Protein AF-A0A6N7L4E0-F1 (afdb_monomer_lite)

Sequence (389 aa):
MPSTTTPTAGPAHPGGAPLRPAPVGLRPPAEMTAEELTAEIDALTAHQYAPALRHHPDSNLQIMFEIAPRRAALTAERTRRQRDQAEAEKAQQRAREQQARRERTGFGARDADGRYPVLVDGVRRGTVWRSGRSWWCALDGEEGFPDDTGTRWEAADRLVVLLDVRAAAVRDEEERAVAPAGWVPGGDWRGLERLDVVRIPGGRSGPAWGRPWRMTGREEHRGGRVSFRFEPADADEPSRGVVLFGENLERFVRPTPEAAAALAPAPFRLAHPEEFAQRRLLDVMDELASLSRVPGAEEAAGEAIGLLSGVEEGRSADPEADMRRIAELAGELCRIVGDPGAQDWRSQQYHHRVADDAQRRAQRAAERFAQGGGALSDAYREVLAHSLS

Organism: NCBI:txid212423

Structure (mmCIF, N/CA/C/O backbone):
data_AF-A0A6N7L4E0-F1
#
_entry.id   AF-A0A6N7L4E0-F1
#
loop_
_atom_site.group_PDB
_atom_site.id
_atom_site.type_symbol
_atom_site.label_atom_id
_atom_site.label_alt_id
_atom_site.label_comp_id
_atom_site.label_asym_id
_atom_site.label_entity_id
_atom_site.label_seq_id
_atom_site.pdbx_PDB_ins_code
_atom_site.Cartn_x
_atom_site.Cartn_y
_atom_site.Cartn_z
_atom_site.occupancy
_atom_site.B_iso_or_equiv
_atom_site.auth_seq_id
_atom_site.auth_comp_id
_atom_site.auth_asym_id
_atom_site.auth_atom_id
_atom_site.pdbx_PDB_model_num
ATOM 1 N N . MET A 1 1 ? 17.041 80.423 -52.678 1.00 42.09 1 MET A N 1
ATOM 2 C CA . MET A 1 1 ? 16.221 79.596 -53.586 1.00 42.09 1 MET A CA 1
ATOM 3 C C . MET A 1 1 ? 16.215 78.192 -52.998 1.00 42.09 1 MET A C 1
ATOM 5 O O . MET A 1 1 ? 17.283 77.593 -52.970 1.00 42.09 1 MET A O 1
ATOM 9 N N . PRO A 1 2 ? 15.111 77.732 -52.390 1.00 37.91 2 PRO A N 1
ATOM 10 C CA . PRO A 1 2 ? 15.063 76.436 -51.726 1.00 37.91 2 PRO A CA 1
ATOM 11 C C . PRO A 1 2 ? 14.837 75.335 -52.764 1.00 37.91 2 PRO A C 1
ATOM 13 O O . PRO A 1 2 ? 13.921 75.427 -53.580 1.00 37.91 2 PRO A O 1
ATOM 16 N N . SER A 1 3 ? 15.682 74.308 -52.731 1.00 33.88 3 SER A N 1
ATOM 17 C CA . SER A 1 3 ? 15.512 73.102 -53.538 1.00 33.88 3 SER A CA 1
ATOM 18 C C . SER A 1 3 ? 14.535 72.165 -52.841 1.00 33.88 3 SER A C 1
ATOM 20 O O . SER A 1 3 ? 14.830 71.584 -51.798 1.00 33.88 3 SER A O 1
ATOM 22 N N . THR A 1 4 ? 13.360 72.037 -53.442 1.00 39.75 4 THR A N 1
ATOM 23 C CA . THR A 1 4 ? 12.344 71.022 -53.178 1.00 39.75 4 THR A CA 1
ATOM 24 C C . THR A 1 4 ? 12.983 69.634 -53.224 1.00 39.75 4 THR A C 1
ATOM 26 O O . THR A 1 4 ? 13.408 69.177 -54.282 1.00 39.75 4 THR A O 1
ATOM 29 N N . THR A 1 5 ? 13.059 68.958 -52.078 1.00 36.38 5 THR A N 1
ATOM 30 C CA . THR A 1 5 ? 13.362 67.523 -52.022 1.00 36.38 5 THR A CA 1
ATOM 31 C C . THR A 1 5 ? 12.083 66.804 -51.628 1.00 36.38 5 THR A C 1
ATOM 33 O O . THR A 1 5 ? 11.622 66.890 -50.493 1.00 36.38 5 THR A O 1
ATOM 36 N N . THR A 1 6 ? 11.465 66.161 -52.612 1.00 36.56 6 THR A N 1
ATOM 37 C CA . THR A 1 6 ? 10.312 65.279 -52.443 1.00 36.56 6 THR A CA 1
ATOM 38 C C . THR A 1 6 ? 10.733 64.089 -51.576 1.00 36.56 6 THR A C 1
ATOM 40 O O . THR A 1 6 ? 11.675 63.393 -51.960 1.00 36.56 6 THR A O 1
ATOM 43 N N . PRO A 1 7 ? 10.089 63.814 -50.427 1.00 38.84 7 PRO A N 1
ATOM 44 C CA . PRO A 1 7 ? 10.342 62.578 -49.710 1.00 38.84 7 PRO A CA 1
ATOM 45 C C . PRO A 1 7 ? 9.721 61.426 -50.502 1.00 38.84 7 PRO A C 1
ATOM 47 O O . PRO A 1 7 ? 8.503 61.326 -50.655 1.00 38.84 7 PRO A O 1
ATOM 50 N N . THR A 1 8 ? 10.587 60.575 -51.041 1.00 37.09 8 THR A N 1
ATOM 51 C CA . THR A 1 8 ? 10.245 59.272 -51.604 1.00 37.09 8 THR A CA 1
ATOM 52 C C . THR A 1 8 ? 9.469 58.482 -50.556 1.00 37.09 8 THR A C 1
ATOM 54 O O . THR A 1 8 ? 9.960 58.280 -49.445 1.00 37.09 8 THR A O 1
ATOM 57 N N . ALA A 1 9 ? 8.254 58.054 -50.902 1.00 41.88 9 ALA A N 1
ATOM 58 C CA . ALA A 1 9 ? 7.481 57.120 -50.102 1.00 41.88 9 ALA A CA 1
ATOM 59 C C . ALA A 1 9 ? 8.353 55.893 -49.796 1.00 41.88 9 ALA A C 1
ATOM 61 O O . ALA A 1 9 ? 8.749 55.160 -50.705 1.00 41.88 9 ALA A O 1
ATOM 62 N N . GLY A 1 10 ? 8.687 55.704 -48.517 1.00 35.72 10 GLY A N 1
ATOM 63 C CA . GLY A 1 10 ? 9.264 54.453 -48.048 1.00 35.72 10 GLY A CA 1
ATOM 64 C C . GLY A 1 10 ? 8.302 53.302 -48.363 1.00 35.72 10 GLY A C 1
ATOM 65 O O . GLY A 1 10 ? 7.088 53.528 -48.430 1.00 35.72 10 GLY A O 1
ATOM 66 N N . PRO A 1 11 ? 8.814 52.083 -48.592 1.00 37.94 11 PRO A N 1
ATOM 67 C CA . PRO A 1 11 ? 7.969 50.932 -48.864 1.00 37.94 11 PRO A CA 1
ATOM 68 C C . PRO A 1 11 ? 6.944 50.803 -47.740 1.00 37.94 11 PRO A C 1
ATOM 70 O O . PRO A 1 11 ? 7.303 50.800 -46.562 1.00 37.94 11 PRO A O 1
ATOM 73 N N . ALA A 1 12 ? 5.665 50.732 -48.115 1.00 40.75 12 ALA A N 1
ATOM 74 C CA . ALA A 1 12 ? 4.606 50.370 -47.195 1.00 40.75 12 ALA A CA 1
ATOM 75 C C . ALA A 1 12 ? 5.044 49.086 -46.488 1.00 40.75 12 ALA A C 1
ATOM 77 O O . ALA A 1 12 ? 5.217 48.050 -47.136 1.00 40.75 12 ALA A O 1
ATOM 78 N N . HIS A 1 13 ? 5.275 49.166 -45.173 1.00 38.72 13 HIS A N 1
ATOM 79 C CA . HIS A 1 13 ? 5.383 47.967 -44.361 1.00 38.72 13 HIS A CA 1
ATOM 80 C C . HIS A 1 13 ? 4.155 47.118 -44.697 1.00 38.72 13 HIS A C 1
ATOM 82 O O . HIS A 1 13 ? 3.045 47.661 -44.647 1.00 38.72 13 HIS A O 1
ATOM 88 N N . PRO A 1 14 ? 4.313 45.842 -45.094 1.00 40.22 14 PRO A N 1
ATOM 89 C CA . PRO A 1 14 ? 3.167 44.970 -45.239 1.00 40.22 14 PRO A CA 1
ATOM 90 C C . PRO A 1 14 ? 2.502 44.953 -43.870 1.00 40.22 14 PRO A C 1
ATOM 92 O O . PRO A 1 14 ? 3.066 44.433 -42.908 1.00 40.22 14 PRO A O 1
ATOM 95 N N . GLY A 1 15 ? 1.360 45.635 -43.774 1.00 41.25 15 GLY A N 1
ATOM 96 C CA . GLY A 1 15 ? 0.551 45.666 -42.575 1.00 41.25 15 GLY A CA 1
ATOM 97 C C . GLY A 1 15 ? 0.226 44.225 -42.238 1.00 41.25 15 GLY A C 1
ATOM 98 O O . GLY A 1 15 ? -0.573 43.595 -42.931 1.00 41.25 15 GLY A O 1
ATOM 99 N N . GLY A 1 16 ? 0.904 43.695 -41.218 1.00 42.06 16 GLY A N 1
ATOM 100 C CA . GLY A 1 16 ? 0.518 42.442 -40.600 1.00 42.06 16 GLY A CA 1
ATOM 101 C C . GLY A 1 16 ? -0.951 42.577 -40.238 1.00 42.06 16 GLY A C 1
ATOM 102 O O . GLY A 1 16 ? -1.352 43.580 -39.644 1.00 42.06 16 GLY A O 1
ATOM 103 N N . ALA A 1 17 ? -1.769 41.622 -40.681 1.00 49.41 17 ALA A N 1
ATOM 104 C CA . ALA A 1 17 ? -3.164 41.575 -40.276 1.00 49.41 17 ALA A CA 1
ATOM 105 C C . ALA A 1 17 ? -3.219 41.734 -38.744 1.00 49.41 17 ALA A C 1
ATOM 107 O O . ALA A 1 17 ? -2.440 41.062 -38.060 1.00 49.41 17 ALA A O 1
ATOM 108 N N . PRO A 1 18 ? -4.063 42.633 -38.203 1.00 54.28 18 PRO A N 1
ATOM 109 C CA . PRO A 1 18 ? -4.075 42.903 -36.775 1.00 54.28 18 PRO A CA 1
ATOM 110 C C . PRO A 1 18 ? -4.286 41.592 -36.018 1.00 54.28 18 PRO A C 1
ATOM 112 O O . PRO A 1 18 ? -5.176 40.807 -36.363 1.00 54.28 18 PRO A O 1
ATOM 115 N N . LEU A 1 19 ? -3.437 41.350 -35.013 1.00 56.00 19 LEU A N 1
ATOM 116 C CA . LEU A 1 19 ? -3.573 40.220 -34.101 1.00 56.00 19 LEU A CA 1
ATOM 117 C C . LEU A 1 19 ? -5.031 40.135 -33.636 1.00 56.00 19 LEU A C 1
ATOM 119 O O . LEU A 1 19 ? -5.610 41.127 -33.186 1.00 56.00 19 LEU A O 1
ATOM 123 N N . ARG A 1 20 ? -5.641 38.949 -33.757 1.00 60.81 20 ARG A N 1
ATOM 124 C CA . ARG A 1 20 ? -6.945 38.703 -33.132 1.00 60.81 20 ARG A CA 1
ATOM 125 C C . ARG A 1 20 ? -6.784 38.988 -31.633 1.00 60.81 20 ARG A C 1
ATOM 127 O O . ARG A 1 20 ? -5.831 38.467 -31.055 1.00 60.81 20 ARG A O 1
ATOM 134 N N . PRO A 1 21 ? -7.672 39.781 -31.006 1.00 62.41 21 PRO A N 1
ATOM 135 C CA . PRO A 1 21 ? -7.577 40.035 -29.575 1.00 62.41 21 PRO A CA 1
ATOM 136 C C . PRO A 1 21 ? -7.607 38.699 -28.832 1.00 62.41 21 PRO A C 1
ATOM 138 O O . PRO A 1 21 ? -8.381 37.804 -29.195 1.00 62.41 21 PRO A O 1
ATOM 141 N N . ALA A 1 22 ? -6.745 38.551 -27.825 1.00 60.94 22 ALA A N 1
ATOM 142 C CA . ALA A 1 22 ? -6.743 37.353 -27.007 1.00 60.94 22 ALA A CA 1
ATOM 143 C C . ALA A 1 22 ? -8.133 37.179 -26.368 1.00 60.94 22 ALA A C 1
ATOM 145 O O . ALA A 1 22 ? -8.739 38.169 -25.944 1.00 60.94 22 ALA A O 1
ATOM 146 N N . PRO A 1 23 ? -8.660 35.945 -26.277 1.00 67.50 23 PRO A N 1
ATOM 147 C CA . PRO A 1 23 ? -9.941 35.667 -25.637 1.00 67.50 23 PRO A CA 1
ATOM 148 C C . PRO A 1 23 ? -9.780 35.703 -24.108 1.00 67.50 23 PRO A C 1
ATOM 150 O O . PRO A 1 23 ? -10.012 34.713 -23.421 1.00 67.50 23 PRO A O 1
ATOM 153 N N . VAL A 1 24 ? -9.305 36.825 -23.570 1.00 71.50 24 VAL A N 1
ATOM 154 C CA . VAL A 1 24 ? -9.120 37.023 -22.133 1.00 71.50 24 VAL A CA 1
ATOM 155 C C . VAL A 1 24 ? -10.444 37.503 -21.555 1.00 71.50 24 VAL A C 1
ATOM 157 O O . VAL A 1 24 ? -10.904 38.606 -21.853 1.00 71.50 24 VAL A O 1
ATOM 160 N N . GLY A 1 25 ? -11.072 36.669 -20.727 1.00 74.50 25 GLY A N 1
ATOM 161 C CA . GLY A 1 25 ? -12.235 37.078 -19.954 1.00 74.50 25 GLY A CA 1
ATOM 162 C C . GLY A 1 25 ? -11.837 38.115 -18.901 1.00 74.50 25 GLY A C 1
ATOM 163 O O . GLY A 1 25 ? -10.817 37.979 -18.228 1.00 74.50 25 GLY A O 1
ATOM 164 N N . LEU A 1 26 ? -12.657 39.154 -18.724 1.00 78.38 26 LEU A N 1
ATOM 165 C CA . LEU A 1 26 ? -12.427 40.188 -17.701 1.00 78.38 26 LEU A CA 1
ATOM 166 C C . LEU A 1 26 ? -12.955 39.789 -16.315 1.00 78.38 26 LEU A C 1
ATOM 168 O O . LEU A 1 26 ? -12.646 40.441 -15.320 1.00 78.38 26 LEU A O 1
ATOM 172 N N . ARG A 1 27 ? -13.762 38.725 -16.232 1.00 87.69 27 ARG A N 1
ATOM 173 C CA . ARG A 1 27 ? -14.420 38.328 -14.984 1.00 87.69 27 ARG A CA 1
ATOM 174 C C . ARG A 1 27 ? -13.405 37.740 -13.991 1.00 87.69 27 ARG A C 1
ATOM 176 O O . ARG A 1 27 ? -12.576 36.923 -14.397 1.00 87.69 27 ARG A O 1
ATOM 183 N N . PRO A 1 28 ? -13.432 38.103 -12.701 1.00 88.75 28 PRO A N 1
ATOM 184 C CA . PRO A 1 28 ? -12.543 37.512 -11.704 1.00 88.75 28 PRO A CA 1
ATOM 185 C C . PRO A 1 28 ? -12.698 35.980 -11.620 1.00 88.75 28 PRO A C 1
ATOM 187 O O . PRO A 1 28 ? -13.830 35.496 -11.617 1.00 88.75 28 PRO A O 1
ATOM 190 N N . PRO A 1 29 ? -11.604 35.199 -11.486 1.00 88.38 29 PRO A N 1
ATOM 191 C CA . PRO A 1 29 ? -11.682 33.736 -11.389 1.00 88.38 29 PRO A CA 1
ATOM 192 C C . PRO A 1 29 ? -12.602 33.239 -10.264 1.00 88.38 29 PRO A C 1
ATOM 194 O O . PRO A 1 29 ? -13.311 32.250 -10.425 1.00 88.38 29 PRO A O 1
ATOM 197 N N . ALA A 1 30 ? -12.632 33.953 -9.134 1.00 89.06 30 ALA A N 1
ATOM 198 C CA . ALA A 1 30 ? -13.443 33.602 -7.970 1.00 89.06 30 ALA A CA 1
ATOM 199 C C . ALA A 1 30 ? -14.960 33.634 -8.240 1.00 89.06 30 ALA A C 1
ATOM 201 O O . ALA A 1 30 ? -15.703 32.925 -7.568 1.00 89.06 30 ALA A O 1
ATOM 202 N N . GLU A 1 31 ? -15.412 34.405 -9.229 1.00 91.62 31 GLU A N 1
ATOM 203 C CA . GLU A 1 31 ? -16.831 34.574 -9.580 1.00 91.62 31 GLU A CA 1
ATOM 204 C C . GLU A 1 31 ? -17.287 33.629 -10.701 1.00 91.62 31 GLU A C 1
ATOM 206 O O . GLU A 1 31 ? -18.465 33.584 -11.047 1.00 91.62 31 GLU A O 1
ATOM 211 N N . MET A 1 32 ? -16.358 32.880 -11.295 1.00 91.00 32 MET A N 1
ATOM 212 C CA . MET A 1 32 ? -16.646 31.943 -12.379 1.00 91.00 32 MET A CA 1
ATOM 213 C C . MET A 1 32 ? -17.101 30.596 -11.823 1.00 91.00 32 MET A C 1
ATOM 215 O O . MET A 1 32 ? -16.642 30.168 -10.767 1.00 91.00 32 MET A O 1
ATOM 219 N N . THR A 1 33 ? -17.960 29.878 -12.532 1.00 92.31 33 THR A N 1
ATOM 220 C CA . THR A 1 33 ? -18.273 28.465 -12.258 1.00 92.31 33 THR A CA 1
ATOM 221 C C . THR A 1 33 ? -17.112 27.549 -12.675 1.00 92.31 33 THR A C 1
ATOM 223 O O . THR A 1 33 ? -16.181 27.968 -13.361 1.00 92.31 33 THR A O 1
ATOM 226 N N . ALA A 1 34 ? -17.132 26.280 -12.251 1.00 87.81 34 ALA A N 1
ATOM 227 C CA . ALA A 1 34 ? -16.090 25.314 -12.622 1.00 87.81 34 ALA A CA 1
ATOM 228 C C . ALA A 1 34 ? -16.039 25.045 -14.140 1.00 87.81 34 ALA A C 1
ATOM 230 O O . ALA A 1 34 ? -14.954 24.888 -14.707 1.00 87.81 34 ALA A O 1
ATOM 231 N N . GLU A 1 35 ? -17.203 25.033 -14.793 1.00 90.06 35 GLU A N 1
ATOM 232 C CA . GLU A 1 35 ? -17.332 24.876 -16.244 1.00 90.06 35 GLU A CA 1
ATOM 233 C C . GLU A 1 35 ? -16.752 26.085 -16.979 1.00 90.06 35 GLU A C 1
ATOM 235 O O . GLU A 1 35 ? -15.947 25.924 -17.892 1.00 90.06 35 GLU A O 1
ATOM 240 N N . GLU A 1 36 ? -17.064 27.299 -16.519 1.00 90.75 36 GLU A N 1
ATOM 241 C CA . GLU A 1 36 ? -16.532 28.532 -17.105 1.00 90.75 36 GLU A CA 1
ATOM 242 C C . GLU A 1 36 ? -15.015 28.657 -16.915 1.00 90.75 36 GLU A C 1
ATOM 244 O O . GLU A 1 36 ? -14.316 29.056 -17.845 1.00 90.75 36 GLU A O 1
ATOM 249 N N . LEU A 1 37 ? -14.485 28.289 -15.740 1.00 88.69 37 LEU A N 1
ATOM 250 C CA . LEU A 1 37 ? -13.037 28.246 -15.496 1.00 88.69 37 LEU A CA 1
ATOM 251 C C . LEU A 1 37 ? -12.341 27.293 -16.472 1.00 88.69 37 LEU A C 1
ATOM 253 O O . LEU A 1 37 ? -11.295 27.627 -17.022 1.00 88.69 37 LEU A O 1
ATOM 257 N N . THR A 1 38 ? -12.920 26.111 -16.689 1.00 89.94 38 THR A N 1
ATOM 258 C CA . THR A 1 38 ? -12.357 25.090 -17.582 1.00 89.94 38 THR A CA 1
ATOM 259 C C . THR A 1 38 ? -12.405 25.552 -19.035 1.00 89.94 38 THR A C 1
ATOM 261 O O . THR A 1 38 ? -11.373 25.554 -19.701 1.00 89.94 38 THR A O 1
ATOM 264 N N . ALA A 1 39 ? -13.555 26.051 -19.491 1.00 89.56 39 ALA A N 1
ATOM 265 C CA . ALA A 1 39 ? -13.721 26.564 -20.845 1.00 89.56 39 ALA A CA 1
ATOM 266 C C . ALA A 1 39 ? -12.768 27.733 -21.156 1.00 89.56 39 ALA A C 1
ATOM 268 O O . ALA A 1 39 ? -12.201 27.789 -22.248 1.00 89.56 39 ALA A O 1
ATOM 269 N N . GLU A 1 40 ? -12.542 28.649 -20.207 1.00 89.94 40 GLU A N 1
ATOM 270 C CA . GLU A 1 40 ? -11.616 29.771 -20.409 1.00 89.94 40 GLU A CA 1
ATOM 271 C C . GLU A 1 40 ? -10.146 29.315 -20.407 1.00 89.94 40 GLU A C 1
ATOM 273 O O . GLU A 1 40 ? -9.361 29.771 -21.239 1.00 89.94 40 GLU A O 1
ATOM 278 N N . ILE A 1 41 ? -9.761 28.369 -19.540 1.00 88.00 41 ILE A N 1
ATOM 279 C CA . ILE A 1 41 ? -8.416 27.765 -19.562 1.00 88.00 41 ILE A CA 1
ATOM 280 C C . ILE A 1 41 ? -8.153 27.074 -20.906 1.00 88.00 41 ILE A C 1
ATOM 282 O O . ILE A 1 41 ? -7.072 27.253 -21.481 1.00 88.00 41 ILE A O 1
ATOM 286 N N . ASP A 1 42 ? -9.128 26.325 -21.419 1.00 87.81 42 ASP A N 1
ATOM 287 C CA . ASP A 1 42 ? -9.017 25.600 -22.686 1.00 87.81 42 ASP A CA 1
ATOM 288 C C . ASP A 1 42 ? -8.927 26.572 -23.869 1.00 87.81 42 ASP A C 1
ATOM 290 O O . ASP A 1 42 ? -8.060 26.415 -24.733 1.00 87.81 42 ASP A O 1
ATOM 294 N N . ALA A 1 43 ? -9.735 27.638 -23.870 1.00 86.62 43 ALA A N 1
ATOM 295 C CA . ALA A 1 43 ? -9.681 28.688 -24.885 1.00 86.62 43 ALA A CA 1
ATOM 296 C C . ALA A 1 43 ? -8.330 29.427 -24.895 1.00 86.62 43 ALA A C 1
ATOM 298 O O . ALA A 1 43 ? -7.739 29.620 -25.961 1.00 86.62 43 ALA A O 1
ATOM 299 N N . LEU A 1 44 ? -7.800 29.798 -23.724 1.00 85.00 44 LEU A N 1
ATOM 300 C CA . LEU A 1 44 ? -6.491 30.453 -23.595 1.00 85.00 44 LEU A CA 1
ATOM 301 C C . LEU A 1 44 ? -5.341 29.523 -24.002 1.00 85.00 44 LEU A C 1
ATOM 303 O O . LEU A 1 44 ? -4.373 29.962 -24.623 1.00 85.00 44 LEU A O 1
ATOM 307 N N . THR A 1 45 ? -5.458 28.231 -23.696 1.00 85.12 45 THR A N 1
ATOM 308 C CA . THR A 1 45 ? -4.488 27.201 -24.094 1.00 85.12 45 THR A CA 1
ATOM 309 C C . THR A 1 45 ? -4.489 26.997 -25.606 1.00 85.12 45 THR A C 1
ATOM 311 O O . THR A 1 45 ? -3.431 27.057 -26.233 1.00 85.12 45 THR A O 1
ATOM 314 N N . ALA A 1 46 ? -5.665 26.836 -26.213 1.00 83.69 46 ALA A N 1
ATOM 315 C CA . ALA A 1 46 ? -5.809 26.722 -27.660 1.00 83.69 46 ALA A CA 1
ATOM 316 C C . ALA A 1 46 ? -5.272 27.967 -28.381 1.00 83.69 46 ALA A C 1
ATOM 318 O O . ALA A 1 46 ? -4.605 27.848 -29.409 1.00 83.69 46 ALA A O 1
ATOM 319 N N . HIS A 1 47 ? -5.506 29.155 -27.814 1.00 80.56 47 HIS A N 1
ATOM 320 C CA . HIS A 1 47 ? -4.985 30.401 -28.356 1.00 80.56 47 HIS A CA 1
ATOM 321 C C . HIS A 1 47 ? -3.453 30.458 -28.265 1.00 80.56 47 HIS A C 1
ATOM 323 O O . HIS A 1 47 ? -2.814 30.681 -29.285 1.00 80.56 47 HIS A O 1
ATOM 329 N N . GLN A 1 48 ? -2.845 30.147 -27.112 1.00 78.94 48 GLN A N 1
ATOM 330 C CA . GLN A 1 48 ? -1.382 30.126 -26.946 1.00 78.94 48 GLN A CA 1
ATOM 331 C C . GLN A 1 48 ? -0.669 29.206 -27.954 1.00 78.94 48 GLN A C 1
ATOM 333 O O . GLN A 1 48 ? 0.424 29.530 -28.421 1.00 78.94 48 GLN A O 1
ATOM 338 N N . TYR A 1 49 ? -1.265 28.059 -28.287 1.00 79.00 49 TYR A N 1
ATOM 339 C CA . TYR A 1 49 ? -0.672 27.085 -29.209 1.00 79.00 49 TYR A CA 1
ATOM 340 C C . TYR A 1 49 ? -1.113 27.254 -30.669 1.00 79.00 49 TYR A C 1
ATOM 342 O O . TYR A 1 49 ? -0.680 26.470 -31.519 1.00 79.00 49 TYR A O 1
ATOM 350 N N . ALA A 1 50 ? -1.916 28.275 -30.985 1.00 78.94 50 ALA A N 1
ATOM 351 C CA . ALA A 1 50 ? -2.392 28.523 -32.338 1.00 78.94 50 ALA A CA 1
ATOM 352 C C . ALA A 1 50 ? -1.208 28.751 -33.308 1.00 78.94 50 ALA A C 1
ATOM 354 O O . ALA A 1 50 ? -0.370 29.624 -33.059 1.00 78.94 50 ALA A O 1
ATOM 355 N N . PRO A 1 51 ? -1.141 28.033 -34.449 1.00 70.25 51 PRO A N 1
ATOM 356 C CA . PRO A 1 51 ? -0.046 28.167 -35.417 1.00 70.25 51 PRO A CA 1
ATOM 357 C C . PRO A 1 51 ? 0.162 29.604 -35.914 1.00 70.25 51 PRO A C 1
ATOM 359 O O . PRO A 1 51 ? 1.293 30.028 -36.136 1.00 70.25 51 PRO A O 1
ATOM 362 N N . ALA A 1 52 ? -0.926 30.373 -36.020 1.00 65.00 52 ALA A N 1
ATOM 363 C CA . ALA A 1 52 ? -0.916 31.764 -36.464 1.00 65.00 52 ALA A CA 1
ATOM 364 C C . ALA A 1 52 ? -0.157 32.717 -35.519 1.00 65.00 52 ALA A C 1
ATOM 366 O O . ALA A 1 52 ? 0.361 33.731 -35.975 1.00 65.00 52 ALA A O 1
ATOM 367 N N . LEU A 1 53 ? -0.053 32.398 -34.222 1.00 63.00 53 LEU A N 1
ATOM 368 C CA . LEU A 1 53 ? 0.667 33.231 -33.255 1.00 63.00 53 LEU A CA 1
ATOM 369 C C . LEU A 1 53 ? 2.172 32.938 -33.231 1.00 63.00 53 LEU A C 1
ATOM 371 O O . LEU A 1 53 ? 2.944 33.816 -32.865 1.00 63.00 53 LEU A O 1
ATOM 375 N N . ARG A 1 54 ? 2.630 31.759 -33.672 1.00 61.50 54 ARG A N 1
ATOM 376 C CA . ARG A 1 54 ? 4.057 31.374 -33.599 1.00 61.50 54 ARG A CA 1
ATOM 377 C C . ARG A 1 54 ? 4.991 32.204 -34.486 1.00 61.50 54 ARG A C 1
ATOM 379 O O . ARG A 1 54 ? 6.196 32.188 -34.266 1.00 61.50 54 ARG A O 1
ATOM 386 N N . HIS A 1 55 ? 4.449 32.908 -35.478 1.00 63.69 55 HIS A N 1
ATOM 387 C CA . HIS A 1 55 ? 5.227 33.668 -36.461 1.00 63.69 55 HIS A CA 1
ATOM 388 C C . HIS A 1 55 ? 5.050 35.190 -36.343 1.00 63.69 55 HIS A C 1
ATOM 390 O O . HIS A 1 55 ? 5.605 35.924 -37.156 1.00 63.69 55 HIS A O 1
ATOM 396 N N . HIS A 1 56 ? 4.296 35.671 -35.346 1.00 67.56 56 HIS A N 1
ATOM 397 C CA . HIS A 1 56 ? 4.075 37.101 -35.134 1.00 67.56 56 HIS A CA 1
ATOM 398 C C . HIS A 1 56 ? 5.006 37.632 -34.027 1.00 67.56 56 HIS A C 1
ATOM 400 O O . HIS A 1 56 ? 4.995 37.081 -32.932 1.00 67.56 56 HIS A O 1
ATOM 406 N N . PRO A 1 57 ? 5.797 38.695 -34.246 1.00 64.50 57 PRO A N 1
ATOM 407 C CA . PRO A 1 57 ? 6.739 39.203 -33.240 1.00 64.50 57 PRO A CA 1
ATOM 408 C C . PRO A 1 57 ? 6.052 39.684 -31.946 1.00 64.50 57 PRO A C 1
ATOM 410 O O . PRO A 1 57 ? 6.575 39.458 -30.857 1.00 64.50 57 PRO A O 1
ATOM 413 N N . ASP A 1 58 ? 4.846 40.252 -32.048 1.00 68.44 58 ASP A N 1
ATOM 414 C CA . ASP A 1 58 ? 4.097 40.762 -30.884 1.00 68.44 58 ASP A CA 1
ATOM 415 C C . ASP A 1 58 ? 3.305 39.689 -30.108 1.00 68.44 58 ASP A C 1
ATOM 417 O O . ASP A 1 58 ? 2.822 39.950 -29.004 1.00 68.44 58 ASP A O 1
ATOM 421 N N . SER A 1 59 ? 3.180 38.462 -30.631 1.00 70.62 59 SER A N 1
ATOM 422 C CA . SER A 1 59 ? 2.418 37.399 -29.953 1.00 70.62 59 SER A CA 1
ATOM 423 C C . SER A 1 59 ? 3.095 36.931 -28.666 1.00 70.62 59 SER A C 1
ATOM 425 O O . SER A 1 59 ? 2.416 36.580 -27.703 1.00 70.62 59 SER A O 1
ATOM 427 N N . ASN A 1 60 ? 4.429 36.973 -28.615 1.00 72.44 60 ASN A N 1
ATOM 428 C CA . ASN A 1 60 ? 5.190 36.599 -27.427 1.00 72.44 60 ASN A CA 1
ATOM 429 C C . ASN A 1 60 ? 4.885 37.529 -26.247 1.00 72.44 60 ASN A C 1
ATOM 431 O O . ASN A 1 60 ? 4.756 37.056 -25.119 1.00 72.44 60 ASN A O 1
ATOM 435 N N . LEU A 1 61 ? 4.706 38.829 -26.502 1.00 78.56 61 LEU A N 1
ATOM 436 C CA . LEU A 1 61 ? 4.339 39.797 -25.467 1.00 78.56 61 LEU A CA 1
ATOM 437 C C . LEU A 1 61 ? 2.922 39.530 -24.948 1.00 78.56 61 LEU A C 1
ATOM 439 O O . LEU A 1 61 ? 2.715 39.466 -23.739 1.00 78.56 61 LEU A O 1
ATOM 443 N N . GLN A 1 62 ? 1.967 39.275 -25.844 1.00 75.88 62 GLN A N 1
ATOM 444 C CA . GLN A 1 62 ? 0.591 38.940 -25.467 1.00 75.88 62 GLN A CA 1
ATOM 445 C C . GLN A 1 62 ? 0.502 37.625 -24.675 1.00 75.88 62 GLN A C 1
ATOM 447 O O . GLN A 1 62 ? -0.208 37.528 -23.670 1.00 75.88 62 GLN A O 1
ATOM 452 N N . ILE A 1 63 ? 1.273 36.611 -25.076 1.00 79.56 63 ILE A N 1
ATOM 453 C CA . ILE A 1 63 ? 1.365 35.343 -24.348 1.00 79.56 63 ILE A CA 1
ATOM 454 C C . ILE A 1 63 ? 1.935 35.569 -22.947 1.00 79.56 63 ILE A C 1
ATOM 456 O O . ILE A 1 63 ? 1.366 35.067 -21.978 1.00 79.56 63 ILE A O 1
ATOM 460 N N . MET A 1 64 ? 3.028 36.324 -22.826 1.00 78.94 64 MET A N 1
ATOM 461 C CA . MET A 1 64 ? 3.708 36.540 -21.549 1.00 78.94 64 MET A CA 1
ATOM 462 C C . MET A 1 64 ? 2.929 37.420 -20.573 1.00 78.94 64 MET A C 1
ATOM 464 O O . MET A 1 64 ? 2.930 37.126 -19.379 1.00 78.94 64 MET A O 1
ATOM 468 N N . PHE A 1 65 ? 2.295 38.492 -21.049 1.00 82.44 65 PHE A N 1
ATOM 469 C CA . PHE A 1 65 ? 1.720 39.516 -20.174 1.00 82.44 65 PHE A CA 1
ATOM 470 C C . PHE A 1 65 ? 0.206 39.398 -19.981 1.00 82.44 65 PHE A C 1
ATOM 472 O O . PHE A 1 65 ? -0.297 39.855 -18.959 1.00 82.44 65 PHE A O 1
ATOM 479 N N . GLU A 1 66 ? -0.519 38.745 -20.893 1.00 83.06 66 GLU A N 1
ATOM 480 C CA . GLU A 1 66 ? -1.984 38.646 -20.813 1.00 83.06 66 GLU A CA 1
ATOM 481 C C . GLU A 1 66 ? -2.440 37.197 -20.611 1.00 83.06 66 GLU A C 1
ATOM 483 O O . GLU A 1 66 ? -3.104 36.872 -19.624 1.00 83.06 66 GLU A O 1
ATOM 488 N N . ILE A 1 67 ? -2.040 36.296 -21.511 1.00 82.88 67 ILE A N 1
ATOM 489 C CA . ILE A 1 67 ? -2.583 34.930 -21.564 1.00 82.88 67 ILE A CA 1
ATOM 490 C C . ILE A 1 67 ? -2.010 34.055 -20.447 1.00 82.88 67 ILE A C 1
ATOM 492 O O . ILE A 1 67 ? -2.766 33.405 -19.720 1.00 82.88 67 ILE A O 1
ATOM 496 N N . ALA A 1 68 ? -0.683 34.020 -20.287 1.00 82.44 68 ALA A N 1
ATOM 497 C CA . ALA A 1 68 ? -0.039 33.166 -19.293 1.00 82.44 68 ALA A CA 1
ATOM 498 C C . ALA A 1 68 ? -0.412 33.553 -17.847 1.00 82.44 68 ALA A C 1
ATOM 500 O O . ALA A 1 68 ? -0.791 32.648 -17.095 1.00 82.44 68 ALA A O 1
ATOM 501 N N . PRO A 1 69 ? -0.404 34.844 -17.446 1.00 88.19 69 PRO A N 1
ATOM 502 C CA . PRO A 1 69 ? -0.814 35.243 -16.101 1.00 88.19 69 PRO A CA 1
ATOM 503 C C . PRO A 1 69 ? -2.291 34.943 -15.827 1.00 88.19 69 PRO A C 1
ATOM 505 O O . PRO A 1 69 ? -2.624 34.406 -14.768 1.00 88.19 69 PRO A O 1
ATOM 508 N N . ARG A 1 70 ? -3.182 35.207 -16.795 1.00 89.31 70 ARG A N 1
ATOM 509 C CA . ARG A 1 70 ? -4.612 34.897 -16.663 1.00 89.31 70 ARG A CA 1
ATOM 510 C C . ARG A 1 70 ? -4.846 33.399 -16.497 1.00 89.31 70 ARG A C 1
ATOM 512 O O . ARG A 1 70 ? -5.544 32.989 -15.570 1.00 89.31 70 ARG A O 1
ATOM 519 N N . ARG A 1 71 ? -4.233 32.570 -17.347 1.00 89.00 71 ARG A N 1
ATOM 520 C CA . ARG A 1 71 ? -4.357 31.110 -17.254 1.00 89.00 71 ARG A CA 1
ATOM 521 C C . ARG A 1 71 ? -3.832 30.589 -15.918 1.00 89.00 71 ARG A C 1
ATOM 523 O O . ARG A 1 71 ? -4.463 29.714 -15.326 1.00 89.00 71 ARG A O 1
ATOM 530 N N . ALA A 1 72 ? -2.717 31.132 -15.428 1.00 88.50 72 ALA A N 1
ATOM 531 C CA . ALA A 1 72 ? -2.174 30.772 -14.122 1.00 88.50 72 ALA A CA 1
ATOM 532 C C . ALA A 1 72 ? -3.168 31.086 -12.990 1.00 88.50 72 ALA A C 1
ATOM 534 O O . ALA A 1 72 ? -3.426 30.219 -12.156 1.00 88.50 72 ALA A O 1
ATOM 535 N N . ALA A 1 73 ? -3.795 32.266 -13.004 1.00 89.94 73 ALA A N 1
ATOM 536 C CA . ALA A 1 73 ? -4.801 32.651 -12.013 1.00 89.94 73 ALA A CA 1
ATOM 537 C C . ALA A 1 73 ? -6.054 31.750 -12.047 1.00 89.94 73 ALA A C 1
ATOM 539 O O . ALA A 1 73 ? -6.516 31.296 -11.000 1.00 89.94 73 ALA A O 1
ATOM 540 N N . LEU A 1 74 ? -6.574 31.435 -13.239 1.00 91.12 74 LEU A N 1
ATOM 541 C CA . LEU A 1 74 ? -7.721 30.528 -13.409 1.00 91.12 74 LEU A CA 1
ATOM 542 C C . LEU A 1 74 ? -7.397 29.103 -12.935 1.00 91.12 74 LEU A C 1
ATOM 544 O O . LEU A 1 74 ? -8.201 28.460 -12.258 1.00 91.12 74 LEU A O 1
ATOM 548 N N . THR A 1 75 ? -6.195 28.619 -13.254 1.00 90.81 75 THR A N 1
ATOM 549 C CA . THR A 1 75 ? -5.723 27.287 -12.849 1.00 90.81 75 THR A CA 1
ATOM 550 C C . THR A 1 75 ? -5.544 27.199 -11.334 1.00 90.81 75 THR A C 1
ATOM 552 O O . THR A 1 75 ? -5.930 26.197 -10.726 1.00 90.81 75 THR A O 1
ATOM 555 N N . ALA A 1 76 ? -5.010 28.251 -10.706 1.00 92.50 76 ALA A N 1
ATOM 556 C CA . ALA A 1 76 ? -4.868 28.330 -9.256 1.00 92.50 76 ALA A CA 1
ATOM 557 C C . ALA A 1 76 ? -6.234 28.273 -8.554 1.00 92.50 76 ALA A C 1
ATOM 559 O O . ALA A 1 76 ? -6.407 27.502 -7.610 1.00 92.50 76 ALA A O 1
ATOM 560 N N . GLU A 1 77 ? -7.225 29.013 -9.058 1.00 94.00 77 GLU A N 1
ATOM 561 C CA . GLU A 1 77 ? -8.587 29.003 -8.515 1.00 94.00 77 GLU A CA 1
ATOM 562 C C . GLU A 1 77 ? -9.253 27.627 -8.639 1.00 94.00 77 GLU A C 1
ATOM 564 O O . GLU A 1 77 ? -9.798 27.105 -7.664 1.00 94.00 77 GLU A O 1
ATOM 569 N N . ARG A 1 78 ? -9.163 26.993 -9.815 1.00 93.06 78 ARG A N 1
ATOM 570 C CA . ARG A 1 78 ? -9.660 25.624 -10.023 1.00 93.06 78 ARG A CA 1
ATOM 571 C C . ARG A 1 78 ? -9.018 24.644 -9.040 1.00 93.06 78 ARG A C 1
ATOM 573 O O . ARG A 1 78 ? -9.720 23.839 -8.433 1.00 93.06 78 ARG A O 1
ATOM 580 N N . THR A 1 79 ? -7.701 24.730 -8.867 1.00 92.31 79 THR A N 1
ATOM 581 C CA . THR A 1 79 ? -6.950 23.860 -7.951 1.00 92.31 79 THR A CA 1
ATOM 582 C C . THR A 1 79 ? -7.386 24.062 -6.500 1.00 92.31 79 THR A C 1
ATOM 584 O O . THR A 1 79 ? -7.590 23.086 -5.780 1.00 92.31 79 THR A O 1
ATOM 587 N N . ARG A 1 80 ? -7.589 25.317 -6.074 1.00 94.31 80 ARG A N 1
ATOM 588 C CA . ARG A 1 80 ? -8.109 25.642 -4.740 1.00 94.31 80 ARG A CA 1
ATOM 589 C C . ARG A 1 80 ? -9.468 24.985 -4.505 1.00 94.31 80 ARG A C 1
ATOM 591 O O . ARG A 1 80 ? -9.617 24.247 -3.542 1.00 94.31 80 ARG A O 1
ATOM 598 N N . ARG A 1 81 ? -10.420 25.160 -5.427 1.00 93.12 81 ARG A N 1
ATOM 599 C CA . ARG A 1 81 ? -11.768 24.576 -5.302 1.00 93.12 81 ARG A CA 1
ATOM 600 C C . ARG A 1 81 ? -11.756 23.054 -5.252 1.00 93.12 81 ARG A C 1
ATOM 602 O O . ARG A 1 81 ? -12.482 22.467 -4.460 1.00 93.12 81 ARG A O 1
ATOM 609 N N . GLN A 1 82 ? -10.923 22.415 -6.072 1.00 91.06 82 GLN A N 1
ATOM 610 C CA . GLN A 1 82 ? -10.760 20.961 -6.041 1.00 91.06 82 GLN A CA 1
ATOM 611 C C . G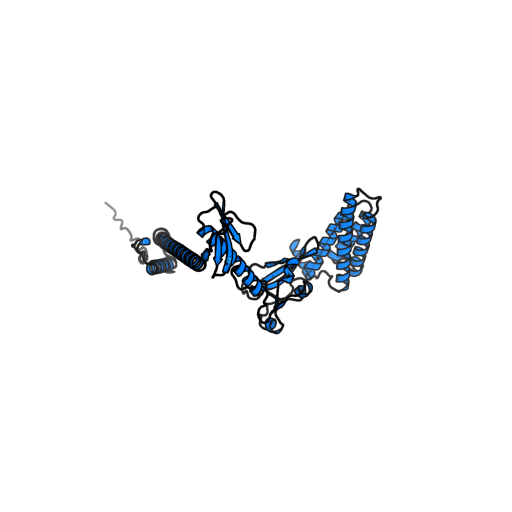LN A 1 82 ? -10.219 20.481 -4.693 1.00 91.06 82 GLN A C 1
ATOM 613 O O . GLN A 1 82 ? -10.680 19.469 -4.168 1.00 91.06 82 GLN A O 1
ATOM 618 N N . ARG A 1 83 ? -9.264 21.213 -4.113 1.00 92.56 83 ARG A N 1
ATOM 619 C CA . ARG A 1 83 ? -8.742 20.915 -2.780 1.00 92.56 83 ARG A CA 1
ATOM 620 C C . ARG A 1 83 ? -9.815 21.089 -1.708 1.00 92.56 83 ARG A C 1
ATOM 622 O O . ARG A 1 83 ? -9.993 20.174 -0.911 1.00 92.56 83 ARG A O 1
ATOM 629 N N . ASP A 1 84 ? -10.539 22.203 -1.720 1.00 92.44 84 ASP A N 1
ATOM 630 C CA . ASP A 1 84 ? -11.599 22.487 -0.746 1.00 92.44 84 ASP A CA 1
ATOM 631 C C . ASP A 1 84 ? -12.713 21.433 -0.821 1.00 92.44 84 ASP A C 1
ATOM 633 O O . ASP A 1 84 ? -13.173 20.933 0.205 1.00 92.44 84 ASP A O 1
ATOM 637 N N . GLN A 1 85 ? -13.097 21.023 -2.035 1.00 92.19 85 GLN A N 1
ATOM 638 C CA . GLN A 1 85 ? -14.050 19.937 -2.252 1.00 92.19 85 GLN A CA 1
ATOM 639 C C . GLN A 1 85 ? -13.518 18.606 -1.709 1.00 92.19 85 GLN A C 1
ATOM 641 O O . GLN A 1 85 ? -14.222 17.931 -0.962 1.00 92.19 85 GLN A O 1
ATOM 646 N N . ALA A 1 86 ? -12.272 18.242 -2.019 1.00 90.19 86 ALA A N 1
ATOM 647 C CA . ALA A 1 86 ? -11.668 17.011 -1.514 1.00 90.19 86 ALA A CA 1
ATOM 648 C C . ALA A 1 86 ? -11.535 17.012 0.021 1.00 90.19 86 ALA A C 1
ATOM 650 O O . ALA A 1 86 ? -11.679 15.969 0.661 1.00 90.19 86 ALA A O 1
ATOM 651 N N . GLU A 1 87 ? -11.256 18.163 0.635 1.00 92.19 87 GLU A N 1
ATOM 652 C CA . GLU A 1 87 ? -11.229 18.326 2.092 1.00 92.19 87 GLU A CA 1
ATOM 653 C C . GLU A 1 87 ? -12.638 18.207 2.696 1.00 92.19 87 GLU A C 1
ATOM 655 O O . GLU A 1 87 ? -12.809 17.505 3.697 1.00 92.19 87 GLU A O 1
ATOM 660 N N . ALA A 1 88 ? -13.655 18.796 2.061 1.00 90.75 88 ALA A N 1
ATOM 661 C CA . ALA A 1 88 ? -15.053 18.678 2.474 1.00 90.75 88 ALA A CA 1
ATOM 662 C C . ALA A 1 88 ? -15.576 17.236 2.361 1.00 90.75 88 ALA A C 1
ATOM 664 O O . ALA A 1 88 ? -16.199 16.735 3.297 1.00 90.75 88 ALA A O 1
ATOM 665 N N . GLU A 1 89 ? -15.282 16.539 1.264 1.00 92.50 89 GLU A N 1
ATOM 666 C CA . GLU A 1 89 ? -15.636 15.129 1.063 1.00 92.50 89 GLU A CA 1
ATOM 667 C C . GLU A 1 89 ? -14.966 14.236 2.114 1.00 92.50 89 GLU A C 1
ATOM 669 O O . GLU A 1 89 ? -15.635 13.425 2.760 1.00 92.50 89 GLU A O 1
ATOM 674 N N . LYS A 1 90 ? -13.668 14.444 2.382 1.00 89.81 90 LYS A N 1
ATOM 675 C CA . LYS A 1 90 ? -12.953 13.741 3.462 1.00 89.81 90 LYS A CA 1
ATOM 676 C C . LYS A 1 90 ? -13.569 14.014 4.832 1.00 89.81 90 LYS A C 1
ATOM 678 O O . LYS A 1 90 ? -13.678 13.093 5.641 1.00 89.81 90 LYS A O 1
ATOM 683 N N . ALA A 1 91 ? -13.965 15.254 5.117 1.00 87.81 91 ALA A N 1
ATOM 684 C CA . ALA A 1 91 ? -14.610 15.609 6.378 1.00 87.81 91 ALA A CA 1
ATOM 685 C C . ALA A 1 91 ? -15.990 14.945 6.519 1.00 87.81 91 ALA A C 1
ATOM 687 O O . ALA A 1 91 ? -16.284 14.367 7.567 1.00 87.81 91 ALA A O 1
ATOM 688 N N . GLN A 1 92 ? -16.805 14.955 5.460 1.00 92.69 92 GLN A N 1
ATOM 689 C CA . GLN A 1 92 ? -18.099 14.269 5.432 1.00 92.69 92 GLN A CA 1
ATOM 690 C C . GLN A 1 92 ? -17.945 12.759 5.619 1.00 92.69 92 GLN A C 1
ATOM 692 O O . GLN A 1 92 ? -18.695 12.158 6.387 1.00 92.69 92 GLN A O 1
ATOM 697 N N . GLN A 1 93 ? -16.962 12.143 4.962 1.00 90.44 93 GLN A N 1
ATOM 698 C CA . GLN A 1 93 ? -16.704 10.716 5.109 1.00 90.44 93 GLN A CA 1
ATOM 699 C C . GLN A 1 93 ? -16.283 10.359 6.539 1.00 90.44 93 GLN A C 1
ATOM 701 O O . GLN A 1 93 ? -16.871 9.458 7.134 1.00 90.44 93 GLN A O 1
ATOM 706 N N . ARG A 1 94 ? -15.363 11.123 7.141 1.00 87.06 94 ARG A N 1
ATOM 707 C CA . ARG A 1 94 ? -14.977 10.939 8.552 1.00 87.06 94 ARG A CA 1
ATOM 708 C C . ARG A 1 94 ? -16.164 11.080 9.503 1.00 87.06 94 ARG A C 1
ATOM 710 O O . ARG A 1 94 ? -16.275 10.304 10.449 1.00 87.06 94 ARG A O 1
ATOM 717 N N . ALA A 1 95 ? -17.057 12.039 9.252 1.00 88.81 95 ALA A N 1
ATOM 718 C CA . ALA A 1 95 ? -18.258 12.228 10.061 1.00 88.81 95 ALA A CA 1
ATOM 719 C C . ALA A 1 95 ? -19.220 11.032 9.953 1.00 88.81 95 ALA A C 1
ATOM 721 O O . ALA A 1 95 ? -19.719 10.559 10.973 1.00 88.81 95 ALA A O 1
ATOM 722 N N . ARG A 1 96 ? -19.432 10.495 8.741 1.00 92.12 96 ARG A N 1
ATOM 723 C CA . ARG A 1 96 ? -20.250 9.289 8.519 1.00 92.12 96 ARG A CA 1
ATOM 724 C C . ARG A 1 96 ? -19.655 8.062 9.204 1.00 92.12 96 ARG A C 1
ATOM 726 O O . ARG A 1 96 ? -20.377 7.340 9.881 1.00 92.12 96 ARG A O 1
ATOM 733 N N . GLU A 1 97 ? -18.347 7.850 9.075 1.00 88.75 97 GLU A N 1
ATOM 734 C CA . GLU A 1 97 ? -17.648 6.741 9.733 1.00 88.75 97 GLU A CA 1
ATOM 735 C C . GLU A 1 97 ? -17.736 6.848 11.260 1.00 88.75 97 GLU A C 1
ATOM 737 O O . GLU A 1 97 ? -18.010 5.857 11.936 1.00 88.75 97 GLU A O 1
ATOM 742 N N . GLN A 1 98 ? -17.569 8.052 11.817 1.00 87.81 98 GLN A N 1
ATOM 743 C CA . GLN A 1 98 ? -17.722 8.281 13.253 1.00 87.81 98 GLN A CA 1
ATOM 744 C C . GLN A 1 98 ? -19.162 8.040 13.723 1.00 87.81 98 GLN A C 1
ATOM 746 O O . GLN A 1 98 ? -19.370 7.452 14.784 1.00 87.81 98 GLN A O 1
ATOM 751 N N . GLN A 1 99 ? -20.163 8.473 12.953 1.00 90.06 99 GLN A N 1
ATOM 752 C CA . GLN A 1 99 ? -21.566 8.222 13.274 1.00 90.06 99 GLN A CA 1
ATOM 753 C C . GLN A 1 99 ? -21.882 6.721 13.255 1.00 90.06 99 GLN A C 1
ATOM 755 O O . GLN A 1 99 ? -22.434 6.213 14.228 1.00 90.06 99 GLN A O 1
ATOM 760 N N . ALA A 1 100 ? -21.456 6.001 12.215 1.00 89.50 100 ALA A N 1
ATOM 761 C CA . ALA A 1 100 ? -21.645 4.556 12.118 1.00 89.50 100 ALA A CA 1
ATOM 762 C C . ALA A 1 100 ? -20.992 3.812 13.296 1.00 89.50 100 ALA A C 1
ATOM 764 O O . ALA A 1 100 ? -21.594 2.907 13.872 1.00 89.50 100 ALA A O 1
ATOM 765 N N . ARG A 1 101 ? -19.786 4.217 13.723 1.00 90.69 101 ARG A N 1
ATOM 766 C CA . ARG A 1 101 ? -19.149 3.639 14.920 1.00 90.69 101 ARG A CA 1
ATOM 767 C C . ARG A 1 101 ? -19.933 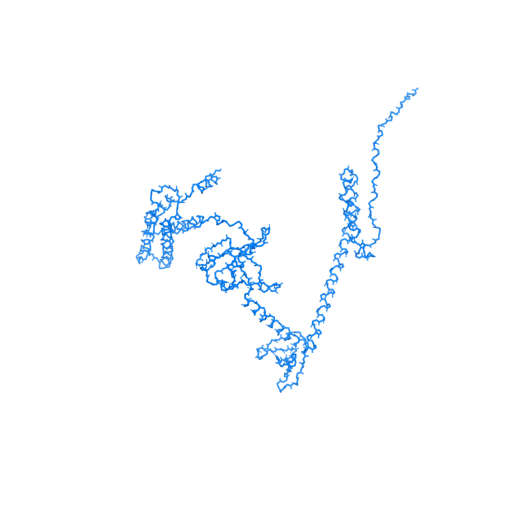3.936 16.194 1.00 90.69 101 ARG A C 1
ATOM 769 O O . ARG A 1 101 ? -20.099 3.038 17.017 1.00 90.69 101 ARG A O 1
ATOM 776 N N . ARG A 1 102 ? -20.459 5.154 16.358 1.00 88.81 102 ARG A N 1
ATOM 777 C CA . ARG A 1 102 ? -21.297 5.512 17.517 1.00 88.81 102 ARG A CA 1
ATOM 778 C C . ARG A 1 102 ? -22.576 4.685 17.590 1.00 88.81 102 ARG A C 1
ATOM 780 O O . ARG A 1 102 ? -22.937 4.266 18.680 1.00 88.81 102 ARG A O 1
ATOM 787 N N . GLU A 1 103 ? -23.228 4.426 16.461 1.00 91.12 103 GLU A N 1
ATOM 788 C CA . GLU A 1 103 ? -24.448 3.606 16.397 1.00 91.12 103 GLU A CA 1
ATOM 789 C C . GLU A 1 103 ? -24.190 2.143 16.793 1.00 91.12 103 GLU A C 1
ATOM 791 O O . GLU A 1 103 ? -25.019 1.521 17.454 1.00 91.12 103 GLU A O 1
ATOM 796 N N . ARG A 1 104 ? -23.010 1.611 16.454 1.00 91.38 104 ARG A N 1
ATOM 797 C CA . ARG A 1 104 ? -22.578 0.249 16.815 1.00 91.38 104 ARG A CA 1
ATOM 798 C C . ARG A 1 104 ? -22.105 0.116 18.264 1.00 91.38 104 ARG A C 1
ATOM 800 O O . ARG A 1 104 ? -22.064 -0.995 18.795 1.00 91.38 104 ARG A O 1
ATOM 807 N N . THR A 1 105 ? -21.708 1.224 18.889 1.00 93.12 105 THR A N 1
ATOM 808 C CA . THR A 1 105 ? -21.038 1.232 20.194 1.00 93.12 105 THR A CA 1
ATOM 809 C C . THR A 1 105 ? -22.027 1.495 21.325 1.00 93.12 105 THR A C 1
ATOM 811 O O . THR A 1 105 ? -22.658 2.546 21.399 1.00 93.12 105 THR A O 1
ATOM 814 N N . GLY A 1 106 ? -22.112 0.560 22.266 1.00 92.31 106 GLY A N 1
ATOM 815 C CA . GLY A 1 106 ? -22.878 0.680 23.502 1.00 92.31 106 GLY A CA 1
ATOM 816 C C . GLY A 1 106 ? -21.998 0.585 24.749 1.00 92.31 106 GLY A C 1
ATOM 817 O O . GLY A 1 106 ? -20.875 0.084 24.708 1.00 92.31 106 GLY A O 1
ATOM 818 N N . PHE A 1 107 ? -22.537 1.024 25.888 1.00 93.38 107 PHE A N 1
ATOM 819 C CA . PHE A 1 107 ? -21.912 0.837 27.199 1.00 93.38 107 PHE A CA 1
ATOM 820 C C . PHE A 1 107 ? -22.768 -0.0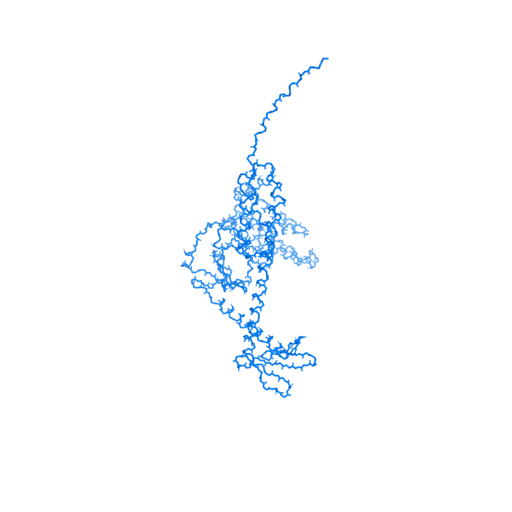62 28.082 1.00 93.38 107 PHE A C 1
ATOM 822 O O . PHE A 1 107 ? -23.971 0.157 28.221 1.00 93.38 107 PHE A O 1
ATOM 829 N N . GLY A 1 108 ? -22.126 -1.039 28.715 1.00 91.62 108 GLY A N 1
ATOM 830 C CA . GLY A 1 108 ? -22.721 -1.817 29.793 1.00 91.62 108 GLY A CA 1
ATOM 831 C C . GLY A 1 108 ? -22.769 -1.048 31.116 1.00 91.62 108 GLY A C 1
ATOM 832 O O . GLY A 1 108 ? -22.229 0.056 31.255 1.00 91.62 108 GLY A O 1
ATOM 833 N N . ALA A 1 109 ? -23.399 -1.669 32.114 1.00 92.94 109 ALA A N 1
ATOM 834 C CA . ALA A 1 109 ? -23.373 -1.174 33.484 1.00 92.94 109 ALA A CA 1
ATOM 835 C C . ALA A 1 109 ? -21.935 -1.148 34.025 1.00 92.94 109 ALA A C 1
ATOM 837 O O . ALA A 1 109 ? -21.129 -2.027 33.720 1.00 92.94 109 ALA A O 1
ATOM 838 N N . ARG A 1 110 ? -21.629 -0.128 34.832 1.00 93.88 110 ARG A N 1
ATOM 839 C CA . ARG A 1 110 ? -20.328 0.014 35.490 1.00 93.88 110 ARG A CA 1
ATOM 840 C C . ARG A 1 110 ? -20.113 -1.147 36.464 1.00 93.88 110 ARG A C 1
ATOM 842 O O . ARG A 1 110 ? -21.001 -1.423 37.269 1.00 93.88 110 ARG A O 1
ATOM 849 N N . ASP A 1 111 ? -18.956 -1.797 36.396 1.00 91.06 111 ASP A N 1
ATOM 850 C CA . ASP A 1 111 ? -18.593 -2.875 37.318 1.00 91.06 111 ASP A CA 1
ATOM 851 C C . ASP A 1 111 ? -18.087 -2.347 38.676 1.00 91.06 111 ASP A C 1
ATOM 853 O O . ASP A 1 111 ? -17.969 -1.136 38.899 1.00 91.06 111 ASP A O 1
ATOM 857 N N . ALA A 1 112 ? -17.816 -3.274 39.601 1.00 90.69 112 ALA A N 1
ATOM 858 C CA . ALA A 1 112 ? -17.334 -2.970 40.950 1.00 90.69 112 ALA A CA 1
ATOM 859 C C . ALA A 1 112 ? -15.963 -2.269 40.958 1.00 90.69 112 ALA A C 1
ATOM 861 O O . ALA A 1 112 ? -15.707 -1.438 41.828 1.00 90.69 112 ALA A O 1
ATOM 862 N N . ASP A 1 113 ? -15.127 -2.531 39.951 1.00 87.50 113 ASP A N 1
ATOM 863 C CA . ASP A 1 113 ? -13.819 -1.893 39.760 1.00 87.50 113 ASP A CA 1
ATOM 864 C C . ASP A 1 113 ? -13.936 -0.517 39.083 1.00 87.50 113 ASP A C 1
ATOM 866 O O . ASP A 1 113 ? -12.948 0.165 38.797 1.00 87.50 113 ASP A O 1
ATOM 870 N N . GLY A 1 114 ? -15.165 -0.082 38.811 1.00 89.75 114 GLY A N 1
ATOM 871 C CA . GLY A 1 114 ? -15.467 1.205 38.228 1.00 89.75 114 GLY A CA 1
ATOM 872 C C . GLY A 1 114 ? -15.235 1.287 36.719 1.00 89.75 114 GLY A C 1
ATOM 873 O O . GLY A 1 114 ? -15.223 2.411 36.199 1.00 89.75 114 GLY A O 1
ATOM 874 N N . ARG A 1 115 ? -15.082 0.154 36.030 1.00 92.00 115 ARG A N 1
ATOM 875 C CA . ARG A 1 115 ? -14.898 0.041 34.579 1.00 92.00 115 ARG A CA 1
ATOM 876 C C . ARG A 1 115 ? -16.248 -0.105 33.875 1.00 92.00 115 ARG A C 1
ATOM 878 O O . ARG A 1 115 ? -17.224 -0.599 34.431 1.00 92.00 115 ARG A O 1
ATOM 885 N N . TYR A 1 116 ? -16.316 0.366 32.638 1.00 93.31 116 TYR A N 1
ATOM 886 C CA . TYR A 1 116 ? -17.498 0.315 31.781 1.00 93.31 116 TYR A CA 1
ATOM 887 C C . TYR A 1 116 ? -17.249 -0.679 30.645 1.00 93.31 116 TYR A C 1
ATOM 889 O O . TYR A 1 116 ? -16.375 -0.421 29.813 1.00 93.31 116 TYR A O 1
ATOM 897 N N . PRO A 1 117 ? -17.993 -1.795 30.568 1.00 93.56 117 PRO A N 1
ATOM 898 C CA . PRO A 1 117 ? -17.945 -2.687 29.417 1.00 93.56 117 PRO A CA 1
ATOM 899 C C . PRO A 1 117 ? -18.325 -1.937 28.140 1.00 93.56 117 PRO A C 1
ATOM 901 O O . PRO A 1 117 ? -19.342 -1.242 28.113 1.00 93.56 117 PRO A O 1
ATOM 904 N N . VAL A 1 118 ? -17.523 -2.090 27.089 1.00 93.56 118 VAL A N 1
ATOM 905 C CA . VAL A 1 118 ? -17.830 -1.578 25.749 1.00 93.56 118 VAL A CA 1
ATOM 906 C C . VAL A 1 118 ? -18.430 -2.713 24.931 1.00 93.56 118 VAL A C 1
ATOM 908 O O . VAL A 1 118 ? -17.832 -3.787 24.790 1.00 93.56 118 VAL A O 1
ATOM 911 N N . LEU A 1 119 ? -19.635 -2.468 24.430 1.00 93.56 119 LEU A N 1
ATOM 912 C CA . LEU A 1 119 ? -20.372 -3.352 23.540 1.00 93.56 119 LEU A CA 1
ATOM 913 C C . LEU A 1 119 ? -20.200 -2.829 22.114 1.00 93.56 119 LEU A C 1
ATOM 915 O O . LEU A 1 119 ? -20.454 -1.654 21.870 1.00 93.56 119 LEU A O 1
ATOM 919 N N . VAL A 1 120 ? -19.795 -3.683 21.184 1.00 92.12 120 VAL A N 1
ATOM 920 C CA . VAL A 1 120 ? -19.759 -3.370 19.751 1.00 92.12 120 VAL A CA 1
ATOM 921 C C . VAL A 1 120 ? -20.660 -4.373 19.056 1.00 92.12 120 VAL A C 1
ATOM 923 O O . VAL A 1 120 ? -20.486 -5.579 19.237 1.00 92.12 120 VAL A O 1
ATOM 926 N N . ASP A 1 121 ? -21.666 -3.875 18.339 1.00 92.19 121 ASP A N 1
ATOM 927 C CA . ASP A 1 121 ? -22.700 -4.701 17.704 1.00 92.19 121 ASP A CA 1
ATOM 928 C C . ASP A 1 121 ? -23.409 -5.621 18.726 1.00 92.19 121 ASP A C 1
ATOM 930 O O . ASP A 1 121 ? -23.725 -6.779 18.463 1.00 92.19 121 ASP A O 1
ATOM 934 N N . GLY A 1 122 ? -23.607 -5.114 19.951 1.00 90.19 122 GLY A N 1
ATOM 935 C CA . GLY A 1 122 ? -24.240 -5.840 21.060 1.00 90.19 122 GLY A CA 1
ATOM 936 C C . GLY A 1 122 ? -23.343 -6.851 21.788 1.00 90.19 122 GLY A C 1
ATOM 937 O O . GLY A 1 122 ? -23.753 -7.390 22.815 1.00 90.19 122 GLY A O 1
ATOM 938 N N . VAL A 1 123 ? -22.111 -7.080 21.324 1.00 92.31 123 VAL A N 1
ATOM 939 C CA . VAL A 1 123 ? -21.164 -8.031 21.927 1.00 92.31 123 VAL A CA 1
ATOM 940 C C . VAL A 1 123 ? -20.120 -7.289 22.752 1.00 92.31 123 VAL A C 1
ATOM 942 O O . VAL A 1 123 ? -19.564 -6.287 22.308 1.00 92.31 123 VAL A O 1
ATOM 945 N N . ARG A 1 124 ? -19.802 -7.783 23.953 1.00 92.38 124 ARG A N 1
ATOM 946 C CA . ARG A 1 124 ? -18.707 -7.225 24.759 1.00 92.38 124 ARG A CA 1
ATOM 947 C C . ARG A 1 124 ? -17.372 -7.476 24.062 1.00 92.38 124 ARG A C 1
ATOM 949 O O . ARG A 1 124 ? -17.008 -8.627 23.855 1.00 92.38 124 ARG A O 1
ATOM 956 N N . ARG A 1 125 ? -16.649 -6.398 23.758 1.00 91.94 125 ARG A N 1
ATOM 957 C CA . ARG A 1 125 ? -15.314 -6.445 23.130 1.00 91.94 125 ARG A CA 1
ATOM 958 C C . ARG A 1 125 ? -14.214 -5.802 23.969 1.00 91.94 125 ARG A C 1
ATOM 960 O O . ARG A 1 125 ? -13.039 -5.857 23.635 1.00 91.94 125 ARG A O 1
ATOM 967 N N . GLY A 1 126 ? -14.581 -5.167 25.077 1.00 91.44 126 GLY A N 1
ATOM 968 C CA . GLY A 1 126 ? -13.593 -4.652 26.007 1.00 91.44 126 GLY A CA 1
ATOM 969 C C . GLY A 1 126 ? -14.187 -3.796 27.104 1.00 91.44 126 GLY A C 1
ATOM 970 O O . GLY A 1 126 ? -15.357 -3.943 27.473 1.00 91.44 126 GLY A O 1
ATOM 971 N N . THR A 1 127 ? -13.354 -2.930 27.662 1.00 92.75 127 THR A N 1
ATOM 972 C CA . THR A 1 127 ? -13.686 -2.144 28.852 1.00 92.75 127 THR A CA 1
ATOM 973 C C . THR A 1 127 ? -12.973 -0.806 28.803 1.00 92.75 127 THR A C 1
ATOM 975 O O . THR A 1 127 ? -11.801 -0.750 28.438 1.00 92.75 127 THR A O 1
ATOM 978 N N . VAL A 1 128 ? -13.655 0.258 29.222 1.00 92.56 128 VAL A N 1
ATOM 979 C CA . VAL A 1 128 ? -13.047 1.574 29.439 1.00 92.56 128 VAL A CA 1
ATOM 980 C C . VAL A 1 128 ? -13.183 1.994 30.891 1.00 92.56 128 VAL A C 1
ATOM 982 O O . VAL A 1 128 ? -14.208 1.754 31.526 1.00 92.56 128 VAL A O 1
ATOM 985 N N . TRP A 1 129 ? -12.168 2.634 31.448 1.00 91.88 129 TRP A N 1
ATOM 986 C CA . TRP A 1 129 ? -12.209 3.138 32.819 1.00 91.88 129 TRP A CA 1
ATOM 987 C C . TRP A 1 129 ? -11.461 4.450 32.921 1.00 91.88 129 TRP A C 1
ATOM 989 O O . TRP A 1 129 ? -10.660 4.802 32.063 1.00 91.88 129 TRP A O 1
ATOM 999 N N . ARG A 1 130 ? -11.740 5.197 33.982 1.00 90.56 130 ARG A N 1
ATOM 1000 C CA . ARG A 1 130 ? -11.033 6.440 34.262 1.00 90.56 130 ARG A CA 1
ATOM 1001 C C . ARG A 1 130 ? -9.987 6.179 35.333 1.00 90.56 130 ARG A C 1
ATOM 1003 O O . ARG A 1 130 ? -10.335 5.697 36.408 1.00 90.56 130 ARG A O 1
ATOM 1010 N N . SER A 1 131 ? -8.739 6.543 35.060 1.00 87.62 131 SER A N 1
ATOM 1011 C CA . SER A 1 131 ? -7.664 6.563 36.054 1.00 87.62 131 SER A CA 1
ATOM 1012 C C . SER A 1 131 ? -7.032 7.952 36.057 1.00 87.62 131 SER A C 1
ATOM 1014 O O . SER A 1 131 ? -6.461 8.405 35.064 1.00 87.62 131 SER A O 1
ATOM 1016 N N . GLY A 1 132 ? -7.218 8.682 37.159 1.00 86.00 132 GLY A N 1
ATOM 1017 C CA . GLY A 1 132 ? -6.838 10.090 37.257 1.00 86.00 132 GLY A CA 1
ATOM 1018 C C . GLY A 1 132 ? -7.597 10.982 36.263 1.00 86.00 132 GLY A C 1
ATOM 1019 O O . GLY A 1 132 ? -8.831 11.086 36.290 1.00 86.00 132 GLY A O 1
ATOM 1020 N N . ARG A 1 133 ? -6.846 11.679 35.404 1.00 85.12 133 ARG A N 1
ATOM 1021 C CA . ARG A 1 133 ? -7.393 12.598 34.390 1.00 85.12 133 ARG A CA 1
ATOM 1022 C C . ARG A 1 133 ? -7.654 11.937 33.038 1.00 85.12 133 ARG A C 1
ATOM 1024 O O . ARG A 1 133 ? -8.356 12.542 32.236 1.00 85.12 133 ARG A O 1
ATOM 1031 N N . SER A 1 134 ? -7.168 10.717 32.834 1.00 87.56 134 SER A N 1
ATOM 1032 C CA . SER A 1 134 ? -7.230 10.031 31.546 1.00 87.56 134 SER A CA 1
ATOM 1033 C C . SER A 1 134 ? -8.255 8.904 31.568 1.00 87.56 134 SER A C 1
ATOM 1035 O O . SER A 1 134 ? -8.502 8.267 32.605 1.00 87.56 134 SER A O 1
ATOM 1037 N N . TRP A 1 135 ? -8.855 8.660 30.410 1.00 88.31 135 TRP A N 1
ATOM 1038 C CA . TRP A 1 135 ? -9.593 7.433 30.161 1.00 88.31 135 TRP A CA 1
ATOM 1039 C C . TRP A 1 135 ? -8.638 6.381 29.613 1.00 88.31 135 TRP A C 1
ATOM 1041 O O . TRP A 1 135 ? -7.653 6.681 28.955 1.00 88.31 135 TRP A O 1
ATOM 1051 N N . TRP A 1 136 ? -8.907 5.139 29.960 1.00 88.94 136 TRP A N 1
ATOM 1052 C CA . TRP A 1 136 ? -8.133 3.973 29.581 1.00 88.94 136 TRP A CA 1
ATOM 1053 C C . TRP A 1 136 ? -9.069 3.007 28.886 1.00 88.94 136 TRP A C 1
ATOM 1055 O O . TRP A 1 136 ? -10.258 2.953 29.218 1.00 88.94 136 TRP A O 1
ATOM 1065 N N . CYS A 1 137 ? -8.535 2.239 27.946 1.00 88.31 137 CYS A N 1
ATOM 1066 C CA . CYS A 1 137 ? -9.272 1.193 27.256 1.00 88.31 137 CYS A CA 1
ATOM 1067 C C . CYS A 1 137 ? -8.465 -0.107 27.253 1.00 88.31 137 CYS A C 1
ATOM 1069 O O . CYS A 1 137 ? -7.240 -0.079 27.166 1.00 88.31 137 CYS A O 1
ATOM 1071 N N . ALA A 1 138 ? -9.160 -1.236 27.357 1.00 87.94 138 ALA A N 1
ATOM 1072 C CA . ALA A 1 138 ? -8.609 -2.578 27.204 1.00 87.94 138 ALA A CA 1
ATOM 1073 C C . ALA A 1 138 ? -9.507 -3.370 26.258 1.00 87.94 138 ALA A C 1
ATOM 1075 O O . ALA A 1 138 ? -10.730 -3.397 26.448 1.00 87.94 138 ALA A O 1
ATOM 1076 N N . LEU A 1 139 ? -8.896 -4.012 25.266 1.00 87.00 139 LEU A N 1
ATOM 1077 C CA . LEU A 1 139 ? -9.562 -4.841 24.268 1.00 87.00 139 LEU A CA 1
ATOM 1078 C C . LEU A 1 139 ? -9.447 -6.313 24.673 1.00 87.00 139 LEU A C 1
ATOM 1080 O O . LEU A 1 139 ? -8.344 -6.767 24.939 1.00 87.00 139 LEU A O 1
ATOM 1084 N N . ASP A 1 140 ? -10.564 -7.041 24.760 1.00 80.56 140 ASP A N 1
ATOM 1085 C CA . ASP A 1 140 ? -10.604 -8.495 25.023 1.00 80.56 140 ASP A CA 1
ATOM 1086 C C . ASP A 1 140 ? -9.675 -9.012 26.157 1.00 80.56 140 ASP A C 1
ATOM 1088 O O . ASP A 1 140 ? -9.193 -10.140 26.124 1.00 80.56 140 ASP A O 1
ATOM 1092 N N . GLY A 1 141 ? -9.443 -8.202 27.200 1.00 69.69 141 GLY A N 1
ATOM 1093 C CA . GLY A 1 141 ? -8.604 -8.568 28.353 1.00 69.69 141 GLY A CA 1
ATOM 1094 C C . GLY A 1 141 ? -7.106 -8.263 28.210 1.00 69.69 141 GLY A C 1
ATOM 1095 O O . GLY A 1 141 ? -6.353 -8.558 29.135 1.00 69.69 141 GLY A O 1
ATOM 1096 N N . GLU A 1 142 ? -6.677 -7.650 27.104 1.00 79.62 142 GLU A N 1
ATOM 1097 C CA . GLU A 1 142 ? -5.310 -7.145 26.917 1.00 79.62 142 GLU A CA 1
ATOM 1098 C C . GLU A 1 142 ? -4.990 -5.970 27.861 1.00 79.62 142 GLU A C 1
ATOM 1100 O O . GLU A 1 142 ? -5.891 -5.288 28.364 1.00 79.62 142 GLU A O 1
ATOM 1105 N N . GLU A 1 143 ? -3.695 -5.728 28.105 1.00 69.12 143 GLU A N 1
ATOM 1106 C CA . GLU A 1 143 ? -3.238 -4.598 28.921 1.00 69.12 143 GLU A CA 1
ATOM 1107 C C . GLU A 1 143 ? -3.769 -3.265 28.382 1.00 69.12 143 GLU A C 1
ATOM 1109 O O . GLU A 1 143 ? -3.834 -3.016 27.178 1.00 69.12 143 GLU A O 1
ATOM 1114 N N . GLY A 1 144 ? -4.190 -2.407 29.312 1.00 69.69 144 GLY A N 1
ATOM 1115 C CA . GLY A 1 144 ? -4.813 -1.139 28.980 1.00 69.69 144 GLY A CA 1
ATOM 1116 C C . GLY A 1 144 ? -3.830 -0.140 28.397 1.00 69.69 144 GLY A C 1
ATOM 1117 O O . GLY A 1 144 ? -2.751 0.059 28.951 1.00 69.69 144 GLY A O 1
ATOM 1118 N N . PHE A 1 145 ? -4.248 0.574 27.356 1.00 70.69 145 PHE A N 1
ATOM 1119 C CA . PHE A 1 145 ? -3.515 1.737 26.866 1.00 70.69 145 PHE A CA 1
ATOM 1120 C C . PHE A 1 145 ? -4.141 3.014 27.438 1.00 70.69 145 PHE A C 1
ATOM 1122 O O . PHE A 1 145 ? -5.377 3.130 27.448 1.00 70.69 145 PHE A O 1
ATOM 1129 N N . PRO A 1 146 ? -3.328 3.974 27.918 1.00 69.94 146 PRO A N 1
ATOM 1130 C CA . PRO A 1 146 ? -3.840 5.288 28.262 1.00 69.94 146 PRO A CA 1
ATOM 1131 C C . PRO A 1 146 ? -4.352 5.971 26.995 1.00 69.94 146 PRO A C 1
ATOM 1133 O O . PRO A 1 146 ? -3.689 5.963 25.953 1.00 69.94 146 PRO A O 1
ATOM 1136 N N . ASP A 1 147 ? -5.532 6.574 27.091 1.00 65.81 147 ASP A N 1
ATOM 1137 C CA . ASP A 1 147 ? -5.997 7.543 26.114 1.00 65.81 147 ASP A CA 1
ATOM 1138 C C . ASP A 1 147 ? -5.746 8.943 26.683 1.00 65.81 147 ASP A C 1
ATOM 1140 O O . ASP A 1 147 ? -6.444 9.415 27.587 1.00 65.81 147 ASP A O 1
ATOM 1144 N N . ASP A 1 148 ? -4.686 9.587 26.188 1.00 60.38 148 ASP A N 1
ATOM 1145 C CA . ASP A 1 148 ? -4.273 10.933 26.607 1.00 60.38 148 ASP A CA 1
ATOM 1146 C C . ASP A 1 148 ? -5.294 12.010 26.202 1.00 60.38 148 ASP A C 1
ATOM 1148 O O . ASP A 1 148 ? -5.231 13.149 26.672 1.00 60.38 148 ASP A O 1
ATOM 1152 N N . THR A 1 149 ? -6.271 11.649 25.368 1.00 53.81 149 THR A N 1
ATOM 1153 C CA . THR A 1 149 ? -7.360 12.518 24.938 1.00 53.81 149 THR A CA 1
ATOM 1154 C C . THR A 1 149 ? -8.712 12.008 25.424 1.00 53.81 149 THR A C 1
ATOM 1156 O O . THR A 1 149 ? -9.217 10.982 24.988 1.00 53.81 149 THR A O 1
ATOM 1159 N N . GLY A 1 150 ? -9.314 12.799 26.310 1.00 70.06 150 GLY A N 1
ATOM 1160 C CA . GLY A 1 150 ? -10.750 13.040 26.287 1.00 70.06 150 GLY A CA 1
ATOM 1161 C C . GLY A 1 150 ? -11.665 11.993 26.905 1.00 70.06 150 GLY A C 1
ATOM 1162 O O . GLY A 1 150 ? -11.363 11.384 27.927 1.00 70.06 150 GLY A O 1
ATOM 1163 N N . THR A 1 151 ? -12.903 12.000 26.417 1.00 86.44 151 THR A N 1
ATOM 1164 C CA . THR A 1 151 ? -14.089 11.479 27.108 1.00 86.44 151 THR A CA 1
ATOM 1165 C C . THR A 1 151 ? -14.177 9.949 27.091 1.00 86.44 151 THR A C 1
ATOM 1167 O O . THR A 1 151 ? -13.513 9.272 26.316 1.00 86.44 151 THR A O 1
ATOM 1170 N N . ARG A 1 152 ? -15.096 9.376 27.887 1.00 89.56 152 ARG A N 1
ATOM 1171 C CA . ARG A 1 152 ? -15.428 7.936 27.837 1.00 89.56 152 ARG A CA 1
ATOM 1172 C C . ARG A 1 152 ? -15.719 7.442 26.412 1.00 89.56 152 ARG A C 1
ATOM 1174 O O . ARG A 1 152 ? -15.424 6.297 26.087 1.00 89.56 152 ARG A O 1
ATOM 1181 N N . TRP A 1 153 ? -16.346 8.292 25.599 1.00 88.81 153 TRP A N 1
ATOM 1182 C CA . TRP A 1 153 ? -16.708 7.975 24.221 1.00 88.81 153 TRP A CA 1
ATOM 1183 C C . TRP A 1 153 ? -15.500 7.904 23.293 1.00 88.81 153 TRP A C 1
ATOM 1185 O O . TRP A 1 153 ? -15.471 7.020 22.449 1.00 88.81 153 TRP A O 1
ATOM 1195 N N . GLU A 1 154 ? -14.511 8.781 23.455 1.00 87.88 154 GLU A N 1
ATOM 1196 C CA . GLU A 1 154 ? -13.279 8.751 22.652 1.00 87.88 154 GLU A CA 1
ATOM 1197 C C . GLU A 1 154 ? -12.482 7.471 22.918 1.00 87.88 154 GLU A C 1
ATOM 1199 O O . GLU A 1 154 ? -12.135 6.761 21.974 1.00 87.88 154 GLU A O 1
ATOM 1204 N N . ALA A 1 155 ? -12.351 7.087 24.193 1.00 87.81 155 ALA A N 1
ATOM 1205 C CA . ALA A 1 155 ? -11.715 5.826 24.570 1.00 87.81 155 ALA A CA 1
ATOM 1206 C C . ALA A 1 155 ? -12.444 4.592 23.995 1.00 87.81 155 ALA A C 1
ATOM 1208 O O . ALA A 1 155 ? -11.810 3.597 23.644 1.00 87.81 155 ALA A O 1
ATOM 1209 N N . ALA A 1 156 ? -13.776 4.644 23.875 1.00 88.69 156 ALA A N 1
ATOM 1210 C CA . ALA A 1 156 ? -14.561 3.576 23.253 1.00 88.69 156 ALA A CA 1
ATOM 1211 C C . ALA A 1 156 ? -14.467 3.582 21.714 1.00 88.69 156 ALA A C 1
ATOM 1213 O O . ALA A 1 156 ? -14.346 2.513 21.119 1.00 88.69 156 ALA A O 1
ATOM 1214 N N . ASP A 1 157 ? -14.468 4.755 21.069 1.00 88.00 157 ASP A N 1
ATOM 1215 C CA . ASP A 1 157 ? -14.279 4.891 19.614 1.00 88.00 157 ASP A CA 1
ATOM 1216 C C . ASP A 1 157 ? -12.921 4.320 19.194 1.00 88.00 157 ASP A C 1
ATOM 1218 O O . ASP A 1 157 ? -12.830 3.566 18.227 1.00 88.00 157 ASP A O 1
ATOM 1222 N N . ARG A 1 158 ? -11.873 4.591 19.979 1.00 85.69 158 ARG A N 1
ATOM 1223 C CA . ARG A 1 158 ? -10.533 4.040 19.757 1.00 85.69 158 ARG A CA 1
ATOM 1224 C C . ARG A 1 158 ? -10.513 2.513 19.817 1.00 85.69 158 ARG A C 1
ATOM 1226 O O . ARG A 1 158 ? -9.868 1.880 18.985 1.00 85.69 158 ARG A O 1
ATOM 1233 N N . LEU A 1 159 ? -11.247 1.919 20.757 1.00 87.44 159 LEU A N 1
ATOM 1234 C CA . LEU A 1 159 ? -11.402 0.467 20.851 1.00 87.44 159 LEU A CA 1
ATOM 1235 C C . LEU A 1 159 ? -12.081 -0.103 19.596 1.00 87.44 159 LEU A C 1
ATOM 1237 O O . LEU A 1 159 ? -11.616 -1.103 19.052 1.00 87.44 159 LEU A O 1
ATOM 1241 N N . VAL A 1 160 ? -13.130 0.555 19.093 1.00 88.25 160 VAL A N 1
ATOM 1242 C CA . VAL A 1 160 ? -13.824 0.145 17.858 1.00 88.25 160 VAL A CA 1
ATOM 1243 C C . VAL A 1 160 ? -12.908 0.267 16.641 1.00 88.25 160 VAL A C 1
ATOM 1245 O O . VAL A 1 160 ? -12.860 -0.648 15.826 1.00 88.25 160 VAL A O 1
ATOM 1248 N N . VAL A 1 161 ? -12.109 1.333 16.547 1.00 86.75 161 VAL A N 1
ATOM 1249 C CA . VAL A 1 161 ? -11.097 1.480 15.487 1.00 86.75 161 VAL A CA 1
ATOM 1250 C C . VAL A 1 161 ? -10.079 0.338 15.536 1.00 86.75 161 VAL A C 1
ATOM 1252 O O . VAL A 1 161 ? -9.752 -0.230 14.498 1.00 86.75 161 VAL A O 1
ATOM 1255 N N . LEU A 1 162 ? -9.599 -0.042 16.724 1.00 86.56 162 LEU A N 1
ATOM 1256 C CA . LEU A 1 162 ? -8.678 -1.173 16.873 1.00 86.56 162 LEU A CA 1
ATOM 1257 C C . LEU A 1 162 ? -9.319 -2.502 16.448 1.00 86.56 162 LEU A C 1
ATOM 1259 O O . LEU A 1 162 ? -8.668 -3.297 15.770 1.00 86.56 162 LEU A O 1
ATOM 1263 N N . LEU A 1 163 ? -10.589 -2.728 16.796 1.00 86.94 163 LEU A N 1
ATOM 1264 C CA . LEU A 1 163 ? -11.353 -3.892 16.338 1.00 86.94 163 LEU A CA 1
ATOM 1265 C C . LEU A 1 163 ? -11.501 -3.921 14.820 1.00 86.94 163 LEU A C 1
ATOM 1267 O O . LEU A 1 163 ? -11.235 -4.954 14.211 1.00 86.94 163 LEU A O 1
ATOM 1271 N N . ASP A 1 164 ? -11.898 -2.806 14.209 1.00 85.69 164 ASP A N 1
ATOM 1272 C CA . ASP A 1 164 ? -12.092 -2.712 12.763 1.00 85.69 164 ASP A CA 1
ATOM 1273 C C . ASP A 1 164 ? -10.757 -2.925 12.023 1.00 85.69 164 ASP A C 1
ATOM 1275 O O . ASP A 1 164 ? -10.723 -3.616 11.004 1.00 85.69 164 ASP A O 1
ATOM 1279 N N . VAL A 1 165 ? -9.639 -2.417 12.562 1.00 82.25 165 VAL A N 1
ATOM 1280 C CA . VAL A 1 165 ? -8.286 -2.662 12.032 1.00 82.25 165 VAL A CA 1
ATOM 1281 C C . VAL A 1 165 ? -7.894 -4.134 12.153 1.00 82.25 165 VAL A C 1
ATOM 1283 O O . VAL A 1 165 ? -7.387 -4.697 11.184 1.00 82.25 165 VAL A O 1
ATOM 1286 N N . ARG A 1 166 ? -8.140 -4.782 13.299 1.00 84.38 166 ARG A N 1
ATOM 1287 C CA . ARG A 1 166 ? -7.868 -6.221 13.475 1.00 84.38 166 ARG A CA 1
ATOM 1288 C C . ARG A 1 166 ? -8.730 -7.067 12.541 1.00 84.38 166 ARG A C 1
ATOM 1290 O O . ARG A 1 166 ? -8.207 -7.947 11.872 1.00 84.38 166 ARG A O 1
ATOM 1297 N N . ALA A 1 167 ? -10.021 -6.767 12.434 1.00 83.06 167 ALA A N 1
ATOM 1298 C CA . ALA A 1 167 ? -10.929 -7.460 11.525 1.00 83.06 167 ALA A CA 1
ATOM 1299 C C . ALA A 1 167 ? -10.530 -7.260 10.055 1.00 83.06 167 ALA A C 1
ATOM 1301 O O . ALA A 1 167 ? -10.596 -8.197 9.265 1.00 83.06 167 ALA A O 1
ATOM 1302 N N . ALA A 1 168 ? -10.082 -6.059 9.678 1.00 78.00 168 ALA A N 1
ATOM 1303 C CA . ALA A 1 168 ? -9.534 -5.806 8.350 1.00 78.00 168 ALA A CA 1
ATOM 1304 C C . ALA A 1 168 ? -8.240 -6.591 8.104 1.00 78.00 168 ALA A C 1
ATOM 1306 O O . ALA A 1 168 ? -8.096 -7.149 7.026 1.00 78.00 168 ALA A O 1
ATOM 1307 N N . ALA A 1 169 ? -7.342 -6.679 9.090 1.00 74.00 169 ALA A N 1
ATOM 1308 C CA . ALA A 1 169 ? -6.115 -7.466 8.980 1.00 74.00 169 ALA A CA 1
ATOM 1309 C C . ALA A 1 169 ? -6.399 -8.967 8.820 1.00 74.00 169 ALA A C 1
ATOM 1311 O O . ALA A 1 169 ? -5.777 -9.601 7.977 1.00 74.00 169 ALA A O 1
ATOM 1312 N N . VAL A 1 170 ? -7.365 -9.512 9.568 1.00 79.56 170 VAL A N 1
ATOM 1313 C CA . VAL A 1 170 ? -7.790 -10.916 9.435 1.00 79.56 170 VAL A CA 1
ATOM 1314 C C . VAL A 1 170 ? -8.407 -11.172 8.061 1.00 79.56 170 VAL A C 1
ATOM 1316 O O . VAL A 1 170 ? -8.005 -12.115 7.395 1.00 79.56 170 VAL A O 1
ATOM 1319 N N . ARG A 1 171 ? -9.315 -10.308 7.584 1.00 78.50 171 ARG A N 1
ATOM 1320 C CA . ARG A 1 171 ? -9.876 -10.442 6.225 1.00 78.50 171 ARG A CA 1
ATOM 1321 C C . ARG A 1 171 ? -8.801 -10.357 5.147 1.00 78.50 171 ARG A C 1
ATOM 1323 O O . ARG A 1 171 ? -8.808 -11.149 4.220 1.00 78.50 171 ARG A O 1
ATOM 1330 N N . ASP A 1 172 ? -7.870 -9.419 5.279 1.00 71.31 172 ASP A N 1
ATOM 1331 C CA . ASP A 1 172 ? -6.745 -9.255 4.355 1.00 71.31 172 ASP A CA 1
ATOM 1332 C C . ASP A 1 172 ? -5.822 -10.488 4.372 1.00 71.31 172 ASP A C 1
ATOM 1334 O O . ASP A 1 172 ? -5.327 -10.912 3.332 1.00 71.31 172 ASP A O 1
ATOM 1338 N N . GLU A 1 173 ? -5.618 -11.115 5.532 1.00 73.06 173 GLU A N 1
ATOM 1339 C CA . GLU A 1 173 ? -4.899 -12.387 5.655 1.00 73.06 173 GLU A CA 1
ATOM 1340 C C . GLU A 1 173 ? -5.665 -13.554 5.011 1.00 73.06 173 GLU A C 1
ATOM 1342 O O . GLU A 1 173 ? -5.077 -14.306 4.237 1.00 73.06 173 GLU A O 1
ATOM 1347 N N . GLU A 1 174 ? -6.970 -13.675 5.258 1.00 78.50 174 GLU A N 1
ATOM 1348 C CA . GLU A 1 174 ? -7.839 -14.701 4.664 1.00 78.50 174 GLU A CA 1
ATOM 1349 C C . GLU A 1 174 ? -7.917 -14.568 3.136 1.00 78.50 174 GLU A C 1
ATOM 1351 O O . GLU A 1 174 ? -7.738 -15.548 2.410 1.00 78.50 174 GLU A O 1
ATOM 1356 N N . GLU A 1 175 ? -8.117 -13.353 2.624 1.00 74.19 175 GLU A N 1
ATOM 1357 C CA . GLU A 1 175 ? -8.143 -13.066 1.188 1.00 74.19 175 GLU A CA 1
ATOM 1358 C C . GLU A 1 175 ? -6.783 -13.345 0.529 1.00 74.19 175 GLU A C 1
ATOM 1360 O O . GLU A 1 175 ? -6.725 -13.815 -0.611 1.00 74.19 175 GLU A O 1
ATOM 1365 N N . ARG A 1 176 ? -5.675 -13.108 1.245 1.00 71.19 176 ARG A N 1
ATOM 1366 C CA . ARG A 1 176 ? -4.321 -13.467 0.793 1.00 71.19 176 ARG A CA 1
ATOM 1367 C C . ARG A 1 176 ? -4.000 -14.949 0.940 1.00 71.19 176 ARG A C 1
ATOM 1369 O O . ARG A 1 176 ? -3.097 -15.416 0.259 1.00 71.19 176 ARG A O 1
ATOM 1376 N N . ALA A 1 177 ? -4.682 -15.698 1.799 1.00 72.25 177 ALA A N 1
ATOM 1377 C CA . ALA A 1 177 ? -4.468 -17.138 1.926 1.00 72.25 177 ALA A CA 1
ATOM 1378 C C . ALA A 1 177 ? -5.064 -17.905 0.734 1.00 72.25 177 ALA A C 1
ATOM 1380 O O . ALA A 1 177 ? -4.552 -18.954 0.337 1.00 72.25 177 ALA A O 1
ATOM 1381 N N . VAL A 1 178 ? -6.130 -17.374 0.130 1.00 80.44 178 VAL A N 1
ATOM 1382 C CA . VAL A 1 178 ? -6.792 -17.994 -1.020 1.00 80.44 178 VAL A CA 1
ATOM 1383 C C . VAL A 1 178 ? -6.098 -17.568 -2.310 1.00 80.44 178 VAL A C 1
ATOM 1385 O O . VAL A 1 178 ? -6.231 -16.430 -2.752 1.00 80.44 178 VAL A O 1
ATOM 1388 N N . ALA A 1 179 ? -5.369 -18.489 -2.943 1.00 75.94 179 ALA A N 1
ATOM 1389 C CA . ALA A 1 179 ? -4.762 -18.242 -4.249 1.00 75.94 179 ALA A CA 1
ATOM 1390 C C . ALA A 1 179 ? -5.836 -17.874 -5.300 1.00 75.94 179 ALA A C 1
ATOM 1392 O O . ALA A 1 179 ? -6.922 -18.463 -5.299 1.00 75.94 179 ALA A O 1
ATOM 1393 N N . PRO A 1 180 ? -5.556 -16.944 -6.235 1.00 80.00 180 PRO A N 1
ATOM 1394 C CA . PRO A 1 180 ? -6.481 -16.636 -7.319 1.00 80.00 180 PRO A CA 1
ATOM 1395 C C . PRO A 1 180 ? -6.786 -17.882 -8.161 1.00 80.00 180 PRO A C 1
ATOM 1397 O O . PRO A 1 180 ? -5.928 -18.747 -8.334 1.00 80.00 180 PRO A O 1
ATOM 1400 N N . ALA A 1 181 ? -7.984 -17.959 -8.744 1.00 81.38 181 ALA A N 1
ATOM 1401 C CA . ALA A 1 181 ? -8.353 -19.072 -9.618 1.00 81.38 181 ALA A CA 1
ATOM 1402 C C . ALA A 1 181 ? -7.323 -19.261 -10.749 1.00 81.38 181 ALA A C 1
ATOM 1404 O O . ALA A 1 181 ? -6.929 -18.300 -11.412 1.00 81.38 181 ALA A O 1
ATOM 1405 N N . GLY A 1 182 ? -6.871 -20.502 -10.950 1.00 80.12 182 GLY A N 1
ATOM 1406 C CA . GLY A 1 182 ? -5.804 -20.824 -11.901 1.00 80.12 182 GLY A CA 1
ATOM 1407 C C . GLY A 1 182 ? -4.385 -20.577 -11.376 1.00 80.12 182 GLY A C 1
ATOM 1408 O O . GLY A 1 182 ? -3.443 -20.702 -12.156 1.00 80.12 182 GLY A O 1
ATOM 1409 N N . TRP A 1 183 ? -4.206 -20.266 -10.088 1.00 82.50 183 TRP A N 1
ATOM 1410 C CA . TRP A 1 183 ? -2.907 -20.127 -9.425 1.00 82.50 183 TRP A CA 1
ATOM 1411 C C . TRP A 1 183 ? -2.790 -21.106 -8.251 1.00 82.50 183 TRP A C 1
ATOM 1413 O O . TRP A 1 183 ? -3.773 -21.415 -7.583 1.00 82.50 183 TRP A O 1
ATOM 1423 N N . VAL A 1 184 ? -1.581 -21.605 -7.999 1.00 80.44 184 VAL A N 1
ATOM 1424 C CA . VAL A 1 184 ? -1.277 -22.578 -6.936 1.00 80.44 184 VAL A CA 1
ATOM 1425 C C . VAL A 1 184 ? -0.091 -22.104 -6.093 1.00 80.44 184 VAL A C 1
ATOM 1427 O O . VAL A 1 184 ? 0.716 -21.320 -6.598 1.00 80.44 184 VAL A O 1
ATOM 1430 N N . PRO A 1 185 ? 0.063 -22.561 -4.835 1.00 79.38 185 PRO A N 1
ATOM 1431 C CA . PRO A 1 185 ? 1.217 -22.215 -4.007 1.00 79.38 185 PRO A CA 1
ATOM 1432 C C . PRO A 1 185 ? 2.553 -22.438 -4.727 1.00 79.38 185 PRO A C 1
ATOM 1434 O O . PRO A 1 185 ? 2.752 -23.442 -5.421 1.00 79.38 185 PRO A O 1
ATOM 1437 N N . GLY A 1 186 ? 3.452 -21.466 -4.577 1.00 64.44 186 GLY A N 1
ATOM 1438 C CA . GLY A 1 186 ? 4.722 -21.374 -5.291 1.00 64.44 186 GLY A CA 1
ATOM 1439 C C . GLY A 1 186 ? 5.748 -22.463 -4.970 1.00 64.44 186 GLY A C 1
ATOM 1440 O O . GLY A 1 186 ? 6.615 -22.737 -5.798 1.00 64.44 186 GLY A O 1
ATOM 1441 N N . GLY A 1 187 ? 5.614 -23.129 -3.820 1.00 64.75 187 GLY A N 1
ATOM 1442 C CA . GLY A 1 187 ? 6.562 -24.142 -3.354 1.00 64.75 187 GLY A CA 1
ATOM 1443 C C . GLY A 1 187 ? 7.839 -23.529 -2.768 1.00 64.75 187 GLY A C 1
ATOM 1444 O O . GLY A 1 187 ? 7.798 -22.456 -2.173 1.00 64.75 187 GLY A O 1
ATOM 1445 N N . ASP A 1 188 ? 8.966 -24.230 -2.908 1.00 60.44 188 ASP A N 1
ATOM 1446 C CA . ASP A 1 188 ? 10.278 -23.799 -2.414 1.00 60.44 188 ASP A CA 1
ATOM 1447 C C . ASP A 1 188 ? 11.058 -22.960 -3.452 1.00 60.44 188 ASP A C 1
ATOM 1449 O O . ASP A 1 188 ? 10.633 -22.748 -4.591 1.00 60.44 188 ASP A O 1
ATOM 1453 N N . TRP A 1 189 ? 12.245 -22.481 -3.068 1.00 56.69 189 TRP A N 1
ATOM 1454 C CA . TRP A 1 189 ? 13.111 -21.678 -3.941 1.00 56.69 189 TRP A CA 1
ATOM 1455 C C . TRP A 1 189 ? 13.540 -22.411 -5.225 1.00 56.69 189 TRP A C 1
ATOM 1457 O O . TRP A 1 189 ? 13.787 -21.758 -6.238 1.00 56.69 189 TRP A O 1
ATOM 1467 N N . ARG A 1 190 ? 13.582 -23.752 -5.220 1.00 54.34 190 ARG A N 1
ATOM 1468 C CA . ARG A 1 190 ? 13.881 -24.568 -6.411 1.00 54.34 190 ARG A CA 1
ATOM 1469 C C . ARG A 1 190 ? 12.712 -24.581 -7.388 1.00 54.34 190 ARG A C 1
ATOM 1471 O O . ARG A 1 190 ? 12.924 -24.692 -8.594 1.00 54.34 190 ARG A O 1
ATOM 1478 N N . GLY A 1 191 ? 11.487 -24.460 -6.875 1.00 53.94 191 GLY A N 1
ATOM 1479 C CA . GLY A 1 191 ? 10.299 -24.168 -7.666 1.00 53.94 191 GLY A CA 1
ATOM 1480 C C . GLY A 1 191 ? 10.465 -22.856 -8.422 1.00 53.94 191 GLY A C 1
ATOM 1481 O O . GLY A 1 191 ? 10.328 -22.840 -9.636 1.00 53.94 191 GLY A O 1
ATOM 1482 N N . LEU A 1 192 ? 10.863 -21.788 -7.733 1.00 55.78 192 LEU A N 1
ATOM 1483 C CA . LEU A 1 192 ? 11.048 -20.443 -8.295 1.00 55.78 192 LEU A CA 1
ATOM 1484 C C . LEU A 1 192 ? 12.068 -20.363 -9.433 1.00 55.78 192 LEU A C 1
ATOM 1486 O O . LEU A 1 192 ? 11.825 -19.688 -10.424 1.00 55.78 192 LEU A O 1
ATOM 1490 N N . GLU A 1 193 ? 13.178 -21.094 -9.318 1.00 54.75 193 GLU A N 1
ATOM 1491 C CA . GLU A 1 193 ? 14.201 -21.178 -10.371 1.00 54.75 193 GLU A CA 1
ATOM 1492 C C . GLU A 1 193 ? 13.668 -21.782 -11.679 1.00 54.75 193 GLU A C 1
ATOM 1494 O O . GLU A 1 193 ? 14.258 -21.579 -12.737 1.00 54.75 193 GLU A O 1
ATOM 1499 N N . ARG A 1 194 ? 12.551 -22.514 -11.615 1.00 54.44 194 ARG A N 1
ATOM 1500 C CA . ARG A 1 194 ? 11.867 -23.118 -12.767 1.00 54.44 194 ARG A CA 1
ATOM 1501 C C . ARG A 1 194 ? 10.618 -22.342 -13.191 1.00 54.44 194 ARG A C 1
ATOM 1503 O O . ARG A 1 194 ? 9.907 -22.804 -14.081 1.00 54.44 194 ARG A O 1
ATOM 1510 N N . LEU A 1 195 ? 10.298 -21.233 -12.520 1.00 57.12 195 LEU A N 1
ATOM 1511 C CA . LEU A 1 195 ? 9.073 -20.470 -12.735 1.00 57.12 195 LEU A CA 1
ATOM 1512 C C . LEU A 1 195 ? 9.380 -19.117 -13.356 1.00 57.12 195 LEU A C 1
ATOM 1514 O O . LEU A 1 195 ? 10.075 -18.291 -12.773 1.00 57.12 195 LEU A O 1
ATOM 1518 N N . ASP A 1 196 ? 8.751 -18.859 -14.498 1.00 67.56 196 ASP A N 1
ATOM 1519 C CA . ASP A 1 196 ? 8.891 -17.574 -15.171 1.00 67.56 196 ASP A CA 1
ATOM 1520 C C . ASP A 1 196 ? 7.974 -16.515 -14.560 1.00 67.56 196 ASP A C 1
ATOM 1522 O O . ASP A 1 196 ? 8.320 -15.342 -14.579 1.00 67.56 196 ASP A O 1
ATOM 1526 N N . VAL A 1 197 ? 6.815 -16.892 -13.998 1.00 73.50 197 VAL A N 1
ATOM 1527 C CA . VAL A 1 197 ? 5.787 -15.945 -13.530 1.00 73.50 197 VAL A CA 1
ATOM 1528 C C . VAL A 1 197 ? 5.246 -16.312 -12.148 1.00 73.50 197 VAL A C 1
ATOM 1530 O O . VAL A 1 197 ? 4.893 -17.460 -11.882 1.00 73.50 197 VAL A O 1
ATOM 1533 N N . VAL A 1 198 ? 5.112 -15.307 -11.285 1.00 77.00 198 VAL A N 1
ATOM 1534 C CA . VAL A 1 198 ? 4.566 -15.395 -9.928 1.00 77.00 198 VAL A CA 1
ATOM 1535 C C . VAL A 1 198 ? 3.533 -14.296 -9.675 1.00 77.00 198 VAL A C 1
ATOM 1537 O O . VAL A 1 198 ? 3.508 -13.272 -10.354 1.00 77.00 198 VAL A O 1
ATOM 1540 N N . ARG A 1 199 ? 2.687 -14.466 -8.661 1.00 80.12 199 ARG A N 1
ATOM 1541 C CA . ARG A 1 199 ? 1.946 -13.368 -8.026 1.00 80.12 199 ARG A CA 1
ATOM 1542 C C . ARG A 1 199 ? 2.378 -13.239 -6.581 1.00 80.12 199 ARG A C 1
ATOM 1544 O O . ARG A 1 199 ? 2.539 -14.233 -5.877 1.00 80.12 199 ARG A O 1
ATOM 1551 N N . ILE A 1 200 ? 2.526 -11.992 -6.159 1.00 75.88 200 ILE A N 1
ATOM 1552 C CA . ILE A 1 200 ? 2.915 -11.614 -4.804 1.00 75.88 200 ILE A CA 1
ATOM 1553 C C . ILE A 1 200 ? 1.676 -10.994 -4.143 1.00 75.88 200 ILE A C 1
ATOM 1555 O O . ILE A 1 200 ? 0.974 -10.227 -4.814 1.00 75.88 200 ILE A O 1
ATOM 1559 N N . PRO A 1 201 ? 1.382 -11.293 -2.867 1.00 70.25 201 PRO A N 1
ATOM 1560 C CA . PRO A 1 201 ? 0.315 -10.628 -2.132 1.00 70.25 201 PRO A CA 1
ATOM 1561 C C . PRO A 1 201 ? 0.466 -9.101 -2.214 1.00 70.25 201 PRO A C 1
ATOM 1563 O O . PRO A 1 201 ? 1.564 -8.566 -2.041 1.00 70.25 201 PRO A O 1
ATOM 1566 N N . GLY A 1 202 ? -0.619 -8.401 -2.545 1.00 64.81 202 GLY A N 1
ATOM 1567 C CA . GLY A 1 202 ? -0.633 -6.948 -2.729 1.00 64.81 202 GLY A CA 1
ATOM 1568 C C . GLY A 1 202 ? -0.569 -6.178 -1.403 1.00 64.81 202 GLY A C 1
ATOM 1569 O O . GLY A 1 202 ? -0.944 -6.694 -0.352 1.00 64.81 202 GLY A O 1
ATOM 1570 N N . GLY A 1 203 ? -0.094 -4.926 -1.446 1.00 54.34 203 GLY A N 1
ATOM 1571 C CA . GLY A 1 203 ? -0.056 -4.020 -0.287 1.00 54.34 203 GLY A CA 1
ATOM 1572 C C . GLY A 1 203 ? -1.436 -3.487 0.139 1.00 54.34 203 GLY A C 1
ATOM 1573 O O . GLY A 1 203 ? -2.425 -3.700 -0.553 1.00 54.34 203 GLY A O 1
ATOM 1574 N N . ARG A 1 204 ? -1.470 -2.743 1.262 1.00 46.69 204 ARG A N 1
ATOM 1575 C CA . ARG A 1 204 ? -2.648 -2.297 2.059 1.00 46.69 204 ARG A CA 1
ATOM 1576 C C . ARG A 1 204 ? -3.830 -1.620 1.324 1.00 46.69 204 ARG A C 1
ATOM 1578 O O . ARG A 1 204 ? -4.797 -1.258 1.983 1.00 46.69 204 ARG A O 1
ATOM 1585 N N . SER A 1 205 ? -3.768 -1.390 0.015 1.00 44.88 205 SER A N 1
ATOM 1586 C CA . SER A 1 205 ? -4.786 -0.644 -0.742 1.00 44.88 205 SER A CA 1
ATOM 1587 C C . SER A 1 205 ? -5.048 -1.188 -2.155 1.00 44.88 205 SER A C 1
ATOM 1589 O O . SER A 1 205 ? -5.458 -0.429 -3.030 1.00 44.88 205 SER A O 1
ATOM 1591 N N . GLY A 1 206 ? -4.767 -2.468 -2.413 1.00 54.19 206 GLY A N 1
ATOM 1592 C CA . GLY A 1 206 ? -4.972 -3.114 -3.715 1.00 54.19 206 GLY A CA 1
ATOM 1593 C C . GLY A 1 206 ? -5.673 -4.471 -3.599 1.00 54.19 206 GLY A C 1
ATOM 1594 O O . GLY A 1 206 ? -6.026 -4.873 -2.493 1.00 54.19 206 GLY A O 1
ATOM 1595 N N . PRO A 1 207 ? -5.879 -5.188 -4.721 1.00 57.28 207 PRO A N 1
ATOM 1596 C CA . PRO A 1 207 ? -6.357 -6.568 -4.675 1.00 57.28 207 PRO A CA 1
ATOM 1597 C C . PRO A 1 207 ? -5.445 -7.420 -3.781 1.00 57.28 207 PRO A C 1
ATOM 1599 O O . PRO A 1 207 ? -4.224 -7.232 -3.791 1.00 57.28 207 PRO A O 1
ATOM 1602 N N . ALA A 1 208 ? -6.038 -8.367 -3.043 1.00 70.38 208 ALA A N 1
ATOM 1603 C CA . ALA A 1 208 ? -5.329 -9.243 -2.102 1.00 70.38 208 ALA A CA 1
ATOM 1604 C C . ALA A 1 208 ? -4.083 -9.886 -2.729 1.00 70.38 208 ALA A C 1
ATOM 1606 O O . ALA A 1 208 ? -3.016 -9.953 -2.117 1.00 70.38 208 ALA A O 1
ATOM 1607 N N . TRP A 1 209 ? -4.188 -10.242 -4.010 1.00 72.69 209 TRP A N 1
ATOM 1608 C CA . TRP A 1 209 ? -3.070 -10.645 -4.849 1.00 72.69 209 TRP A CA 1
ATOM 1609 C C . TRP A 1 209 ? -2.734 -9.554 -5.855 1.00 72.69 209 TRP A C 1
ATOM 1611 O O . TRP A 1 209 ? -3.590 -9.122 -6.629 1.00 72.69 209 TRP A O 1
ATOM 1621 N N . GLY A 1 210 ? -1.468 -9.136 -5.866 1.00 74.00 210 GLY A N 1
ATOM 1622 C CA . GLY A 1 210 ? -0.956 -8.188 -6.842 1.00 74.00 210 GLY A CA 1
ATOM 1623 C C . GLY A 1 210 ? -0.995 -8.736 -8.270 1.00 74.00 210 GLY A C 1
ATOM 1624 O O . GLY A 1 210 ? -1.326 -9.899 -8.528 1.00 74.00 210 GLY A O 1
ATOM 1625 N N . ARG A 1 211 ? -0.624 -7.875 -9.221 1.00 76.25 211 ARG A N 1
ATOM 1626 C CA . ARG A 1 211 ? -0.477 -8.258 -10.631 1.00 76.25 211 ARG A CA 1
ATOM 1627 C C . ARG A 1 211 ? 0.542 -9.397 -10.818 1.00 76.25 211 ARG A C 1
ATOM 1629 O O . ARG A 1 211 ? 1.382 -9.596 -9.940 1.00 76.25 211 ARG A O 1
ATOM 1636 N N . PRO A 1 212 ? 0.493 -10.144 -11.934 1.00 78.75 212 PRO A N 1
ATOM 1637 C CA . PRO A 1 212 ? 1.540 -11.096 -12.289 1.00 78.75 212 PRO A CA 1
ATOM 1638 C C . PRO A 1 212 ? 2.907 -10.414 -12.453 1.00 78.75 212 PRO A C 1
ATOM 1640 O O . PRO A 1 212 ? 3.024 -9.374 -13.097 1.00 78.75 212 PRO A O 1
ATOM 1643 N N . TRP A 1 213 ? 3.942 -11.037 -11.908 1.00 77.38 213 TRP A N 1
ATOM 1644 C CA . TRP A 1 213 ? 5.335 -10.617 -11.974 1.00 77.38 213 TRP A CA 1
ATOM 1645 C C . TRP A 1 213 ? 6.160 -11.720 -12.626 1.00 77.38 213 TRP A C 1
ATOM 1647 O O . TRP A 1 213 ? 6.047 -12.881 -12.252 1.00 77.38 213 TRP A O 1
ATOM 1657 N N . ARG A 1 214 ? 6.994 -11.367 -13.592 1.00 76.25 214 ARG A N 1
ATOM 1658 C CA . ARG A 1 214 ? 7.908 -12.254 -14.298 1.00 76.25 214 ARG A CA 1
ATOM 1659 C C . ARG A 1 214 ? 9.313 -12.130 -13.716 1.00 76.25 214 ARG A C 1
ATOM 1661 O O . ARG A 1 214 ? 9.782 -11.013 -13.517 1.00 76.25 214 ARG A O 1
ATOM 1668 N N . MET A 1 215 ? 9.966 -13.250 -13.418 1.00 73.44 215 MET A N 1
ATOM 1669 C CA . MET A 1 215 ? 11.338 -13.258 -12.901 1.00 73.44 215 MET A CA 1
ATOM 1670 C C . MET A 1 215 ? 12.318 -12.868 -14.017 1.00 73.44 215 MET A C 1
ATOM 1672 O O . MET A 1 215 ? 12.303 -13.459 -15.093 1.00 73.44 215 MET A O 1
ATOM 1676 N N . THR A 1 216 ? 13.181 -11.887 -13.758 1.00 67.12 216 THR A N 1
ATOM 1677 C CA . THR A 1 216 ? 14.174 -11.364 -14.713 1.00 67.12 216 THR A CA 1
ATOM 1678 C C . THR A 1 216 ? 15.621 -11.586 -14.275 1.00 67.12 216 THR A C 1
ATOM 1680 O O . THR A 1 216 ? 16.536 -11.428 -15.078 1.00 67.12 216 THR A O 1
ATOM 1683 N N . GLY A 1 217 ? 15.868 -11.996 -13.026 1.00 64.06 217 GLY A N 1
ATOM 1684 C CA . GLY A 1 217 ? 17.215 -12.343 -12.567 1.00 64.06 217 GLY A CA 1
ATOM 1685 C C . GLY A 1 217 ? 17.260 -12.888 -11.141 1.00 64.06 217 GLY A C 1
ATOM 1686 O O . GLY A 1 217 ? 16.299 -12.749 -10.391 1.00 64.06 217 GLY A O 1
ATOM 1687 N N . ARG A 1 218 ? 18.392 -13.487 -10.753 1.00 69.94 218 ARG A N 1
ATOM 1688 C CA . ARG A 1 218 ? 18.637 -14.068 -9.419 1.00 69.94 218 ARG A CA 1
ATOM 1689 C C . ARG A 1 218 ? 20.018 -13.662 -8.926 1.00 69.94 218 ARG A C 1
ATOM 1691 O O . ARG A 1 218 ? 20.993 -14.074 -9.522 1.00 69.94 218 ARG A O 1
ATOM 1698 N N . GLU A 1 219 ? 20.141 -12.937 -7.829 1.00 59.22 219 GLU A N 1
ATOM 1699 C CA . GLU A 1 219 ? 21.427 -12.500 -7.278 1.00 59.22 219 GLU A CA 1
ATOM 1700 C C . GLU A 1 219 ? 21.710 -13.202 -5.946 1.00 59.22 219 GLU A C 1
ATOM 1702 O O . GLU A 1 219 ? 20.855 -13.263 -5.068 1.00 59.22 219 GLU A O 1
ATOM 1707 N N . GLU A 1 220 ? 22.898 -13.783 -5.796 1.00 57.69 220 GLU A N 1
ATOM 1708 C CA . GLU A 1 220 ? 23.319 -14.445 -4.559 1.00 57.69 220 GLU A CA 1
ATOM 1709 C C . GLU A 1 220 ? 24.260 -13.508 -3.803 1.00 57.69 220 GLU A C 1
ATOM 1711 O O . GLU A 1 220 ? 25.247 -13.026 -4.350 1.00 57.69 220 GLU A O 1
ATOM 1716 N N . HIS A 1 221 ? 23.914 -13.211 -2.557 1.00 53.72 221 HIS A N 1
ATOM 1717 C CA . HIS A 1 221 ? 24.596 -12.249 -1.704 1.00 53.72 221 HIS A CA 1
ATOM 1718 C C . HIS A 1 221 ? 25.566 -12.963 -0.767 1.00 53.72 221 HIS A C 1
ATOM 1720 O O . HIS A 1 221 ? 25.418 -14.150 -0.454 1.00 53.72 221 HIS A O 1
ATOM 1726 N N . ARG A 1 222 ? 26.524 -12.200 -0.230 1.00 41.59 222 ARG A N 1
ATOM 1727 C CA . ARG A 1 222 ? 27.418 -12.667 0.838 1.00 41.59 222 ARG A CA 1
ATOM 1728 C C . ARG A 1 222 ? 26.595 -13.256 1.995 1.00 41.59 222 ARG A C 1
ATOM 1730 O O . ARG A 1 222 ? 25.649 -12.629 2.470 1.00 41.59 222 ARG A O 1
ATOM 1737 N N . GLY A 1 223 ? 26.949 -14.467 2.431 1.00 47.81 223 GLY A N 1
ATOM 1738 C CA . GLY A 1 223 ? 26.222 -15.206 3.474 1.00 47.81 223 GLY A CA 1
ATOM 1739 C C . GLY A 1 223 ? 25.104 -16.134 2.976 1.00 47.81 223 GLY A C 1
ATOM 1740 O O . GLY A 1 223 ? 24.290 -16.567 3.784 1.00 47.81 223 GLY A O 1
ATOM 1741 N N . GLY A 1 224 ? 25.039 -16.441 1.674 1.00 51.66 224 GLY A N 1
ATOM 1742 C CA . GLY A 1 224 ? 24.123 -17.454 1.122 1.00 51.66 224 GLY A CA 1
ATOM 1743 C C . GLY A 1 224 ? 22.676 -16.985 0.936 1.00 51.66 224 GLY A C 1
ATOM 1744 O O . GLY A 1 224 ? 21.795 -17.791 0.640 1.00 51.66 224 GLY A O 1
ATOM 1745 N N . ARG A 1 225 ? 22.413 -15.683 1.094 1.00 53.84 225 ARG A N 1
ATOM 1746 C CA . ARG A 1 225 ? 21.102 -15.093 0.800 1.00 53.84 225 ARG A CA 1
ATOM 1747 C C . ARG A 1 225 ? 20.906 -14.993 -0.706 1.00 53.84 225 ARG A C 1
ATOM 1749 O O . ARG A 1 225 ? 21.817 -14.596 -1.421 1.00 53.84 225 ARG A O 1
ATOM 1756 N N . VAL A 1 226 ? 19.703 -15.282 -1.185 1.00 58.25 226 VAL A N 1
ATOM 1757 C CA . VAL A 1 226 ? 19.344 -15.158 -2.604 1.00 58.25 226 VAL A CA 1
ATOM 1758 C C . VAL A 1 226 ? 18.302 -14.058 -2.755 1.00 58.25 226 VAL A C 1
ATOM 1760 O O . VAL A 1 226 ? 17.369 -13.982 -1.951 1.00 58.25 226 VAL A O 1
ATOM 1763 N N . SER A 1 227 ? 18.450 -13.213 -3.769 1.00 63.53 227 SER A N 1
ATOM 1764 C CA . SER A 1 227 ? 17.415 -12.296 -4.218 1.00 63.53 227 SER A CA 1
ATOM 1765 C C . SER A 1 227 ? 17.000 -12.569 -5.660 1.00 63.53 227 SER A C 1
ATOM 1767 O O . SER A 1 227 ? 17.768 -13.101 -6.452 1.00 63.53 227 SER A O 1
ATOM 1769 N N . PHE A 1 228 ? 15.772 -12.203 -6.005 1.00 69.50 228 PHE A N 1
ATOM 1770 C CA . PHE A 1 228 ? 15.173 -12.413 -7.318 1.00 69.50 228 PHE A CA 1
ATOM 1771 C C . PHE A 1 228 ? 14.622 -11.087 -7.826 1.00 69.50 228 PHE A C 1
ATOM 1773 O O . PHE A 1 228 ? 13.903 -10.410 -7.093 1.00 69.50 228 PHE A O 1
ATOM 1780 N N . ARG A 1 229 ? 14.974 -10.702 -9.052 1.00 71.31 229 ARG A N 1
ATOM 1781 C CA . ARG A 1 229 ? 14.458 -9.510 -9.733 1.00 71.31 229 ARG A CA 1
ATOM 1782 C C . ARG A 1 229 ? 13.213 -9.890 -10.516 1.00 71.31 229 ARG A C 1
ATOM 1784 O O . ARG A 1 229 ? 13.194 -10.935 -11.159 1.00 71.31 229 ARG A O 1
ATOM 1791 N N . PHE A 1 230 ? 12.199 -9.040 -10.455 1.00 71.94 230 PHE A N 1
ATOM 1792 C CA . PHE A 1 230 ? 10.924 -9.238 -11.124 1.00 71.94 230 PHE A CA 1
ATOM 1793 C C . PHE A 1 230 ? 10.473 -7.987 -11.856 1.00 71.94 230 PHE A C 1
ATOM 1795 O O . PHE A 1 230 ? 10.619 -6.888 -11.331 1.00 71.94 230 PHE A O 1
ATOM 1802 N N . GLU A 1 231 ? 9.815 -8.165 -12.991 1.00 73.44 231 GLU A N 1
ATOM 1803 C CA . GLU A 1 231 ? 9.108 -7.118 -13.732 1.00 73.44 231 GLU A CA 1
ATOM 1804 C C . GLU A 1 231 ? 7.650 -7.534 -13.936 1.00 73.44 231 GLU A C 1
ATOM 1806 O O . GLU A 1 231 ? 7.338 -8.715 -13.835 1.00 73.44 231 GLU A O 1
ATOM 1811 N N . PRO A 1 232 ? 6.703 -6.625 -14.182 1.00 73.38 232 PRO A N 1
ATOM 1812 C CA . PRO A 1 232 ? 5.317 -7.031 -14.395 1.00 73.38 232 PRO A CA 1
ATOM 1813 C C . PRO A 1 232 ? 5.170 -7.818 -15.685 1.00 73.38 232 PRO A C 1
ATOM 1815 O O . PRO A 1 232 ? 5.746 -7.454 -16.707 1.00 73.38 232 PRO A O 1
ATOM 1818 N N . ALA A 1 233 ? 4.374 -8.883 -15.657 1.00 71.19 233 ALA A N 1
ATOM 1819 C CA . ALA A 1 233 ? 4.190 -9.710 -16.846 1.00 71.19 233 ALA A CA 1
ATOM 1820 C C . ALA A 1 233 ? 3.290 -9.051 -17.910 1.00 71.19 233 ALA A C 1
ATOM 1822 O O . ALA A 1 233 ? 3.244 -9.548 -19.034 1.00 71.19 233 ALA A O 1
ATOM 1823 N N . ASP A 1 234 ? 2.579 -7.984 -17.537 1.00 69.12 234 ASP A N 1
ATOM 1824 C CA . ASP A 1 234 ? 1.508 -7.302 -18.270 1.00 69.12 234 ASP A CA 1
ATOM 1825 C C . ASP A 1 234 ? 1.854 -5.864 -18.703 1.00 69.12 234 ASP A C 1
ATOM 1827 O O . ASP A 1 234 ? 0.980 -5.158 -19.200 1.00 69.12 234 ASP A O 1
ATOM 1831 N N . ALA A 1 235 ? 3.089 -5.396 -18.495 1.00 57.56 235 ALA A N 1
ATOM 1832 C CA . ALA A 1 235 ? 3.451 -4.009 -18.776 1.00 57.56 235 ALA A CA 1
ATOM 1833 C C . ALA A 1 235 ? 4.050 -3.827 -20.182 1.00 57.56 235 ALA A C 1
ATOM 1835 O O . ALA A 1 235 ? 5.093 -4.397 -20.492 1.00 57.56 235 ALA A O 1
ATOM 1836 N N . ASP A 1 236 ? 3.426 -2.953 -20.980 1.00 51.75 236 ASP A N 1
ATOM 1837 C CA . ASP A 1 236 ? 3.958 -2.441 -22.255 1.00 51.75 236 ASP A CA 1
ATOM 1838 C C . ASP A 1 236 ? 5.101 -1.415 -22.059 1.00 51.75 236 ASP A C 1
ATOM 1840 O O . ASP A 1 236 ? 5.789 -1.048 -23.010 1.00 51.75 236 ASP A O 1
ATOM 1844 N N . GLU A 1 237 ? 5.340 -0.962 -20.819 1.00 42.78 237 GLU A N 1
ATOM 1845 C CA . GLU A 1 237 ? 6.407 -0.023 -20.446 1.00 42.78 237 GLU A CA 1
ATOM 1846 C C . GLU A 1 237 ? 7.333 -0.609 -19.357 1.00 42.78 237 GLU A C 1
ATOM 1848 O O . GLU A 1 237 ? 6.858 -1.311 -18.455 1.00 42.78 237 GLU A O 1
ATOM 1853 N N . PRO A 1 238 ? 8.646 -0.286 -19.366 1.00 44.72 238 PRO A N 1
ATOM 1854 C CA . PRO A 1 238 ? 9.604 -0.738 -18.359 1.00 44.72 238 PRO A CA 1
ATOM 1855 C C . PRO A 1 238 ? 9.292 -0.097 -17.002 1.00 44.72 238 PRO A C 1
ATOM 1857 O O . PRO A 1 238 ? 9.756 0.989 -16.654 1.00 44.72 238 PRO A O 1
ATOM 1860 N N . SER A 1 239 ? 8.452 -0.763 -16.220 1.00 50.25 239 SER A N 1
ATOM 1861 C CA . SER A 1 239 ? 8.139 -0.331 -14.862 1.00 50.25 239 SER A CA 1
ATOM 1862 C C . SER A 1 239 ? 9.196 -0.816 -13.862 1.00 50.25 239 SER A C 1
ATOM 1864 O O . SER A 1 239 ? 9.936 -1.763 -14.112 1.00 50.25 239 SER A O 1
ATOM 1866 N N . ARG A 1 240 ? 9.267 -0.149 -12.703 1.00 49.81 240 ARG A N 1
ATOM 1867 C CA . ARG A 1 240 ? 10.247 -0.440 -11.645 1.00 49.81 240 ARG A CA 1
ATOM 1868 C C . ARG A 1 240 ? 10.160 -1.906 -11.209 1.00 49.81 240 ARG A C 1
ATOM 1870 O O . ARG A 1 240 ? 9.143 -2.318 -10.649 1.00 49.81 240 ARG A O 1
ATOM 1877 N N . GLY A 1 241 ? 11.232 -2.659 -11.449 1.00 56.38 241 GLY A N 1
ATOM 1878 C CA . GLY A 1 241 ? 11.337 -4.041 -11.004 1.00 56.38 241 GLY A CA 1
ATOM 1879 C C . GLY A 1 241 ? 11.352 -4.171 -9.478 1.00 56.38 241 GLY A C 1
ATOM 1880 O O . GLY A 1 241 ? 11.736 -3.244 -8.760 1.00 56.38 241 GLY A O 1
ATOM 1881 N N . VAL A 1 242 ? 10.917 -5.322 -8.972 1.00 61.44 242 VAL A N 1
ATOM 1882 C CA . VAL A 1 242 ? 10.9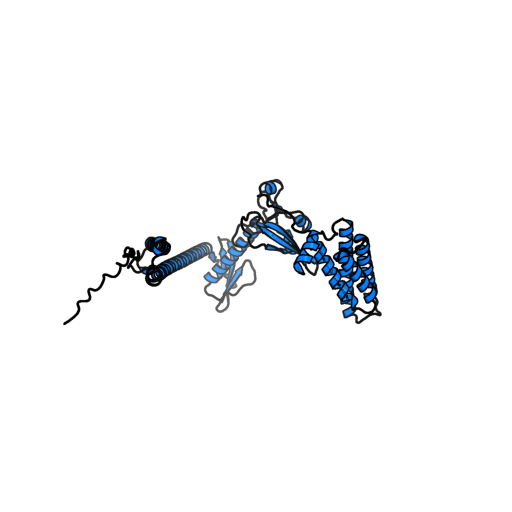01 -5.655 -7.539 1.00 61.44 242 VAL A CA 1
ATOM 1883 C C . VAL A 1 242 ? 11.980 -6.689 -7.249 1.00 61.44 242 VAL A C 1
ATOM 1885 O O . VAL A 1 242 ? 12.182 -7.613 -8.030 1.00 61.44 242 VAL A O 1
ATOM 1888 N N . VAL A 1 243 ? 12.665 -6.543 -6.114 1.00 56.72 243 VAL A N 1
ATOM 1889 C CA . VAL A 1 243 ? 13.635 -7.525 -5.619 1.00 56.72 243 VAL A CA 1
ATOM 1890 C C . VAL A 1 243 ? 13.023 -8.280 -4.441 1.00 56.72 243 VAL A C 1
ATOM 1892 O O . VAL A 1 243 ? 12.700 -7.667 -3.425 1.00 56.72 243 VAL A O 1
ATOM 1895 N N . LEU A 1 244 ? 12.862 -9.599 -4.559 1.00 60.81 244 LEU A N 1
ATOM 1896 C CA . LEU A 1 244 ? 12.421 -10.463 -3.458 1.00 60.81 244 LEU A CA 1
ATOM 1897 C C . LEU A 1 244 ? 13.602 -11.211 -2.857 1.00 60.81 244 LEU A C 1
ATOM 1899 O O . LEU A 1 244 ? 14.457 -11.679 -3.594 1.00 60.81 244 LEU A O 1
ATOM 1903 N N . PHE A 1 245 ? 13.621 -11.371 -1.537 1.00 58.00 245 PHE A N 1
ATOM 1904 C CA . PHE A 1 245 ? 14.616 -12.176 -0.826 1.00 58.00 245 PHE A CA 1
ATOM 1905 C C . PHE A 1 245 ? 14.081 -13.582 -0.536 1.00 58.00 245 PHE A C 1
ATOM 1907 O O . PHE A 1 245 ? 12.886 -13.745 -0.289 1.00 58.00 245 PHE A O 1
ATOM 1914 N N . GLY A 1 246 ? 14.976 -14.575 -0.519 1.00 55.53 246 GLY A N 1
ATOM 1915 C CA . GLY A 1 246 ? 14.673 -16.003 -0.344 1.00 55.53 246 GLY A CA 1
ATOM 1916 C C . GLY A 1 246 ? 13.790 -16.361 0.863 1.00 55.53 246 GLY A C 1
ATOM 1917 O O . GLY A 1 246 ? 13.038 -17.326 0.813 1.00 55.53 246 GLY A O 1
ATOM 1918 N N . GLU A 1 247 ? 13.823 -15.553 1.920 1.00 53.78 247 GLU A N 1
ATOM 1919 C CA . GLU A 1 247 ? 13.043 -15.747 3.153 1.00 53.78 247 GLU A CA 1
ATOM 1920 C C . GLU A 1 247 ? 11.551 -15.370 2.992 1.00 53.78 247 GLU A C 1
ATOM 1922 O O . GLU A 1 247 ? 10.723 -15.734 3.818 1.00 53.78 247 GLU A O 1
ATOM 1927 N N . ASN A 1 248 ? 11.179 -14.676 1.907 1.00 57.22 248 ASN A N 1
ATOM 1928 C CA . ASN A 1 248 ? 9.796 -14.268 1.611 1.00 57.22 248 ASN A CA 1
ATOM 1929 C C . ASN A 1 248 ? 9.089 -15.182 0.595 1.00 57.22 248 ASN A C 1
ATOM 1931 O O . ASN A 1 248 ? 7.982 -14.876 0.147 1.00 57.22 248 ASN A O 1
ATOM 1935 N N . LEU A 1 249 ? 9.729 -16.285 0.200 1.00 57.22 249 LEU A N 1
ATOM 1936 C CA . LEU A 1 249 ? 9.276 -17.124 -0.908 1.00 57.22 249 LEU A CA 1
ATOM 1937 C C . LEU A 1 249 ? 8.116 -18.058 -0.551 1.00 57.22 249 LEU A C 1
ATOM 1939 O O . LEU A 1 249 ? 7.395 -18.500 -1.428 1.00 57.22 249 LEU A O 1
ATOM 1943 N N . GLU A 1 250 ? 7.827 -18.297 0.721 1.00 59.25 250 GLU A N 1
ATOM 1944 C CA . GLU A 1 250 ? 6.655 -19.107 1.095 1.00 59.25 250 GLU A CA 1
ATOM 1945 C C . GLU A 1 250 ? 5.313 -18.407 0.783 1.00 59.25 250 GLU A C 1
ATOM 1947 O O . GLU A 1 250 ? 4.246 -18.994 0.937 1.00 59.25 250 GLU A O 1
ATOM 1952 N N . ARG A 1 251 ? 5.349 -17.142 0.334 1.00 68.44 251 ARG A N 1
ATOM 1953 C CA . ARG A 1 251 ? 4.177 -16.266 0.202 1.00 68.44 251 ARG A CA 1
ATOM 1954 C C . ARG A 1 251 ? 3.719 -15.995 -1.233 1.00 68.44 251 ARG A C 1
ATOM 1956 O O . ARG A 1 251 ? 2.794 -15.209 -1.403 1.00 68.44 251 ARG A O 1
ATOM 1963 N N . PHE A 1 252 ? 4.338 -16.577 -2.264 1.00 73.06 252 PHE A N 1
ATOM 1964 C CA . PHE A 1 252 ? 3.910 -16.362 -3.656 1.00 73.06 252 PHE A CA 1
ATOM 1965 C C . PHE A 1 252 ? 3.112 -17.545 -4.212 1.00 73.06 252 PHE A C 1
ATOM 1967 O O . PHE A 1 252 ? 3.214 -18.685 -3.751 1.00 73.06 252 PHE A O 1
ATOM 1974 N N . VAL A 1 253 ? 2.331 -17.266 -5.252 1.00 74.62 253 VAL A N 1
ATOM 1975 C CA . VAL A 1 253 ? 1.622 -18.280 -6.041 1.00 74.62 253 VAL A CA 1
ATOM 1976 C C . VAL A 1 253 ? 2.111 -18.253 -7.480 1.00 74.62 253 VAL A C 1
ATOM 1978 O O . VAL A 1 253 ? 2.542 -17.217 -7.990 1.00 74.62 253 VAL A O 1
ATOM 1981 N N . ARG A 1 254 ? 2.039 -19.400 -8.145 1.00 71.88 254 ARG A N 1
ATOM 1982 C CA . ARG A 1 254 ? 2.420 -19.601 -9.545 1.00 71.88 254 ARG A CA 1
ATOM 1983 C C . ARG A 1 254 ? 1.199 -19.939 -10.397 1.00 71.88 254 ARG A C 1
ATOM 1985 O O . ARG A 1 254 ? 0.255 -20.524 -9.861 1.00 71.88 254 ARG A O 1
ATOM 1992 N N . PRO A 1 255 ? 1.189 -19.612 -11.696 1.00 75.69 255 PRO A N 1
ATOM 1993 C CA . PRO A 1 255 ? 0.081 -19.992 -12.553 1.00 75.69 255 PRO A CA 1
ATOM 1994 C C . PRO A 1 255 ? 0.071 -21.514 -12.767 1.00 75.69 255 PRO A C 1
ATOM 1996 O O . PRO A 1 255 ? 1.113 -22.171 -12.805 1.00 75.69 255 PRO A O 1
ATOM 1999 N N . THR A 1 256 ? -1.125 -22.075 -12.913 1.00 75.25 256 THR A N 1
ATOM 2000 C CA . THR A 1 256 ? -1.345 -23.405 -13.505 1.00 75.25 256 THR A CA 1
ATOM 2001 C C . THR A 1 256 ? -0.914 -23.407 -14.978 1.00 75.25 256 THR A C 1
ATOM 2003 O O . THR A 1 256 ? -0.836 -22.329 -15.572 1.00 75.25 256 THR A O 1
ATOM 2006 N N . PRO A 1 257 ? -0.636 -24.569 -15.599 1.00 67.81 257 PRO A N 1
ATOM 2007 C CA . PRO A 1 257 ? -0.301 -24.640 -17.025 1.00 67.81 257 PRO A CA 1
ATOM 2008 C C . PRO A 1 257 ? -1.321 -23.924 -17.924 1.00 67.81 257 PRO A C 1
ATOM 2010 O O . PRO A 1 257 ? -0.945 -23.199 -18.844 1.00 67.81 257 PRO A O 1
ATOM 2013 N N . GLU A 1 258 ? -2.608 -24.057 -17.608 1.00 70.88 258 GLU A N 1
ATOM 2014 C CA . GLU A 1 258 ? -3.715 -23.430 -18.328 1.00 70.88 258 GLU A CA 1
ATOM 2015 C C . GLU A 1 258 ? -3.707 -21.905 -18.158 1.00 70.88 258 GLU A C 1
ATOM 2017 O O . GLU A 1 258 ? -3.858 -21.166 -19.131 1.00 70.88 258 GLU A O 1
ATOM 2022 N N . ALA A 1 259 ? -3.480 -21.416 -16.934 1.00 70.69 259 ALA A N 1
ATOM 2023 C CA . ALA A 1 259 ? -3.365 -19.983 -16.668 1.00 70.69 259 ALA A CA 1
ATOM 2024 C C . ALA A 1 259 ? -2.090 -19.379 -17.274 1.00 70.69 259 ALA A C 1
ATOM 2026 O O . ALA A 1 259 ? -2.110 -18.231 -17.710 1.00 70.69 259 ALA A O 1
ATOM 2027 N N . ALA A 1 260 ? -0.995 -20.140 -17.328 1.00 67.56 260 ALA A N 1
ATOM 2028 C CA . ALA A 1 260 ? 0.260 -19.714 -17.935 1.00 67.56 260 ALA A CA 1
ATOM 2029 C C . ALA A 1 260 ? 0.114 -19.522 -19.451 1.00 67.56 260 ALA A C 1
ATOM 2031 O O . ALA A 1 260 ? 0.607 -18.532 -19.983 1.00 67.56 260 ALA A O 1
ATOM 2032 N N . ALA A 1 261 ? -0.618 -20.413 -20.127 1.00 65.88 261 ALA A N 1
ATOM 2033 C CA . ALA A 1 261 ? -0.891 -20.320 -21.563 1.00 65.88 261 ALA A CA 1
ATOM 2034 C C . ALA A 1 261 ? -1.750 -19.099 -21.952 1.00 65.88 261 ALA A C 1
ATOM 2036 O O . ALA A 1 261 ? -1.700 -18.656 -23.097 1.00 65.88 261 ALA A O 1
ATOM 2037 N N . ALA A 1 262 ? -2.527 -18.552 -21.012 1.00 66.38 262 ALA A N 1
ATOM 2038 C CA . ALA A 1 262 ? -3.356 -17.363 -21.217 1.00 66.38 262 ALA A CA 1
ATOM 2039 C C . ALA A 1 262 ? -2.608 -16.035 -20.981 1.00 66.38 262 ALA A C 1
ATOM 2041 O O . ALA A 1 262 ? -3.151 -14.967 -21.271 1.00 66.38 262 ALA A O 1
ATOM 2042 N N . LEU A 1 263 ? -1.386 -16.073 -20.437 1.00 63.78 263 LEU A N 1
ATOM 2043 C CA . LEU A 1 263 ? -0.559 -14.881 -20.256 1.00 63.78 263 LEU A CA 1
ATOM 2044 C C . LEU A 1 263 ? 0.123 -14.510 -21.575 1.00 63.78 263 LEU A C 1
ATOM 2046 O O . LEU A 1 263 ? 0.563 -15.382 -22.322 1.00 63.78 263 LEU A O 1
ATOM 2050 N N . ALA A 1 264 ? 0.251 -13.206 -21.844 1.00 55.28 264 ALA A N 1
ATOM 2051 C CA . ALA A 1 264 ? 0.954 -12.729 -23.027 1.00 55.28 264 ALA A CA 1
ATOM 2052 C C . ALA A 1 264 ? 2.383 -13.318 -23.067 1.00 55.28 264 ALA A C 1
ATOM 2054 O O . ALA A 1 264 ? 3.111 -13.226 -22.061 1.00 55.28 264 ALA A O 1
ATOM 2055 N N . PRO A 1 265 ? 2.796 -13.935 -24.194 1.00 45.75 265 PRO A N 1
ATOM 2056 C CA . PRO A 1 265 ? 4.155 -14.422 -24.346 1.00 45.75 265 PRO A CA 1
ATOM 2057 C C . PRO A 1 265 ? 5.092 -13.218 -24.269 1.00 45.75 265 PRO A C 1
ATOM 2059 O O . PRO A 1 265 ? 5.031 -12.325 -25.109 1.00 45.75 265 PRO A O 1
ATOM 2062 N N . ALA A 1 266 ? 5.950 -13.169 -23.251 1.00 37.59 266 ALA A N 1
ATOM 2063 C CA . ALA A 1 266 ? 7.067 -12.240 -23.297 1.00 37.59 266 ALA A CA 1
ATOM 2064 C C . ALA A 1 266 ? 8.177 -12.805 -24.174 1.00 37.59 266 ALA A C 1
ATOM 2066 O O . ALA A 1 266 ? 8.351 -14.026 -24.236 1.00 37.59 266 ALA A O 1
ATOM 2067 N N . PRO A 1 267 ? 8.981 -11.926 -24.782 1.00 35.78 267 PRO A N 1
ATOM 2068 C CA . PRO A 1 267 ? 10.237 -12.319 -25.389 1.00 35.78 267 PRO A CA 1
ATOM 2069 C C . PRO A 1 267 ? 11.199 -12.761 -24.278 1.00 35.78 267 PRO A C 1
ATOM 2071 O O . PRO A 1 267 ? 11.974 -11.966 -23.758 1.00 35.78 267 PRO A O 1
ATOM 2074 N N . PHE A 1 268 ? 11.139 -14.022 -23.857 1.00 34.25 268 PHE A N 1
ATOM 2075 C CA . PHE A 1 268 ? 12.132 -14.557 -22.936 1.00 34.25 268 PHE A CA 1
ATOM 2076 C C . PHE A 1 268 ? 13.354 -15.060 -23.706 1.00 34.25 268 PHE A C 1
ATOM 2078 O O . PHE A 1 268 ? 13.278 -16.002 -24.497 1.00 34.25 268 PHE A O 1
ATOM 2085 N N . ARG A 1 269 ? 14.501 -14.451 -23.409 1.00 30.39 269 ARG A N 1
ATOM 2086 C CA . ARG A 1 269 ? 15.816 -15.094 -23.400 1.00 30.39 269 ARG A CA 1
ATOM 2087 C C . ARG A 1 269 ? 16.457 -14.729 -22.062 1.00 30.39 269 ARG A C 1
ATOM 2089 O O . ARG A 1 269 ? 16.532 -13.547 -21.740 1.00 30.39 269 ARG A O 1
ATOM 2096 N N . LEU A 1 270 ? 16.921 -15.720 -21.295 1.00 31.77 270 LEU A N 1
ATOM 2097 C CA . LEU A 1 270 ? 17.945 -15.504 -20.264 1.00 31.77 270 LEU A CA 1
ATOM 2098 C C . LEU A 1 270 ? 19.093 -14.756 -20.941 1.00 31.77 270 LEU A C 1
ATOM 2100 O O . LEU A 1 270 ? 19.753 -15.347 -21.792 1.00 31.77 270 LEU A O 1
ATOM 2104 N N . ALA A 1 271 ? 19.273 -13.468 -20.640 1.00 35.03 271 ALA A N 1
ATOM 2105 C CA . ALA A 1 271 ? 20.213 -12.653 -21.399 1.00 35.03 271 ALA A CA 1
ATOM 2106 C C . ALA A 1 271 ? 21.634 -13.222 -21.289 1.00 35.03 271 ALA A C 1
ATOM 2108 O O . ALA A 1 271 ? 22.239 -13.456 -22.323 1.00 35.03 271 ALA A O 1
ATOM 2109 N N . HIS A 1 272 ? 22.124 -13.571 -20.090 1.00 39.69 272 HIS A N 1
ATOM 2110 C CA . HIS A 1 272 ? 23.486 -14.102 -19.932 1.00 39.69 272 HIS A CA 1
ATOM 2111 C C . HIS A 1 272 ? 23.628 -15.052 -18.718 1.00 39.69 272 HIS A C 1
ATOM 2113 O O . HIS A 1 272 ? 23.960 -14.614 -17.617 1.00 39.69 272 HIS A O 1
ATOM 2119 N N . PRO A 1 273 ? 23.427 -16.375 -18.883 1.00 37.16 273 PRO A N 1
ATOM 2120 C CA . PRO A 1 273 ? 23.844 -17.363 -17.880 1.00 37.16 273 PRO A CA 1
ATOM 2121 C C . PRO A 1 273 ? 25.372 -17.379 -17.657 1.00 37.16 273 PRO A C 1
ATOM 2123 O O . PRO A 1 273 ? 25.838 -17.796 -16.598 1.00 37.16 273 PRO A O 1
ATOM 2126 N N . GLU A 1 274 ? 26.144 -16.881 -18.627 1.00 40.22 274 GLU A N 1
ATOM 2127 C CA . GLU A 1 274 ? 27.613 -16.832 -18.623 1.00 40.22 274 GLU A CA 1
ATOM 2128 C C . GLU A 1 274 ? 28.184 -15.715 -17.718 1.00 40.22 274 GLU A C 1
ATOM 2130 O O . GLU A 1 274 ? 29.174 -15.948 -17.024 1.00 40.22 274 GLU A O 1
ATOM 2135 N N . GLU A 1 275 ? 27.511 -14.558 -17.588 1.00 37.09 275 GLU A N 1
ATOM 2136 C CA . GLU A 1 275 ? 27.900 -13.479 -16.647 1.00 37.09 275 GLU A CA 1
ATOM 2137 C C . GLU A 1 275 ? 27.892 -13.955 -15.178 1.00 37.09 275 GLU A C 1
ATOM 2139 O O . GLU A 1 275 ? 28.659 -13.481 -14.335 1.00 37.09 275 GLU A O 1
ATOM 2144 N N . PHE A 1 276 ? 27.055 -14.951 -14.862 1.00 40.06 276 PHE A N 1
ATOM 2145 C CA . PHE A 1 276 ? 26.983 -15.583 -13.541 1.00 40.06 276 PHE A CA 1
ATOM 2146 C C . PHE A 1 276 ? 28.144 -16.532 -13.240 1.00 40.06 276 PHE A C 1
ATOM 2148 O O . PHE A 1 276 ? 28.475 -16.731 -12.067 1.00 40.06 276 PHE A O 1
ATOM 2155 N N . ALA A 1 277 ? 28.738 -17.146 -14.263 1.00 41.06 277 ALA A N 1
ATOM 2156 C CA . ALA A 1 277 ? 29.937 -17.960 -14.104 1.00 41.06 277 ALA A CA 1
ATOM 2157 C C . ALA A 1 277 ? 31.166 -17.060 -13.903 1.00 41.06 277 ALA A C 1
ATOM 2159 O O . ALA A 1 277 ? 31.969 -17.318 -13.012 1.00 41.06 277 ALA A O 1
ATOM 2160 N N . GLN A 1 278 ? 31.238 -15.949 -14.639 1.00 42.38 278 GLN A N 1
ATOM 2161 C CA . GLN A 1 278 ? 32.357 -15.002 -14.614 1.00 42.38 278 GLN A CA 1
ATOM 2162 C C . GLN A 1 278 ? 32.468 -14.228 -13.290 1.00 42.38 278 GLN A C 1
ATOM 2164 O O . GLN A 1 278 ? 33.549 -14.164 -12.713 1.00 42.38 278 GLN A O 1
ATOM 2169 N N . ARG A 1 279 ? 31.356 -13.733 -12.719 1.00 45.81 279 ARG A N 1
ATOM 2170 C CA . ARG A 1 279 ? 31.369 -13.097 -11.379 1.00 45.81 279 ARG A CA 1
ATOM 2171 C C . ARG A 1 279 ? 31.864 -14.030 -10.269 1.00 45.81 279 ARG A C 1
ATOM 2173 O O . ARG A 1 279 ? 32.487 -13.572 -9.321 1.00 45.81 279 ARG A O 1
ATOM 2180 N N . ARG A 1 280 ? 31.619 -15.339 -10.400 1.00 53.06 280 ARG A N 1
ATOM 2181 C CA . ARG A 1 280 ? 32.087 -16.341 -9.431 1.00 53.06 280 ARG A CA 1
ATOM 2182 C C . ARG A 1 280 ? 33.580 -16.641 -9.551 1.00 53.06 280 ARG A C 1
ATOM 2184 O O . ARG A 1 280 ? 34.162 -17.024 -8.545 1.00 53.06 280 ARG A O 1
ATOM 2191 N N . LEU A 1 281 ? 34.180 -16.491 -10.733 1.00 54.69 281 LEU A N 1
ATOM 2192 C CA . LEU A 1 281 ? 35.630 -16.630 -10.916 1.00 54.69 281 LEU A CA 1
ATOM 2193 C C . LEU A 1 281 ? 36.364 -15.431 -10.302 1.00 54.69 281 LEU A C 1
ATOM 2195 O O . LEU A 1 281 ? 37.288 -15.637 -9.521 1.00 54.69 281 LEU A O 1
ATOM 2199 N N . LEU A 1 282 ? 35.843 -14.212 -10.485 1.00 55.53 282 LEU A N 1
ATOM 2200 C CA . LEU A 1 282 ? 36.341 -13.011 -9.798 1.00 55.53 282 LEU A CA 1
ATOM 2201 C C . LEU A 1 282 ? 36.264 -13.144 -8.264 1.00 55.53 282 LEU A C 1
ATOM 2203 O O . LEU A 1 282 ? 37.229 -12.852 -7.564 1.00 55.53 282 LEU A O 1
ATOM 2207 N N . ASP A 1 283 ? 35.156 -13.682 -7.743 1.00 59.66 283 ASP A N 1
ATOM 2208 C CA . ASP A 1 283 ? 34.997 -13.994 -6.316 1.00 59.66 283 ASP A CA 1
ATOM 2209 C C . ASP A 1 283 ? 35.958 -15.093 -5.818 1.00 59.66 283 ASP A C 1
ATOM 2211 O O . ASP A 1 283 ? 36.171 -15.201 -4.615 1.00 59.66 283 ASP A O 1
ATOM 2215 N N . VAL A 1 284 ? 36.478 -15.968 -6.685 1.00 66.44 284 VAL A N 1
ATOM 2216 C CA . VAL A 1 284 ? 37.528 -16.941 -6.323 1.00 66.44 284 VAL A CA 1
ATOM 2217 C C . VAL A 1 284 ? 38.891 -16.253 -6.350 1.00 66.44 284 VAL A C 1
ATOM 2219 O O . VAL A 1 284 ? 39.684 -16.441 -5.429 1.00 66.44 284 VAL A O 1
ATOM 2222 N N . MET A 1 285 ? 39.140 -15.411 -7.353 1.00 67.88 285 MET A N 1
ATOM 2223 C CA . MET A 1 285 ? 40.379 -14.653 -7.510 1.00 67.88 285 MET A CA 1
ATOM 2224 C C . MET A 1 285 ? 40.640 -13.718 -6.321 1.00 67.88 285 MET A C 1
ATOM 2226 O O . MET A 1 285 ? 41.747 -13.719 -5.787 1.00 67.88 285 MET A O 1
ATOM 2230 N N . ASP A 1 286 ? 39.629 -12.979 -5.855 1.00 68.62 286 ASP A N 1
ATOM 2231 C CA . ASP A 1 286 ? 39.752 -12.053 -4.717 1.00 68.62 286 ASP A CA 1
ATOM 2232 C C . ASP A 1 286 ? 40.087 -12.771 -3.395 1.00 68.62 286 ASP A C 1
ATOM 2234 O O . ASP A 1 286 ? 40.886 -12.286 -2.582 1.00 68.62 286 ASP A O 1
ATOM 2238 N N . GLU A 1 287 ? 39.497 -13.949 -3.173 1.00 70.81 287 GLU A N 1
ATOM 2239 C CA . GLU A 1 287 ? 39.749 -14.753 -1.971 1.00 70.81 287 GLU A CA 1
ATOM 2240 C C . GLU A 1 287 ? 41.147 -15.393 -2.041 1.00 70.81 287 GLU A C 1
ATOM 2242 O O . GLU A 1 287 ? 41.899 -15.336 -1.066 1.00 70.81 287 GLU A O 1
ATOM 2247 N N . LEU A 1 288 ? 41.559 -15.916 -3.205 1.00 74.19 288 LEU A N 1
ATOM 2248 C CA . LEU A 1 288 ? 42.916 -16.438 -3.418 1.00 74.19 288 LEU A CA 1
ATOM 2249 C C . LEU A 1 288 ? 43.983 -15.338 -3.281 1.00 74.19 288 LEU A C 1
ATOM 2251 O O . LEU A 1 288 ? 45.012 -15.554 -2.641 1.00 74.19 288 LEU A O 1
ATOM 2255 N N . ALA A 1 289 ? 43.726 -14.133 -3.797 1.00 71.19 289 ALA A N 1
ATOM 2256 C CA . ALA A 1 289 ? 44.619 -12.977 -3.658 1.00 71.19 289 ALA A CA 1
ATOM 2257 C C . ALA A 1 289 ? 44.744 -12.492 -2.205 1.00 71.19 289 ALA A C 1
ATOM 2259 O O . ALA A 1 289 ? 45.768 -11.935 -1.801 1.00 71.19 289 ALA A O 1
ATOM 2260 N N . SER A 1 290 ? 43.711 -12.714 -1.393 1.00 71.06 290 SER A N 1
ATOM 2261 C CA . SER A 1 290 ? 43.769 -12.459 0.047 1.00 71.06 290 SER A CA 1
ATOM 2262 C C . SER A 1 290 ? 44.627 -13.504 0.774 1.00 71.06 290 SER A C 1
ATOM 2264 O O . SER A 1 290 ? 45.314 -13.161 1.739 1.00 71.06 290 SER A O 1
ATOM 2266 N N . LEU A 1 291 ? 44.633 -14.756 0.301 1.00 72.62 291 LEU A N 1
ATOM 2267 C CA . LEU A 1 291 ? 45.428 -15.859 0.856 1.00 72.62 291 LEU A CA 1
ATOM 2268 C C . LEU A 1 291 ? 46.901 -15.816 0.434 1.00 72.62 291 LEU A C 1
ATOM 2270 O O . LEU A 1 291 ? 47.755 -16.243 1.204 1.00 72.62 291 LEU A O 1
ATOM 2274 N N . SER A 1 292 ? 47.232 -15.218 -0.714 1.00 78.69 292 SER A N 1
ATOM 2275 C CA . SER A 1 292 ? 48.620 -15.091 -1.194 1.00 78.69 292 SER A CA 1
ATOM 2276 C C . SER A 1 292 ? 49.517 -14.213 -0.311 1.00 78.69 292 SER A C 1
ATOM 2278 O O . SER A 1 292 ? 50.704 -14.067 -0.582 1.00 78.69 292 SER A O 1
ATOM 2280 N N . ARG A 1 293 ? 48.944 -13.557 0.704 1.00 77.44 293 ARG A N 1
ATOM 2281 C CA . ARG A 1 293 ? 49.658 -12.740 1.696 1.00 77.44 293 ARG A CA 1
ATOM 2282 C C . ARG A 1 293 ? 49.916 -13.497 3.002 1.00 77.44 293 ARG A C 1
ATOM 2284 O O . ARG A 1 293 ? 50.467 -12.911 3.933 1.00 77.44 293 ARG A O 1
ATOM 2291 N N . VAL A 1 294 ? 49.468 -14.749 3.102 1.00 72.69 294 VAL A N 1
ATOM 2292 C CA . VAL A 1 294 ? 49.639 -15.596 4.285 1.00 72.69 294 VAL A CA 1
ATOM 2293 C C . VAL A 1 294 ? 50.954 -16.381 4.156 1.00 72.69 294 VAL A C 1
ATOM 2295 O O . VAL A 1 294 ? 51.134 -17.062 3.148 1.00 72.69 294 VAL A O 1
ATOM 2298 N N . PRO A 1 295 ? 51.846 -16.333 5.165 1.00 74.25 295 PRO A N 1
ATOM 2299 C CA . PRO A 1 295 ? 53.080 -17.114 5.181 1.00 74.25 295 PRO A CA 1
ATOM 2300 C C . PRO A 1 295 ? 52.841 -18.612 4.980 1.00 74.25 295 PRO A C 1
ATOM 2302 O O . PRO A 1 295 ? 52.074 -19.222 5.724 1.00 74.25 295 PRO A O 1
ATOM 2305 N N . GLY A 1 296 ? 53.520 -19.200 3.997 1.00 75.81 296 GLY A N 1
ATOM 2306 C CA . GLY A 1 296 ? 53.415 -20.613 3.625 1.00 75.81 296 GLY A CA 1
ATOM 2307 C C . GLY A 1 296 ? 52.305 -20.924 2.616 1.00 75.81 296 GLY A C 1
ATOM 2308 O O . GLY A 1 296 ? 52.228 -22.054 2.144 1.00 75.81 296 GLY A O 1
ATOM 2309 N N . ALA A 1 297 ? 51.458 -19.951 2.272 1.00 78.38 297 ALA A N 1
ATOM 2310 C CA . ALA A 1 297 ? 50.339 -20.105 1.341 1.00 78.38 297 ALA A CA 1
ATOM 2311 C C . ALA A 1 297 ? 50.594 -19.443 -0.026 1.00 78.38 297 ALA A C 1
ATOM 2313 O O . ALA A 1 297 ? 49.783 -19.578 -0.943 1.00 78.38 297 ALA A O 1
ATOM 2314 N N . GLU A 1 298 ? 51.699 -18.714 -0.175 1.00 81.25 298 GLU A N 1
ATOM 2315 C CA . GLU A 1 298 ? 51.970 -17.855 -1.329 1.00 81.25 298 GLU A CA 1
ATOM 2316 C C . GLU A 1 298 ? 52.117 -18.648 -2.627 1.00 81.25 298 GLU A C 1
ATOM 2318 O O . GLU A 1 298 ? 51.618 -18.221 -3.666 1.00 81.25 298 GLU A O 1
ATOM 2323 N N . GLU A 1 299 ? 52.764 -19.811 -2.563 1.00 84.38 299 GLU A N 1
ATOM 2324 C CA . GLU A 1 299 ? 53.004 -20.665 -3.727 1.00 84.38 299 GLU A CA 1
ATOM 2325 C C . GLU A 1 299 ? 51.698 -21.285 -4.243 1.00 84.38 299 GLU A C 1
ATOM 2327 O O . GLU A 1 299 ? 51.352 -21.104 -5.408 1.00 84.38 299 GLU A O 1
ATOM 2332 N N . ALA A 1 300 ? 50.911 -21.910 -3.360 1.00 80.62 300 ALA A N 1
ATOM 2333 C CA . ALA A 1 300 ? 49.638 -22.531 -3.728 1.00 80.62 300 ALA A CA 1
ATOM 2334 C C . ALA A 1 300 ? 48.582 -21.501 -4.174 1.00 80.62 300 ALA A C 1
ATOM 2336 O O . ALA A 1 300 ? 47.846 -21.738 -5.134 1.00 80.62 300 ALA A O 1
ATOM 2337 N N . ALA A 1 301 ? 48.517 -20.335 -3.519 1.00 76.25 301 ALA A N 1
ATOM 2338 C CA . ALA A 1 301 ? 47.627 -19.252 -3.933 1.00 76.25 301 ALA A CA 1
ATOM 2339 C C . ALA A 1 301 ? 48.083 -18.620 -5.257 1.00 76.25 301 ALA A C 1
ATOM 2341 O O . ALA A 1 301 ? 47.248 -18.336 -6.114 1.00 76.25 301 ALA A O 1
ATOM 2342 N N . GLY A 1 302 ? 49.392 -18.440 -5.454 1.00 79.2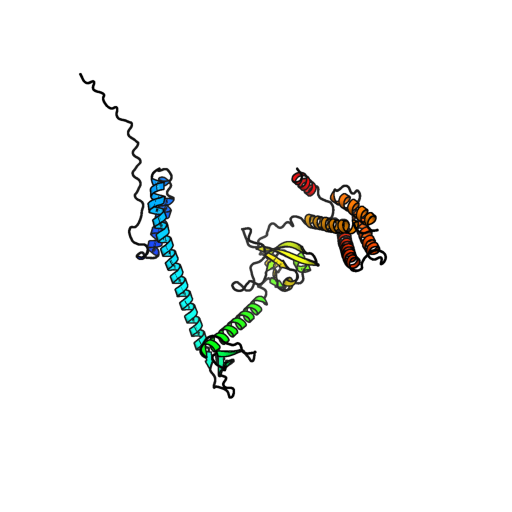5 302 GLY A N 1
ATOM 2343 C CA . GLY A 1 302 ? 49.964 -17.933 -6.701 1.00 79.25 302 GLY A CA 1
ATOM 2344 C C . GLY A 1 302 ? 49.722 -18.866 -7.889 1.00 79.25 302 GLY A C 1
ATOM 2345 O O . GLY A 1 302 ? 49.323 -18.396 -8.955 1.00 79.25 302 GLY A O 1
ATOM 2346 N N . GLU A 1 303 ? 49.888 -20.179 -7.702 1.00 86.88 303 GLU A N 1
ATOM 2347 C CA . GLU A 1 303 ? 49.574 -21.197 -8.716 1.00 86.88 303 GLU A CA 1
ATOM 2348 C C . GLU A 1 303 ? 48.081 -21.169 -9.074 1.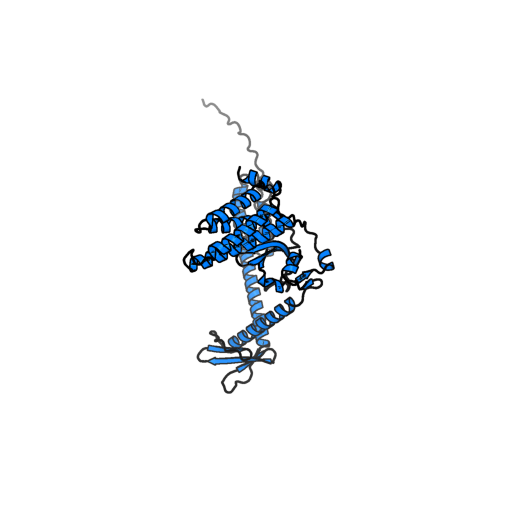00 86.88 303 GLU A C 1
ATOM 2350 O O . GLU A 1 303 ? 47.726 -21.110 -10.252 1.00 86.88 303 GLU A O 1
ATOM 2355 N N . ALA A 1 304 ? 47.197 -21.122 -8.071 1.00 78.44 304 ALA A N 1
ATOM 2356 C CA . ALA A 1 304 ? 45.752 -21.093 -8.289 1.00 78.44 304 ALA A CA 1
ATOM 2357 C C . ALA A 1 304 ? 45.293 -19.823 -9.028 1.00 78.44 304 ALA A C 1
ATOM 2359 O O . ALA A 1 304 ? 44.461 -19.910 -9.930 1.00 78.44 304 ALA A O 1
ATOM 2360 N N . ILE A 1 305 ? 45.858 -18.656 -8.695 1.00 79.12 305 ILE A N 1
ATOM 2361 C CA . ILE A 1 305 ? 45.584 -17.395 -9.403 1.00 79.12 305 ILE A CA 1
ATOM 2362 C C . ILE A 1 305 ? 46.080 -17.476 -10.849 1.00 79.12 305 ILE A C 1
ATOM 2364 O O . ILE A 1 305 ? 45.346 -17.106 -11.758 1.00 79.12 305 ILE A O 1
ATOM 2368 N N . GLY A 1 306 ? 47.289 -17.994 -11.082 1.00 77.44 306 GLY A N 1
ATOM 2369 C CA . GLY A 1 306 ? 47.851 -18.120 -12.429 1.00 77.44 306 GLY A CA 1
ATOM 2370 C C . GLY A 1 306 ? 47.020 -19.022 -13.346 1.00 77.44 306 GLY A C 1
ATOM 2371 O O . GLY A 1 306 ? 46.759 -18.660 -14.496 1.00 77.44 306 GLY A O 1
ATOM 2372 N N . LEU A 1 307 ? 46.554 -20.162 -12.827 1.00 78.56 307 LEU A N 1
ATOM 2373 C CA . LEU A 1 307 ? 45.643 -21.061 -13.543 1.00 78.56 307 LEU A CA 1
ATOM 2374 C C . LEU A 1 307 ? 44.296 -20.386 -13.817 1.00 78.56 307 LEU A C 1
ATOM 2376 O O . LEU A 1 307 ? 43.791 -20.454 -14.937 1.00 78.56 307 LEU A O 1
ATOM 2380 N N . LEU A 1 308 ? 43.743 -19.679 -12.828 1.00 72.75 308 LEU A N 1
ATOM 2381 C CA . LEU A 1 308 ? 42.465 -18.984 -12.960 1.00 72.75 308 LEU A CA 1
ATOM 2382 C C . LEU A 1 308 ? 42.534 -17.874 -14.015 1.00 72.75 308 LEU A C 1
ATOM 2384 O O . LEU A 1 308 ? 41.680 -17.830 -14.895 1.00 72.75 308 LEU A O 1
ATOM 2388 N N . SER A 1 309 ? 43.585 -17.050 -14.007 1.00 72.44 309 SER A N 1
ATOM 2389 C CA . SER A 1 309 ? 43.827 -16.050 -15.055 1.00 72.44 309 SER A CA 1
ATOM 2390 C C . SER A 1 309 ? 44.054 -16.698 -16.425 1.00 72.44 309 SER A C 1
ATOM 2392 O O . SER A 1 309 ? 43.624 -16.171 -17.444 1.00 72.44 309 SER A O 1
ATOM 2394 N N . GLY A 1 310 ? 44.688 -17.873 -16.489 1.00 69.88 310 GLY A N 1
ATOM 2395 C CA . GLY A 1 310 ? 44.813 -18.650 -17.727 1.00 69.88 310 GLY A CA 1
ATOM 2396 C C . GLY A 1 310 ? 43.461 -19.093 -18.299 1.00 69.88 310 GLY A C 1
ATOM 2397 O O . GLY A 1 310 ? 43.250 -19.004 -19.512 1.00 69.88 310 GLY A O 1
ATOM 2398 N N . VAL A 1 311 ? 42.538 -19.521 -17.436 1.00 68.31 311 VAL A N 1
ATOM 2399 C CA . VAL A 1 311 ? 41.157 -19.878 -17.798 1.00 68.31 311 VAL A CA 1
ATOM 2400 C C . VAL A 1 311 ? 40.351 -18.635 -18.199 1.00 68.31 311 VAL A C 1
ATOM 2402 O O . VAL A 1 311 ? 39.694 -18.649 -19.241 1.00 68.31 311 VAL A O 1
ATOM 2405 N N . GLU A 1 312 ? 40.446 -17.544 -17.435 1.00 62.88 312 GLU A N 1
ATOM 2406 C CA . GLU A 1 312 ? 39.763 -16.269 -17.711 1.00 62.88 312 GLU A CA 1
ATOM 2407 C C . GLU A 1 312 ? 40.274 -15.559 -18.972 1.00 62.88 312 GLU A C 1
ATOM 2409 O O . GLU A 1 312 ? 39.534 -14.846 -19.638 1.00 62.88 312 GLU A O 1
ATOM 2414 N N . GLU A 1 313 ? 41.532 -15.745 -19.350 1.00 63.19 313 GLU A N 1
ATOM 2415 C CA . GLU A 1 313 ? 42.074 -15.150 -20.574 1.00 63.19 313 GLU A CA 1
ATOM 2416 C C . GLU A 1 313 ? 41.930 -16.086 -21.787 1.00 63.19 313 GLU A C 1
ATOM 2418 O O . GLU A 1 313 ? 42.398 -15.769 -22.882 1.00 63.19 313 GLU A O 1
ATOM 2423 N N . GLY A 1 314 ? 41.299 -17.256 -21.612 1.00 57.78 314 GLY A N 1
ATOM 2424 C CA . GLY A 1 314 ? 41.145 -18.266 -22.663 1.00 57.78 314 GLY A CA 1
ATOM 2425 C C . GLY A 1 314 ? 42.475 -18.850 -23.153 1.00 57.78 314 GLY A C 1
ATOM 2426 O O . GLY A 1 314 ? 42.541 -19.375 -24.263 1.00 57.78 314 GLY A O 1
ATOM 2427 N N . ARG A 1 315 ? 43.542 -18.733 -22.350 1.00 65.12 315 ARG A N 1
ATOM 2428 C CA . ARG A 1 315 ? 44.885 -19.263 -22.642 1.00 65.12 315 ARG A CA 1
ATOM 2429 C C . ARG A 1 315 ? 45.082 -20.695 -22.147 1.00 65.12 315 ARG A C 1
ATOM 2431 O O . ARG A 1 315 ? 46.062 -21.330 -22.526 1.00 65.12 315 ARG A O 1
ATOM 2438 N N . SER A 1 316 ? 44.185 -21.184 -21.293 1.00 70.94 316 SER A N 1
ATOM 2439 C CA . SER A 1 316 ? 44.203 -22.559 -20.800 1.00 70.94 316 SER A CA 1
ATOM 2440 C C . SER A 1 316 ? 43.937 -23.555 -21.934 1.00 70.94 316 SER A C 1
ATOM 2442 O O . SER A 1 316 ? 42.960 -23.433 -22.675 1.00 70.94 316 SER A O 1
ATOM 2444 N N . ALA A 1 317 ? 44.820 -24.549 -22.061 1.00 72.75 317 ALA A N 1
ATOM 2445 C CA . ALA A 1 317 ? 44.684 -25.636 -23.029 1.00 72.75 317 ALA A CA 1
ATOM 2446 C C . ALA A 1 317 ? 43.669 -26.707 -22.582 1.00 72.75 317 ALA A C 1
ATOM 2448 O O . ALA A 1 317 ? 43.132 -27.421 -23.427 1.00 72.75 317 ALA A O 1
ATOM 2449 N N . ASP A 1 318 ? 43.404 -26.803 -21.275 1.00 74.50 318 ASP A N 1
ATOM 2450 C CA . ASP A 1 318 ? 42.404 -27.691 -20.674 1.00 74.50 318 ASP A CA 1
ATOM 2451 C C . ASP A 1 318 ? 41.743 -26.992 -19.465 1.00 74.50 318 ASP A C 1
ATOM 2453 O O . ASP A 1 318 ? 42.124 -27.218 -18.310 1.00 74.50 318 ASP A O 1
ATOM 2457 N N . PRO A 1 319 ? 40.745 -26.120 -19.715 1.00 66.31 319 PRO A N 1
ATOM 2458 C CA . PRO A 1 319 ? 40.108 -25.333 -18.660 1.00 66.31 319 PRO A CA 1
ATOM 2459 C C . PRO A 1 319 ? 39.426 -26.181 -17.583 1.00 66.31 319 PRO A C 1
ATOM 2461 O O . PRO A 1 319 ? 39.310 -25.763 -16.434 1.00 66.31 319 PRO A O 1
ATOM 2464 N N . GLU A 1 320 ? 38.965 -27.384 -17.927 1.00 65.62 320 GLU A N 1
ATOM 2465 C CA . GLU A 1 320 ? 38.318 -28.285 -16.975 1.00 65.62 320 GLU A CA 1
ATOM 2466 C C . GLU A 1 320 ? 39.336 -28.922 -16.019 1.00 65.62 320 GLU A C 1
ATOM 2468 O O . GLU A 1 320 ? 39.073 -29.044 -14.816 1.00 65.62 320 GLU A O 1
ATOM 2473 N N . ALA A 1 321 ? 40.499 -29.338 -16.526 1.00 72.81 321 ALA A N 1
ATOM 2474 C CA . ALA A 1 321 ? 41.598 -29.799 -15.680 1.00 72.81 321 ALA A CA 1
ATOM 2475 C C . ALA A 1 321 ? 42.134 -28.674 -14.783 1.00 72.81 321 ALA A C 1
ATOM 2477 O O . ALA A 1 321 ? 42.311 -28.895 -13.582 1.00 72.81 321 ALA A O 1
ATOM 2478 N N . ASP A 1 322 ? 42.290 -27.465 -15.322 1.00 77.12 322 ASP A N 1
ATOM 2479 C CA . ASP A 1 322 ? 42.789 -26.312 -14.569 1.00 77.12 322 ASP A CA 1
ATOM 2480 C C . ASP A 1 322 ? 41.823 -25.899 -13.448 1.00 77.12 322 ASP A C 1
ATOM 2482 O O . ASP A 1 322 ? 42.248 -25.676 -12.315 1.00 77.12 322 ASP A O 1
ATOM 2486 N N . MET A 1 323 ? 40.507 -25.899 -13.692 1.00 75.88 323 MET A N 1
ATOM 2487 C CA . MET A 1 323 ? 39.516 -25.609 -12.645 1.00 75.88 323 MET A CA 1
ATOM 2488 C C . MET A 1 323 ? 39.477 -26.669 -11.537 1.00 75.88 323 MET A C 1
ATOM 2490 O O . MET A 1 323 ? 39.284 -26.327 -10.366 1.00 75.88 323 MET A O 1
ATOM 2494 N N . ARG A 1 324 ? 39.701 -27.949 -11.865 1.00 77.69 324 ARG A N 1
ATOM 2495 C CA . ARG A 1 324 ? 39.868 -29.004 -10.848 1.00 77.69 324 ARG A CA 1
ATOM 2496 C C . ARG A 1 324 ? 41.129 -28.776 -10.022 1.00 77.69 324 ARG A C 1
ATOM 2498 O O . ARG A 1 324 ? 41.064 -28.838 -8.795 1.00 77.69 324 ARG A O 1
ATOM 2505 N N . ARG A 1 325 ? 42.239 -28.427 -10.674 1.00 83.06 325 ARG A N 1
ATOM 2506 C CA . ARG A 1 325 ? 43.505 -28.113 -10.007 1.00 83.06 325 ARG A CA 1
ATOM 2507 C C . ARG A 1 325 ? 43.382 -26.903 -9.074 1.00 83.06 325 ARG A C 1
ATOM 2509 O O . ARG A 1 325 ? 43.868 -26.957 -7.949 1.00 83.06 325 ARG A O 1
ATOM 2516 N N . ILE A 1 326 ? 42.659 -25.856 -9.474 1.00 78.88 326 ILE A N 1
ATOM 2517 C CA . ILE A 1 326 ? 42.359 -24.691 -8.620 1.00 78.88 326 ILE A CA 1
ATOM 2518 C C . ILE A 1 326 ? 41.581 -25.109 -7.361 1.00 78.88 326 ILE A C 1
ATOM 2520 O O . ILE A 1 326 ? 41.882 -24.638 -6.263 1.00 78.88 326 ILE A O 1
ATOM 2524 N N . ALA A 1 327 ? 40.606 -26.016 -7.483 1.00 74.44 327 ALA A N 1
ATOM 2525 C CA . ALA A 1 327 ? 39.854 -26.522 -6.332 1.00 74.44 327 ALA A CA 1
ATOM 2526 C C . ALA A 1 327 ? 40.723 -27.357 -5.372 1.00 74.44 327 ALA A C 1
ATOM 2528 O O . ALA A 1 327 ? 40.565 -27.256 -4.152 1.00 74.44 327 ALA A O 1
ATOM 2529 N N . GLU A 1 328 ? 41.660 -28.147 -5.903 1.00 80.00 328 GLU A N 1
ATOM 2530 C CA . GLU A 1 328 ? 42.645 -28.891 -5.108 1.00 80.00 328 GLU A CA 1
ATOM 2531 C C . GLU A 1 328 ? 43.581 -27.952 -4.337 1.00 80.00 328 GLU A C 1
ATOM 2533 O O . GLU A 1 328 ? 43.760 -28.131 -3.129 1.00 80.00 328 GLU A O 1
ATOM 2538 N N . LEU A 1 329 ? 44.110 -26.923 -5.008 1.00 78.75 329 LEU A N 1
ATOM 2539 C CA . LEU A 1 329 ? 44.980 -25.903 -4.415 1.00 78.75 329 LEU A CA 1
ATOM 2540 C C . LEU A 1 329 ? 44.256 -25.105 -3.324 1.00 78.75 329 LEU A C 1
ATOM 2542 O O . LEU A 1 329 ? 44.809 -24.878 -2.253 1.00 78.75 329 LEU A O 1
ATOM 2546 N N . ALA A 1 330 ? 42.985 -24.754 -3.529 1.00 73.94 330 ALA A N 1
ATOM 2547 C CA . ALA A 1 330 ? 42.179 -24.107 -2.494 1.00 73.94 330 ALA A CA 1
ATOM 2548 C C . ALA A 1 330 ? 41.986 -25.001 -1.251 1.00 73.94 330 ALA A C 1
ATOM 2550 O O . ALA A 1 330 ? 42.061 -24.516 -0.124 1.00 73.94 330 ALA A O 1
ATOM 2551 N N . GLY A 1 331 ? 41.814 -26.315 -1.431 1.00 71.62 331 GLY A N 1
ATOM 2552 C CA . GLY A 1 331 ? 41.769 -27.269 -0.315 1.00 71.62 331 GLY A CA 1
ATOM 2553 C C . GLY A 1 331 ? 43.124 -27.494 0.372 1.00 71.62 331 GLY A C 1
ATOM 2554 O O . GLY A 1 331 ? 43.173 -27.862 1.548 1.00 71.62 331 GLY A O 1
ATOM 2555 N N . GLU A 1 332 ? 44.232 -27.285 -0.335 1.00 79.94 332 GLU A N 1
ATOM 2556 C CA . GLU A 1 332 ? 45.578 -27.259 0.241 1.00 79.94 332 GLU A CA 1
ATOM 2557 C C . GLU A 1 332 ? 45.811 -25.991 1.074 1.00 79.94 332 GLU A C 1
ATOM 2559 O O . GLU A 1 332 ? 46.308 -26.086 2.196 1.00 79.94 332 GLU A O 1
ATOM 2564 N N . LEU A 1 333 ? 45.325 -24.838 0.608 1.00 75.88 333 LEU A N 1
ATOM 2565 C CA . LEU A 1 333 ? 45.330 -23.583 1.365 1.00 75.88 333 LEU A CA 1
ATOM 2566 C C . LEU A 1 333 ? 44.556 -23.701 2.688 1.00 75.88 333 LEU A C 1
ATOM 2568 O O . LEU A 1 333 ? 45.049 -23.238 3.716 1.00 75.88 333 LEU A O 1
ATOM 2572 N N . CYS A 1 334 ? 43.405 -24.387 2.711 1.00 76.06 334 CYS A N 1
ATOM 2573 C CA . CYS A 1 334 ? 42.680 -24.678 3.959 1.00 76.06 334 CYS A CA 1
ATOM 2574 C C . CYS A 1 334 ? 43.546 -25.444 4.969 1.00 76.06 334 CYS A C 1
ATOM 2576 O O . CYS A 1 334 ? 43.517 -25.154 6.165 1.00 76.06 334 CYS A O 1
ATOM 2578 N N . ARG A 1 335 ? 44.339 -26.414 4.491 1.00 77.62 335 ARG A N 1
ATOM 2579 C CA . ARG A 1 335 ? 45.236 -27.217 5.336 1.00 77.62 335 ARG A CA 1
ATOM 2580 C C . ARG A 1 335 ? 46.408 -26.396 5.869 1.00 77.62 335 ARG A C 1
ATOM 2582 O O . ARG A 1 335 ? 46.694 -26.491 7.057 1.00 77.62 335 ARG A O 1
ATOM 2589 N N . ILE A 1 336 ? 47.034 -25.578 5.023 1.00 74.19 336 ILE A N 1
ATOM 2590 C CA . ILE A 1 336 ? 48.156 -24.698 5.395 1.00 74.19 336 ILE A CA 1
ATOM 2591 C C . ILE A 1 336 ? 47.715 -23.681 6.455 1.00 74.19 336 ILE A C 1
ATOM 2593 O O . ILE A 1 336 ? 48.373 -23.505 7.475 1.00 74.19 336 ILE A O 1
ATOM 2597 N N . VAL A 1 337 ? 46.557 -23.052 6.255 1.00 69.88 337 VAL A N 1
ATOM 2598 C CA . VAL A 1 337 ? 46.001 -22.061 7.188 1.00 69.88 337 VAL A CA 1
ATOM 2599 C C . VAL A 1 337 ? 45.497 -22.700 8.490 1.00 69.88 337 VAL A C 1
ATOM 2601 O O . VAL A 1 337 ? 45.483 -22.063 9.546 1.00 69.88 337 VAL A O 1
ATOM 2604 N N . GLY A 1 338 ? 45.077 -23.965 8.432 1.00 64.12 338 GLY A N 1
ATOM 2605 C CA . GLY A 1 338 ? 44.662 -24.750 9.591 1.00 64.12 338 GLY A CA 1
ATOM 2606 C C . GLY A 1 338 ? 45.811 -25.202 10.500 1.00 64.12 338 GLY A C 1
ATOM 2607 O O . GLY A 1 338 ? 45.532 -25.678 11.601 1.00 64.12 338 GLY A O 1
ATOM 2608 N N . ASP A 1 339 ? 47.076 -25.045 10.091 1.00 70.31 339 ASP A N 1
ATOM 2609 C CA . ASP A 1 339 ? 48.236 -25.445 10.893 1.00 70.31 339 ASP A CA 1
ATOM 2610 C C . ASP A 1 339 ? 48.425 -24.503 12.109 1.00 70.31 339 ASP A C 1
ATOM 2612 O O . ASP A 1 339 ? 48.604 -23.291 11.941 1.00 70.31 339 ASP A O 1
ATOM 2616 N N . PRO A 1 340 ? 48.396 -25.021 13.355 1.00 57.16 340 PRO A N 1
ATOM 2617 C CA . PRO A 1 340 ? 48.592 -24.219 14.564 1.00 57.16 340 PRO A CA 1
ATOM 2618 C C . PRO A 1 340 ? 49.961 -23.523 14.666 1.00 57.16 340 PRO A C 1
ATOM 2620 O O . PRO A 1 340 ? 50.123 -22.658 15.527 1.00 57.16 340 PRO A O 1
ATOM 2623 N N . GLY A 1 341 ? 50.939 -23.858 13.816 1.00 60.31 341 GLY A N 1
ATOM 2624 C CA . GLY A 1 341 ? 52.238 -23.179 13.764 1.00 60.31 341 GLY A CA 1
ATOM 2625 C C . GLY A 1 341 ? 52.237 -21.796 13.096 1.00 60.31 341 GLY A C 1
ATOM 2626 O O . GLY A 1 341 ? 53.248 -21.098 13.181 1.00 60.31 341 GLY A O 1
ATOM 2627 N N . ALA A 1 342 ? 51.146 -21.388 12.432 1.00 53.97 342 ALA A N 1
ATOM 2628 C CA . ALA A 1 342 ? 51.217 -20.327 11.426 1.00 53.97 342 ALA A CA 1
ATOM 2629 C C . ALA A 1 342 ? 50.784 -18.909 11.849 1.00 53.97 342 ALA A C 1
ATOM 2631 O O . ALA A 1 342 ? 51.168 -17.986 11.137 1.00 53.97 342 ALA A O 1
ATOM 2632 N N . GLN A 1 343 ? 50.025 -18.655 12.933 1.00 57.28 343 GLN A N 1
ATOM 2633 C CA . GLN A 1 343 ? 49.579 -17.279 13.275 1.00 57.28 343 GLN A CA 1
ATOM 2634 C C . GLN A 1 343 ? 48.756 -17.144 14.578 1.00 57.28 343 GLN A C 1
ATOM 2636 O O . GLN A 1 343 ? 48.418 -18.128 15.227 1.00 57.28 343 GLN A O 1
ATOM 2641 N N . ASP A 1 344 ? 48.400 -15.897 14.938 1.00 64.31 344 ASP A N 1
ATOM 2642 C CA . ASP A 1 344 ? 47.402 -15.553 15.970 1.00 64.31 344 ASP A CA 1
ATOM 2643 C C . ASP A 1 344 ? 46.022 -16.178 15.662 1.00 64.31 344 ASP A C 1
ATOM 2645 O O . ASP A 1 344 ? 45.536 -16.134 14.528 1.00 64.31 344 ASP A O 1
ATOM 2649 N N . TRP A 1 345 ? 45.353 -16.716 16.687 1.00 56.62 345 TRP A N 1
ATOM 2650 C CA . TRP A 1 345 ? 44.131 -17.527 16.578 1.00 56.62 345 TRP A CA 1
ATOM 2651 C C . TRP A 1 345 ? 42.951 -16.793 15.918 1.00 56.62 345 TRP A C 1
ATOM 2653 O O . TRP A 1 345 ? 42.076 -17.423 15.318 1.00 56.62 345 TRP A O 1
ATOM 2663 N N . ARG A 1 346 ? 42.908 -15.455 15.997 1.00 55.09 346 ARG A N 1
ATOM 2664 C CA . ARG A 1 346 ? 41.874 -14.637 15.332 1.00 55.09 346 ARG A CA 1
ATOM 2665 C C . ARG A 1 346 ? 42.095 -14.524 13.828 1.00 55.09 346 ARG A C 1
ATOM 2667 O O . ARG A 1 346 ? 41.131 -14.630 13.069 1.00 55.09 346 ARG A O 1
ATOM 2674 N N . SER A 1 347 ? 43.343 -14.345 13.402 1.00 62.59 347 SER A N 1
ATOM 2675 C CA . SER A 1 347 ? 43.719 -14.360 11.985 1.00 62.59 347 SER A CA 1
ATOM 2676 C C . SER A 1 347 ? 43.509 -15.754 11.401 1.00 62.59 347 SER A C 1
ATOM 2678 O O . SER A 1 347 ? 42.938 -15.885 10.323 1.00 62.59 347 SER A O 1
ATOM 2680 N N . GLN A 1 348 ? 43.820 -16.800 12.170 1.00 64.75 348 GLN A N 1
ATOM 2681 C CA . GLN A 1 348 ? 43.598 -18.191 11.778 1.00 64.75 348 GLN A CA 1
ATOM 2682 C C . GLN A 1 348 ? 42.119 -18.490 11.465 1.00 64.75 348 GLN A C 1
ATOM 2684 O O . GLN A 1 348 ? 41.805 -19.031 10.408 1.00 64.75 348 GLN A O 1
ATOM 2689 N N . GLN A 1 349 ? 41.180 -18.071 12.324 1.00 68.56 349 GLN A N 1
ATOM 2690 C CA . GLN A 1 349 ? 39.738 -18.257 12.080 1.00 68.56 349 GLN A CA 1
ATOM 2691 C C . GLN A 1 349 ? 39.201 -17.444 10.893 1.00 68.56 349 GLN A C 1
ATOM 2693 O O . GLN A 1 349 ? 38.201 -17.822 10.275 1.00 68.56 349 GLN A O 1
ATOM 2698 N N . TYR A 1 350 ? 39.793 -16.287 10.599 1.00 73.62 350 TYR A N 1
ATOM 2699 C CA . TYR A 1 350 ? 39.440 -15.503 9.417 1.00 73.62 350 TYR A CA 1
ATOM 2700 C C . TYR A 1 350 ? 39.953 -16.184 8.145 1.00 73.62 350 TYR A C 1
ATOM 2702 O O . TYR A 1 350 ? 39.158 -16.476 7.254 1.00 73.62 350 TYR A O 1
ATOM 2710 N N . HIS A 1 351 ? 41.242 -16.518 8.096 1.00 68.50 351 HIS A N 1
ATOM 2711 C CA . HIS A 1 351 ? 41.864 -17.139 6.932 1.00 68.50 351 HIS A CA 1
ATOM 2712 C C . HIS A 1 351 ? 41.293 -18.534 6.645 1.00 68.50 351 HIS A C 1
ATOM 2714 O O . HIS A 1 351 ? 41.099 -18.867 5.481 1.00 68.50 351 HIS A O 1
ATOM 2720 N N . HIS A 1 352 ? 40.942 -19.321 7.670 1.00 71.88 352 HIS A N 1
ATOM 2721 C CA . HIS A 1 352 ? 40.303 -20.628 7.477 1.00 71.88 352 HIS A CA 1
ATOM 2722 C C . HIS A 1 352 ? 38.936 -20.488 6.800 1.00 71.88 352 HIS A C 1
ATOM 2724 O O . HIS A 1 352 ? 38.594 -21.266 5.917 1.00 71.88 352 HIS A O 1
ATOM 2730 N N . ARG A 1 353 ? 38.150 -19.468 7.173 1.00 74.50 353 ARG A N 1
ATOM 2731 C CA . ARG A 1 353 ? 36.857 -19.202 6.523 1.00 74.50 353 ARG A CA 1
ATOM 2732 C C . ARG A 1 353 ? 37.028 -18.757 5.073 1.00 74.50 353 ARG A C 1
ATOM 2734 O O . ARG A 1 353 ? 36.285 -19.229 4.221 1.00 74.50 353 ARG A O 1
ATOM 2741 N N . VAL A 1 354 ? 38.009 -17.894 4.807 1.00 70.25 354 VAL A N 1
ATOM 2742 C CA . VAL A 1 354 ? 38.356 -17.436 3.452 1.00 70.25 354 VAL A CA 1
ATOM 2743 C C . VAL A 1 354 ? 38.793 -18.613 2.573 1.00 70.25 354 VAL A C 1
ATOM 2745 O O . VAL A 1 354 ? 38.293 -18.763 1.461 1.00 70.25 354 VAL A O 1
ATOM 2748 N N . ALA A 1 355 ? 39.661 -19.490 3.084 1.00 71.12 355 ALA A N 1
ATOM 2749 C CA . ALA A 1 355 ? 40.120 -20.676 2.364 1.00 71.12 355 ALA A CA 1
ATOM 2750 C C . ALA A 1 355 ? 38.976 -21.670 2.097 1.00 71.12 355 ALA A C 1
ATOM 2752 O O . ALA A 1 355 ? 38.791 -22.102 0.958 1.00 71.12 355 ALA A O 1
ATOM 2753 N N . ASP A 1 356 ? 38.138 -21.951 3.100 1.00 73.94 356 ASP A N 1
ATOM 2754 C CA . ASP A 1 356 ? 36.962 -22.816 2.948 1.00 73.94 356 ASP A CA 1
ATOM 2755 C C . ASP A 1 356 ? 35.973 -22.277 1.899 1.00 73.94 356 ASP A C 1
ATOM 2757 O O . ASP A 1 356 ? 35.370 -23.042 1.138 1.00 73.94 356 ASP A O 1
ATOM 2761 N N . ASP A 1 357 ? 35.766 -20.957 1.866 1.00 70.06 357 ASP A N 1
ATOM 2762 C CA . ASP A 1 357 ? 34.904 -20.303 0.881 1.00 70.06 357 ASP A CA 1
ATOM 2763 C C . ASP A 1 357 ? 35.507 -20.357 -0.527 1.00 70.06 357 ASP A C 1
ATOM 2765 O O . ASP A 1 357 ? 34.788 -20.704 -1.473 1.00 70.06 357 ASP A O 1
ATOM 2769 N N . ALA A 1 358 ? 36.810 -20.100 -0.671 1.00 68.56 358 ALA A N 1
ATOM 2770 C CA . ALA A 1 358 ? 37.526 -20.235 -1.938 1.00 68.56 358 ALA A CA 1
ATOM 2771 C C . ALA A 1 358 ? 37.427 -21.669 -2.483 1.00 68.56 358 ALA A C 1
ATOM 2773 O O . ALA A 1 358 ? 37.068 -21.861 -3.647 1.00 68.56 358 ALA A O 1
ATOM 2774 N N . GLN A 1 359 ? 37.627 -22.681 -1.631 1.00 75.94 359 GLN A N 1
ATOM 2775 C CA . GLN A 1 359 ? 37.519 -24.093 -2.005 1.00 75.94 359 GLN A CA 1
ATOM 2776 C C . GLN A 1 359 ? 36.109 -24.450 -2.487 1.00 75.94 359 GLN A C 1
ATOM 2778 O O . GLN A 1 359 ? 35.944 -25.033 -3.561 1.00 75.94 359 GLN A O 1
ATOM 2783 N N . ARG A 1 360 ? 35.069 -24.065 -1.734 1.00 71.56 360 ARG A N 1
ATOM 2784 C CA . ARG A 1 360 ? 33.674 -24.329 -2.127 1.00 71.56 360 ARG A CA 1
ATOM 2785 C C . ARG A 1 360 ? 33.311 -23.666 -3.453 1.00 71.56 360 ARG A C 1
ATOM 2787 O O . ARG A 1 360 ? 32.575 -24.259 -4.246 1.00 71.56 360 ARG A O 1
ATOM 2794 N N . ARG A 1 361 ? 33.775 -22.437 -3.693 1.00 65.88 361 ARG A N 1
ATOM 2795 C CA . ARG A 1 361 ? 33.519 -21.715 -4.948 1.00 65.88 361 ARG A CA 1
ATOM 2796 C C . ARG A 1 361 ? 34.267 -22.354 -6.119 1.00 65.88 361 ARG A C 1
ATOM 2798 O O . ARG A 1 361 ? 33.633 -22.613 -7.142 1.00 65.88 361 ARG A O 1
ATOM 2805 N N . ALA A 1 362 ? 35.547 -22.682 -5.945 1.00 67.62 362 ALA A N 1
ATOM 2806 C CA . ALA A 1 362 ? 36.369 -23.339 -6.959 1.00 67.62 362 ALA A CA 1
ATOM 2807 C C . ALA A 1 362 ? 35.805 -24.711 -7.361 1.00 67.62 362 ALA A C 1
ATOM 2809 O O . ALA A 1 362 ? 35.655 -24.989 -8.548 1.00 67.62 362 ALA A O 1
ATOM 2810 N N . GLN A 1 363 ? 35.384 -25.531 -6.393 1.00 70.44 363 GLN A N 1
ATOM 2811 C CA . GLN A 1 363 ? 34.801 -26.849 -6.665 1.00 70.44 363 GLN A CA 1
ATOM 2812 C C . GLN A 1 363 ? 33.497 -26.753 -7.470 1.00 70.44 363 GLN A C 1
ATOM 2814 O O . GLN A 1 363 ? 33.321 -27.452 -8.466 1.00 70.44 363 GLN A O 1
ATOM 2819 N N . ARG A 1 364 ? 32.603 -25.826 -7.104 1.00 64.62 364 ARG A N 1
ATOM 2820 C CA . ARG A 1 364 ? 31.360 -25.584 -7.859 1.00 64.62 364 ARG A CA 1
ATOM 2821 C C . ARG A 1 364 ? 31.619 -25.029 -9.257 1.00 64.62 364 ARG A C 1
ATOM 2823 O O . ARG A 1 364 ? 30.827 -25.278 -10.164 1.00 64.62 364 ARG A O 1
ATOM 2830 N N . ALA A 1 365 ? 32.668 -24.227 -9.425 1.00 62.81 365 ALA A N 1
ATOM 2831 C CA . ALA A 1 365 ? 33.066 -23.725 -10.731 1.00 62.81 365 ALA A CA 1
ATOM 2832 C C . ALA A 1 365 ? 33.593 -24.877 -11.607 1.00 62.81 365 ALA A C 1
ATOM 2834 O O . ALA A 1 365 ? 33.112 -25.041 -12.725 1.00 62.81 365 ALA A O 1
ATOM 2835 N N . ALA A 1 366 ? 34.455 -25.745 -11.069 1.00 64.25 366 ALA A N 1
ATOM 2836 C CA . ALA A 1 366 ? 34.959 -26.934 -11.759 1.00 64.25 366 ALA A CA 1
ATOM 2837 C C . ALA A 1 366 ? 33.839 -27.898 -12.191 1.00 64.25 366 ALA A C 1
ATOM 2839 O O . ALA A 1 366 ? 33.784 -28.306 -13.350 1.00 64.25 366 ALA A O 1
ATOM 2840 N N . GLU A 1 367 ? 32.890 -28.201 -11.299 1.00 63.62 367 GLU A N 1
ATOM 2841 C CA . GLU A 1 367 ? 31.729 -29.053 -11.606 1.00 63.62 367 GLU A CA 1
ATOM 2842 C C . GLU A 1 367 ? 30.882 -28.504 -12.766 1.00 63.62 367 GLU A C 1
ATOM 2844 O O . GLU A 1 367 ? 30.335 -29.271 -13.556 1.00 63.62 367 GLU A O 1
ATOM 2849 N N . ARG A 1 368 ? 30.777 -27.177 -12.897 1.00 60.03 368 ARG A N 1
ATOM 2850 C CA . ARG A 1 368 ? 30.026 -26.526 -13.982 1.00 60.03 368 ARG A CA 1
ATOM 2851 C C . ARG A 1 368 ? 30.785 -26.488 -15.300 1.00 60.03 368 ARG A C 1
ATOM 2853 O O . ARG A 1 368 ? 30.159 -26.642 -16.348 1.00 60.03 368 ARG A O 1
ATOM 2860 N N . PHE A 1 369 ? 32.102 -26.305 -15.254 1.00 59.44 369 PHE A N 1
ATOM 2861 C CA . PHE A 1 369 ? 32.959 -26.445 -16.430 1.00 59.44 369 PHE A CA 1
ATOM 2862 C C . PHE A 1 369 ? 32.824 -27.850 -17.032 1.00 59.44 369 PHE A C 1
ATOM 2864 O O . PHE A 1 369 ? 32.543 -27.963 -18.223 1.00 59.44 369 PHE A O 1
ATOM 2871 N N . ALA A 1 370 ? 32.872 -28.894 -16.199 1.00 56.06 370 ALA A N 1
ATOM 2872 C CA . ALA A 1 370 ? 32.665 -30.286 -16.616 1.00 56.06 370 ALA A CA 1
ATOM 2873 C C . ALA A 1 370 ? 31.258 -30.558 -17.192 1.00 56.06 370 ALA A C 1
ATOM 2875 O O . ALA A 1 370 ? 31.062 -31.453 -18.010 1.00 56.06 370 ALA A O 1
ATOM 2876 N N . GLN A 1 371 ? 30.256 -29.768 -16.792 1.00 53.38 371 GLN A N 1
ATOM 2877 C CA . GLN A 1 371 ? 28.889 -29.825 -17.332 1.00 53.38 371 GLN A CA 1
ATOM 2878 C C . GLN A 1 371 ? 28.709 -29.005 -18.628 1.00 53.38 371 GLN A C 1
ATOM 2880 O O . GLN A 1 371 ? 27.588 -28.893 -19.123 1.00 53.38 371 GLN A O 1
ATOM 2885 N N . GLY A 1 372 ? 29.786 -28.436 -19.185 1.00 47.62 372 GLY A N 1
ATOM 2886 C CA . GLY A 1 372 ? 29.782 -27.687 -20.447 1.00 47.62 372 GLY A CA 1
ATOM 2887 C C . GLY A 1 372 ? 29.471 -26.190 -20.321 1.00 47.62 372 GLY A C 1
ATOM 2888 O O . GLY A 1 372 ? 29.242 -25.534 -21.333 1.00 47.62 372 GLY A O 1
ATOM 2889 N N . GLY A 1 373 ? 29.454 -25.629 -19.108 1.00 49.91 373 GLY A N 1
ATOM 2890 C CA . GLY A 1 373 ? 29.038 -24.243 -18.848 1.00 49.91 373 GLY A CA 1
ATOM 2891 C C . GLY A 1 373 ? 30.157 -23.194 -18.771 1.00 49.91 373 GLY A C 1
ATOM 2892 O O . GLY A 1 373 ? 29.949 -22.187 -18.099 1.00 49.91 373 GLY A O 1
ATOM 2893 N N . GLY A 1 374 ? 31.344 -23.436 -19.345 1.00 44.66 374 GLY A N 1
ATOM 2894 C CA . GLY A 1 374 ? 32.567 -22.752 -18.889 1.00 44.66 374 GLY A CA 1
ATOM 2895 C C . GLY A 1 374 ? 33.474 -22.028 -19.892 1.00 44.66 374 GLY A C 1
ATOM 2896 O O . GLY A 1 374 ? 34.350 -21.299 -19.449 1.00 44.66 374 GLY A O 1
ATOM 2897 N N . ALA A 1 375 ? 33.338 -22.145 -21.212 1.00 42.59 375 ALA A N 1
ATOM 2898 C CA . ALA A 1 375 ? 34.231 -21.365 -22.080 1.00 42.59 375 ALA A CA 1
ATOM 2899 C C . ALA A 1 375 ? 33.747 -19.908 -22.181 1.00 42.59 375 ALA A C 1
ATOM 2901 O O . ALA A 1 375 ? 32.585 -19.671 -22.504 1.00 42.59 375 ALA A O 1
ATOM 2902 N N . LEU A 1 376 ? 34.634 -18.932 -21.949 1.00 44.84 376 LEU A N 1
ATOM 2903 C CA . LEU A 1 376 ? 34.389 -17.536 -22.323 1.00 44.84 376 LEU A CA 1
ATOM 2904 C C . LEU A 1 376 ? 34.112 -17.474 -23.822 1.00 44.84 376 LEU A C 1
ATOM 2906 O O . LEU A 1 376 ? 35.032 -17.654 -24.633 1.00 44.84 376 LEU A O 1
ATOM 2910 N N . SER A 1 377 ? 32.844 -17.253 -24.165 1.00 48.69 377 SER A N 1
ATOM 2911 C CA . SER A 1 377 ? 32.407 -17.104 -25.543 1.00 48.69 377 SER A CA 1
ATOM 2912 C C . SER A 1 377 ? 33.122 -15.915 -26.189 1.00 48.69 377 SER A C 1
ATOM 2914 O O . SER A 1 377 ? 33.415 -14.907 -25.537 1.00 48.69 377 SER A O 1
ATOM 2916 N N . ASP A 1 378 ? 33.420 -16.029 -27.484 1.00 45.94 378 ASP A N 1
ATOM 2917 C CA . ASP A 1 378 ? 34.107 -14.977 -28.247 1.00 45.94 378 ASP A CA 1
ATOM 2918 C C . ASP A 1 378 ? 33.361 -13.630 -28.166 1.00 45.94 378 ASP A C 1
ATOM 2920 O O . ASP A 1 378 ? 33.984 -12.571 -28.144 1.00 45.94 378 ASP A O 1
ATOM 2924 N N . ALA A 1 379 ? 32.037 -13.678 -27.971 1.00 43.69 379 ALA A N 1
ATOM 2925 C CA . ALA A 1 379 ? 31.179 -12.517 -27.754 1.00 43.69 379 ALA A CA 1
ATOM 2926 C C . ALA A 1 379 ? 31.561 -11.687 -26.512 1.00 43.69 379 ALA A C 1
ATOM 2928 O O . ALA A 1 379 ? 31.487 -10.462 -26.546 1.00 43.69 379 ALA A O 1
ATOM 2929 N N . TYR A 1 380 ? 32.004 -12.314 -25.416 1.00 42.03 380 TYR A N 1
ATOM 2930 C CA . TYR A 1 380 ? 32.451 -11.575 -24.229 1.00 42.03 380 TYR A CA 1
ATOM 2931 C C . TYR A 1 380 ? 33.872 -11.011 -24.398 1.00 42.03 380 TYR A C 1
ATOM 2933 O O . TYR A 1 380 ? 34.180 -9.931 -23.889 1.00 42.03 380 TYR A O 1
ATOM 2941 N N . ARG A 1 381 ? 34.734 -11.687 -25.175 1.00 45.66 381 ARG A N 1
ATOM 2942 C CA . ARG A 1 381 ? 36.080 -11.176 -25.504 1.00 45.66 381 ARG A CA 1
ATOM 2943 C C . ARG A 1 381 ? 36.012 -9.917 -26.367 1.00 45.66 381 ARG A C 1
ATOM 2945 O O . ARG A 1 381 ? 36.789 -8.992 -26.143 1.00 45.66 381 ARG A O 1
ATOM 2952 N N . GLU A 1 382 ? 35.058 -9.848 -27.294 1.00 45.28 382 GLU A N 1
ATOM 2953 C CA . GLU A 1 382 ? 34.798 -8.643 -28.093 1.00 45.28 382 GLU A CA 1
ATOM 2954 C C . GLU A 1 382 ? 34.327 -7.460 -27.230 1.00 45.28 382 GLU A C 1
ATOM 2956 O O . GLU A 1 382 ? 34.799 -6.337 -27.410 1.00 45.28 382 GLU A O 1
ATOM 2961 N N . VAL A 1 383 ? 33.468 -7.705 -26.235 1.00 42.62 383 VAL A N 1
ATOM 2962 C CA . VAL A 1 383 ? 32.990 -6.661 -25.309 1.00 42.62 383 VAL A CA 1
ATOM 2963 C C . VAL A 1 383 ? 34.125 -6.109 -24.437 1.00 42.62 383 VAL A C 1
ATOM 2965 O O . VAL A 1 383 ? 34.218 -4.894 -24.245 1.00 42.62 383 VAL A O 1
ATOM 2968 N N . LEU A 1 384 ? 35.033 -6.959 -23.949 1.00 35.22 384 LEU A N 1
ATOM 2969 C CA . LEU A 1 384 ? 36.219 -6.520 -23.202 1.00 35.22 384 LEU A CA 1
ATOM 2970 C C . LEU A 1 384 ? 37.210 -5.739 -24.075 1.00 35.22 384 LEU A C 1
ATOM 2972 O O . LEU A 1 384 ? 37.726 -4.712 -23.633 1.00 35.22 384 LEU A O 1
ATOM 2976 N N . ALA A 1 385 ? 37.430 -6.169 -25.320 1.00 41.34 385 ALA A N 1
ATOM 2977 C CA . ALA A 1 385 ? 38.291 -5.460 -26.267 1.00 41.34 385 ALA A CA 1
ATOM 2978 C C . ALA A 1 385 ? 37.770 -4.049 -26.597 1.00 41.34 385 ALA A C 1
ATOM 2980 O O . ALA A 1 385 ? 38.571 -3.145 -26.812 1.00 41.34 385 ALA A O 1
ATOM 2981 N N . HIS A 1 386 ? 36.449 -3.848 -26.590 1.00 40.59 386 HIS A N 1
ATOM 2982 C CA . HIS A 1 386 ? 35.814 -2.536 -26.768 1.00 40.59 386 HIS A CA 1
ATOM 2983 C C . HIS A 1 386 ? 35.731 -1.686 -25.499 1.00 40.59 386 HIS A C 1
ATOM 2985 O O . HIS A 1 386 ? 35.550 -0.477 -25.593 1.00 40.59 386 HIS A O 1
ATOM 2991 N N . SER A 1 387 ? 35.851 -2.292 -24.319 1.00 32.59 387 SER A N 1
ATOM 2992 C CA . SER A 1 387 ? 35.781 -1.572 -23.039 1.00 32.59 387 SER A CA 1
ATOM 2993 C C . SER A 1 387 ? 37.150 -1.073 -22.561 1.00 32.59 387 SER A C 1
ATOM 2995 O O . SER A 1 387 ? 37.222 -0.231 -21.669 1.00 32.59 387 SER A O 1
ATOM 2997 N N . LEU A 1 388 ? 38.233 -1.607 -23.136 1.00 32.69 388 LEU A N 1
ATOM 2998 C CA . LEU A 1 388 ? 39.625 -1.258 -22.825 1.00 32.69 388 LEU A CA 1
ATOM 2999 C C . LEU A 1 388 ? 40.313 -0.432 -23.933 1.00 32.69 388 LEU A C 1
ATOM 3001 O O . LEU A 1 388 ? 41.484 -0.081 -23.784 1.00 32.69 388 LEU A O 1
ATOM 3005 N N . SER A 1 389 ? 39.592 -0.117 -25.014 1.00 36.12 389 SER A N 1
ATOM 3006 C CA . SER A 1 389 ? 39.957 0.850 -26.063 1.00 36.12 389 SER A CA 1
ATOM 3007 C C . SER A 1 389 ? 39.213 2.160 -25.859 1.00 36.12 389 SER A C 1
ATOM 3009 O O . SER A 1 389 ? 39.842 3.232 -26.002 1.00 36.12 389 SER A O 1
#

Radius of gyration: 37.62 Å; chains: 1; bounding box: 78×110×94 Å

Foldseek 3Di:
DDDDDDPDDDPDDPPDDPPDPQPFDPDQLLPDDLVRLVVLLVSLVCVLPPPVLVPDPCSVVCCVPGSVVSSVRSVVSNVVVVVVVVVVVVVVVVVVVLVVQVVQWDWDDQDPVRWIFIGGNNHGQWIWHDDPPWIWIDGPPDDIDTDPDDDPVVNNSVNVVVVVVVVLVVVLVVQLVDDPPQKAFQDAVVSVVVAQKKWAQDDDPDRRIDAIWGWLDWDADPPRKIKTWTAGLPDPDGDDIDIDIRVRRRRMIGGHPVRVVVGDDDPDDNPDPLVVLVVLLVVLLVLLVVLCPFPPLVVLSVLLNVLSVCLVVVVDPCNLVSLVSSLVSLVVSLVVLCDPVGDDPVVSVVNNVSSVSSNVSSVVSSVVVVVVNGHPDVVVVVVVVVVVD

Secondary structure (DSSP, 8-state):
---------------PPPPPPP----S-GGGS-HHHHHHHHHHHHHHHT-GGGTT-TTHHHHIIIIIHHHHHHHHHHHHHHHHHHHHHHHHHHHHHHHHHHHHHEEE----TTS-EEEEETTEEEEEEEEETTEEEEEETTPPPEEE-S--HHHHHHHHHHHHHHHHHHHHHHHHHHSPPTTEEE--SHHHHTT-SEEEEE--TTS-SEEEEEEEEEEEEPTTS-EEEEEEETT-SS----EEEEGGGGGG-EEE-HHHHHTS-------S-TTHHHHHHHHHHHHHHHHHTTSTTTHHHHHHHHHHHHHHHTT--S-HHHHHHHHHHHHHHHHHHHT-TTSS-HHHHHHHHHHHHHHHHHHHHHHHHHHTT-----HHHHHHHHHH--

pLDDT: mean 70.62, std 16.77, range [30.39, 94.31]